Protein AF-A0AAD1YWH3-F1 (afdb_monomer_lite)

Organism: NCBI:txid56036

Secondary structure (DSSP, 8-state):
--EEEEEEEES--GGG-SS--TTEEEEEETTEEEEEEEEEESSPP--TTGGG---SEEEEEEEEHHHHHHHHTTSS-HHHHHHT-EEEEE--TTHHHHHHHHHTTPEEEEETTTTEEEEEETTEEEPPPS-PPP-PPPPPEEEEEEEE--TTSSS-EEEESSS------PPPP------HHHHHHHHS---BTTB----TT-BBTTB-GGGS-TT-BEEEETTEEEEEETTEEEEEEEEE--SSS--EEEEEEGGGSS-S--SS-------TTTEEE-TTEEEEEEEEEEEE-S-----TTEEEEEETTEEEEEEEEES--GGGTTTEE-SEEEEEEEEHHHHHHHTS--TTHHHHHHHHHHH-EEEEE-SSHHHHHHHHHTT-EEEE-TTS-EEEE-SS-EESS-TTSPP-----

Radius of gyration: 27.27 Å; chains: 1; bounding box: 63×57×82 Å

pLDDT: mean 71.96, std 18.34, range [24.55, 96.0]

Sequence (416 aa):
MENEVLYLIYGCNTSVMPLRPYNLFSCNSSGDNFNNAFYLIGPVPNDPILRIIYCNVSISVPILRAAGDRLNGLNISLEEALMQGFSVNYSDPYESNCSECSRFGGQCGFDSGLSQPVCICGDRPCPFALTPPRNDSVPSKDLVVNAGFDSGLGQPVCICGYRTCPFALTPPRNDSVPSQGEYATCGAPYRCGDIQNITYPFWGGSRPEYCGFSGFQLNCQGGVALLNILSIQYRVLEINNTTWSPWTLKVAREDLRTTACPRFLYNTTLDLNLFKPSPDYSNVTIYYGCSLNGQPTQLVNQFSCNVNGTNTDSFYVIEDSSASRNTIRCNNSIYVPINRTYQSLFALPTASVTRLLQDAFVSGFSLRWEANNRICQNCVGSGGLCGTNRDGSFACYCANRTSALTCNDAPTGNGT

Structure (mmCIF, N/CA/C/O backbone):
data_AF-A0AAD1YWH3-F1
#
_entry.id   AF-A0AAD1YWH3-F1
#
loop_
_atom_site.group_PDB
_atom_site.id
_atom_site.type_symbol
_atom_site.label_atom_id
_atom_site.label_alt_id
_atom_site.label_comp_id
_atom_site.label_asym_id
_atom_site.label_entity_id
_atom_site.label_seq_id
_atom_site.pdbx_PDB_ins_code
_atom_site.Cartn_x
_atom_site.Cartn_y
_atom_site.Cartn_z
_atom_site.occupancy
_atom_site.B_iso_or_equiv
_atom_site.auth_seq_id
_atom_site.auth_comp_id
_atom_site.auth_asym_id
_atom_site.auth_atom_id
_atom_site.pdbx_PDB_model_num
ATOM 1 N N . MET A 1 1 ? -4.805 -23.100 -11.398 1.00 59.19 1 MET A N 1
ATOM 2 C CA . MET A 1 1 ? -4.907 -23.595 -9.996 1.00 59.19 1 MET A CA 1
ATOM 3 C C . MET A 1 1 ? -4.573 -22.446 -9.045 1.00 59.19 1 MET A C 1
ATOM 5 O O . MET A 1 1 ? -3.831 -21.563 -9.453 1.00 59.19 1 MET A O 1
ATOM 9 N N . GLU A 1 2 ? -5.116 -22.399 -7.823 1.00 78.56 2 GLU A N 1
ATOM 10 C CA . GLU A 1 2 ? -4.827 -21.296 -6.884 1.00 78.56 2 GLU A CA 1
ATOM 11 C C . GLU A 1 2 ? -3.635 -21.601 -5.968 1.00 78.56 2 GLU A C 1
ATOM 13 O O . GLU A 1 2 ? -3.547 -22.686 -5.384 1.00 78.56 2 GLU A O 1
ATOM 18 N N . ASN A 1 3 ? -2.753 -20.613 -5.815 1.00 82.81 3 ASN A N 1
ATOM 19 C CA . ASN A 1 3 ? -1.651 -20.644 -4.858 1.00 82.81 3 ASN A CA 1
ATOM 20 C C . ASN A 1 3 ? -1.999 -19.866 -3.588 1.00 82.81 3 ASN A C 1
ATOM 22 O O . ASN A 1 3 ? -2.823 -18.951 -3.604 1.00 82.81 3 ASN A O 1
ATOM 26 N N . GLU A 1 4 ? -1.283 -20.177 -2.519 1.00 85.38 4 GLU A N 1
ATOM 27 C CA . GLU A 1 4 ? -1.261 -19.435 -1.267 1.00 85.38 4 GLU A CA 1
ATOM 28 C C . GLU A 1 4 ? 0.191 -19.178 -0.837 1.00 85.38 4 GLU A C 1
ATOM 30 O O . GLU A 1 4 ? 1.115 -19.855 -1.292 1.00 85.38 4 GLU A O 1
ATOM 35 N N . VAL A 1 5 ? 0.412 -18.164 0.002 1.00 79.81 5 VAL A N 1
ATOM 36 C CA . VAL A 1 5 ? 1.753 -17.808 0.485 1.00 79.81 5 VAL A CA 1
ATOM 37 C C . VAL A 1 5 ? 2.039 -18.541 1.791 1.00 79.81 5 VAL A C 1
ATOM 39 O O . VAL A 1 5 ? 1.297 -18.405 2.762 1.00 79.81 5 VAL A O 1
ATOM 42 N N . LEU A 1 6 ? 3.141 -19.283 1.816 1.00 80.88 6 LEU A N 1
ATOM 43 C CA . LEU A 1 6 ? 3.731 -19.891 3.000 1.00 80.88 6 LEU A CA 1
ATOM 44 C C . LEU A 1 6 ? 4.925 -19.046 3.451 1.00 80.88 6 LEU A C 1
ATOM 46 O O . LEU A 1 6 ? 5.859 -18.820 2.686 1.00 80.88 6 LEU A O 1
ATOM 50 N N . TYR A 1 7 ? 4.925 -18.602 4.699 1.00 77.50 7 TYR A N 1
ATOM 51 C CA . TYR A 1 7 ? 6.053 -17.917 5.316 1.00 77.50 7 TYR A CA 1
ATOM 52 C C . TYR A 1 7 ? 6.902 -18.914 6.097 1.00 77.50 7 TYR A C 1
ATOM 54 O O . TYR A 1 7 ? 6.369 -19.677 6.896 1.00 77.50 7 TYR A O 1
ATOM 62 N N . LEU A 1 8 ? 8.216 -18.881 5.898 1.00 74.19 8 LEU A N 1
ATOM 63 C CA . LEU A 1 8 ? 9.221 -19.617 6.655 1.00 74.19 8 LEU A CA 1
ATOM 64 C C . LEU A 1 8 ? 10.055 -18.609 7.437 1.00 74.19 8 LEU A C 1
ATOM 66 O O . LEU A 1 8 ? 10.664 -17.711 6.858 1.00 74.19 8 LEU A O 1
ATOM 70 N N . ILE A 1 9 ? 10.072 -18.742 8.755 1.00 71.56 9 ILE A N 1
ATOM 71 C CA . ILE A 1 9 ? 10.674 -17.765 9.654 1.00 71.56 9 ILE A CA 1
ATOM 72 C C . ILE A 1 9 ? 11.784 -18.455 10.443 1.00 71.56 9 ILE A C 1
ATOM 74 O O . ILE A 1 9 ? 11.543 -19.497 11.046 1.00 71.56 9 ILE A O 1
ATOM 78 N N . TYR A 1 10 ? 12.986 -17.879 10.455 1.00 70.94 10 TYR A N 1
ATOM 79 C CA . TYR A 1 10 ? 14.189 -18.477 11.042 1.00 70.94 10 TYR A CA 1
ATOM 80 C C . TYR A 1 10 ? 14.840 -17.574 12.094 1.00 70.94 10 TYR A C 1
ATOM 82 O O . TYR A 1 10 ? 14.664 -16.352 12.106 1.00 70.94 10 TYR A O 1
ATOM 90 N N . GLY A 1 11 ? 15.667 -18.186 12.947 1.00 66.38 11 GLY A N 1
ATOM 91 C CA . GLY A 1 11 ? 16.510 -17.470 13.909 1.00 66.38 11 GLY A CA 1
ATOM 92 C C . GLY A 1 11 ? 15.725 -16.842 15.050 1.00 66.38 11 GLY A C 1
ATOM 93 O O . GLY A 1 11 ? 16.036 -15.738 15.479 1.00 66.38 11 GLY A O 1
ATOM 94 N N . CYS A 1 12 ? 14.684 -17.522 15.513 1.00 67.38 12 CYS A N 1
ATOM 95 C CA . CYS A 1 12 ? 13.760 -16.971 16.485 1.00 67.38 12 CYS A CA 1
ATOM 96 C C . CYS A 1 12 ? 14.219 -17.208 17.933 1.00 67.38 12 CYS A C 1
ATOM 98 O O . CYS A 1 12 ? 14.693 -18.294 18.271 1.00 67.38 12 CYS A O 1
ATOM 100 N N . ASN A 1 13 ? 14.065 -16.228 18.828 1.00 66.88 13 ASN A N 1
ATOM 101 C CA . ASN A 1 13 ? 14.366 -16.427 20.253 1.00 66.88 13 ASN A CA 1
ATOM 102 C C . ASN A 1 13 ? 13.214 -17.169 20.963 1.00 66.88 13 ASN A C 1
ATOM 104 O O . ASN A 1 13 ? 12.200 -16.568 21.311 1.00 66.88 13 ASN A O 1
ATOM 108 N N . THR A 1 14 ? 13.363 -18.479 21.187 1.00 60.19 14 THR A N 1
ATOM 109 C CA . THR A 1 14 ? 12.327 -19.345 21.794 1.00 60.19 14 THR A CA 1
ATOM 110 C C . THR A 1 14 ? 12.315 -19.343 23.319 1.00 60.19 14 THR A C 1
ATOM 112 O O . THR A 1 14 ? 11.383 -19.878 23.915 1.00 60.19 14 THR A O 1
ATOM 115 N N . SER A 1 15 ? 13.284 -18.687 23.968 1.00 60.22 15 SER A N 1
ATOM 116 C CA . SER A 1 15 ? 13.395 -18.604 25.438 1.00 60.22 15 SER A CA 1
ATOM 117 C C . SER A 1 15 ? 12.206 -17.898 26.106 1.00 60.22 15 SER A C 1
ATOM 119 O O . SER A 1 15 ? 12.063 -17.928 27.323 1.00 60.22 15 SER A O 1
ATOM 121 N N . VAL A 1 16 ? 11.372 -17.237 25.305 1.00 55.53 16 VAL A N 1
ATOM 122 C CA . VAL A 1 16 ? 10.253 -16.392 25.729 1.00 55.53 16 VAL A CA 1
ATOM 123 C C . VAL A 1 16 ? 8.888 -16.983 25.343 1.00 55.53 16 VAL A C 1
ATOM 125 O O . VAL A 1 16 ? 7.861 -16.349 25.571 1.00 55.53 16 VAL A O 1
ATOM 128 N N . MET A 1 17 ? 8.859 -18.189 24.758 1.00 56.72 17 MET A N 1
ATOM 129 C CA . MET A 1 17 ? 7.622 -18.875 24.378 1.00 56.72 17 MET A CA 1
ATOM 130 C C . MET A 1 17 ? 7.065 -19.701 25.551 1.00 56.72 17 MET A C 1
ATOM 132 O O . MET A 1 17 ? 7.685 -20.695 25.932 1.00 56.72 17 MET A O 1
ATOM 136 N N . PRO A 1 18 ? 5.881 -19.366 26.102 1.00 52.16 18 PRO A N 1
ATOM 137 C CA . PRO A 1 18 ? 5.259 -20.159 27.165 1.00 52.16 18 PRO A CA 1
ATOM 138 C C . PRO A 1 18 ? 4.701 -21.508 26.671 1.00 52.16 18 PRO A C 1
ATOM 140 O O . PRO A 1 18 ? 4.436 -22.391 27.483 1.00 52.16 18 PRO A O 1
ATOM 143 N N . LEU A 1 19 ? 4.529 -21.690 25.354 1.00 55.28 19 LEU A N 1
ATOM 144 C CA . LEU A 1 19 ? 4.032 -22.916 24.720 1.00 55.28 19 LEU A CA 1
ATOM 145 C C . LEU A 1 19 ? 4.824 -23.203 23.435 1.00 55.28 19 LEU A C 1
ATOM 147 O O . LEU A 1 19 ? 5.128 -22.278 22.684 1.00 55.28 19 LEU A O 1
ATOM 151 N N . ARG A 1 20 ? 5.146 -24.479 23.170 1.00 61.75 20 ARG A N 1
ATOM 152 C CA . ARG A 1 20 ? 5.804 -24.897 21.919 1.00 61.75 20 ARG A CA 1
ATOM 153 C C . ARG A 1 20 ? 4.797 -24.862 20.758 1.00 61.75 20 ARG A C 1
ATOM 155 O O . ARG A 1 20 ? 3.809 -25.594 20.826 1.00 61.75 20 ARG A O 1
ATOM 162 N N . PRO A 1 21 ? 5.034 -24.060 19.707 1.00 65.31 21 PRO A N 1
ATOM 163 C CA . PRO A 1 21 ? 4.145 -24.004 18.553 1.00 65.31 21 PRO A CA 1
ATOM 164 C C . PRO A 1 21 ? 4.204 -25.303 17.736 1.00 65.31 21 PRO A C 1
ATOM 166 O O . PRO A 1 21 ? 5.271 -25.892 17.571 1.00 65.31 21 PRO A O 1
ATOM 169 N N . TYR A 1 22 ? 3.060 -25.745 17.207 1.00 70.44 22 TYR A N 1
ATOM 170 C CA . TYR A 1 22 ? 2.946 -26.970 16.397 1.00 70.44 22 TYR A CA 1
ATOM 171 C C . TYR A 1 22 ? 3.632 -26.848 15.026 1.00 70.44 22 TYR A C 1
ATOM 173 O O . TYR A 1 22 ? 3.991 -27.841 14.406 1.00 70.44 22 TYR A O 1
ATOM 181 N N . ASN A 1 23 ? 3.821 -25.616 14.567 1.00 72.06 23 ASN A N 1
ATOM 182 C CA . ASN A 1 23 ? 4.458 -25.235 13.313 1.00 72.06 23 ASN A CA 1
ATOM 183 C C . ASN A 1 23 ? 5.969 -24.959 13.466 1.00 72.06 23 ASN A C 1
ATOM 185 O O . ASN A 1 23 ? 6.574 -24.352 12.583 1.00 72.06 23 ASN A O 1
ATOM 189 N N . LEU A 1 24 ? 6.575 -25.376 14.586 1.00 72.94 24 LEU A N 1
ATOM 190 C CA . LEU A 1 24 ? 8.021 -25.340 14.813 1.00 72.94 24 LEU A CA 1
ATOM 191 C C . LEU A 1 24 ? 8.726 -26.389 13.942 1.00 72.94 24 LEU A C 1
ATOM 193 O O . LEU A 1 24 ? 8.329 -27.552 13.922 1.00 72.94 24 LEU A O 1
ATOM 197 N N . PHE A 1 25 ? 9.819 -26.001 13.293 1.00 74.31 25 PHE A N 1
ATOM 198 C CA . PHE A 1 25 ? 10.717 -26.913 12.593 1.00 74.31 25 PHE A CA 1
ATOM 199 C C . PHE A 1 25 ? 12.184 -26.536 12.839 1.00 74.31 25 PHE A C 1
ATOM 201 O O . PHE A 1 25 ? 12.499 -25.450 13.329 1.00 74.31 25 PHE A O 1
ATOM 208 N N . SER A 1 26 ? 13.093 -27.456 12.522 1.00 65.50 26 SER A N 1
ATOM 209 C CA . SER A 1 26 ? 14.538 -27.241 12.629 1.00 65.50 26 SER A CA 1
ATOM 210 C C . SER A 1 26 ? 15.154 -27.205 11.238 1.00 65.50 26 SER A C 1
ATOM 212 O O . SER A 1 26 ? 14.814 -28.027 10.389 1.00 65.50 26 SER A O 1
ATOM 214 N N . CYS A 1 27 ? 16.061 -26.258 11.006 1.00 61.00 27 CYS A N 1
ATOM 215 C CA . CYS A 1 27 ? 16.775 -26.127 9.743 1.00 61.00 27 CYS A CA 1
ATOM 216 C C . CYS A 1 27 ? 18.267 -25.948 10.024 1.00 61.00 27 CYS A C 1
ATOM 218 O O . CYS A 1 27 ? 18.670 -24.955 10.632 1.00 61.00 27 CYS A O 1
ATOM 220 N N . ASN A 1 28 ? 19.077 -26.905 9.570 1.00 56.41 28 ASN A N 1
ATOM 221 C CA . ASN A 1 28 ? 20.531 -26.826 9.648 1.00 56.41 28 ASN A CA 1
ATOM 222 C C . ASN A 1 28 ? 21.057 -26.424 8.272 1.00 56.41 28 ASN A C 1
ATOM 224 O O . ASN A 1 28 ? 21.085 -27.245 7.358 1.00 56.41 28 ASN A O 1
ATOM 228 N N . SER A 1 29 ? 21.467 -25.166 8.122 1.00 49.88 29 SER A N 1
ATOM 229 C CA . SER A 1 29 ? 22.102 -24.680 6.898 1.00 49.88 29 SER A CA 1
ATOM 230 C C . SER A 1 29 ? 23.561 -24.351 7.190 1.00 49.88 29 SER A C 1
ATOM 232 O O . SER A 1 29 ? 23.840 -23.403 7.916 1.00 49.88 29 SER A O 1
ATOM 234 N N . SER A 1 30 ? 24.467 -25.162 6.636 1.00 43.66 30 SER A N 1
ATOM 235 C CA . SER A 1 30 ? 25.908 -24.940 6.416 1.00 43.66 30 SER A CA 1
ATOM 236 C C . SER A 1 30 ? 26.586 -23.826 7.237 1.00 43.66 30 SER A C 1
ATOM 238 O O . SER A 1 30 ? 27.152 -22.899 6.663 1.00 43.66 30 SER A O 1
ATOM 240 N N . GLY A 1 31 ? 26.557 -23.929 8.570 1.00 48.62 31 GLY A N 1
ATOM 241 C CA . GLY A 1 31 ? 27.282 -23.034 9.482 1.00 48.62 31 GLY A CA 1
ATOM 242 C C . GLY A 1 31 ? 26.457 -22.480 10.645 1.00 48.62 31 GLY A C 1
ATOM 243 O O . GLY A 1 31 ? 27.027 -22.275 11.712 1.00 48.62 31 GLY A O 1
ATOM 244 N N . ASP A 1 32 ? 25.137 -22.335 10.483 1.00 49.31 32 ASP A N 1
ATOM 245 C CA . ASP A 1 32 ? 24.240 -21.807 11.520 1.00 49.31 32 ASP A CA 1
ATOM 246 C C . ASP A 1 32 ? 23.142 -22.823 11.883 1.00 49.31 32 ASP A C 1
ATOM 248 O O . ASP A 1 32 ? 22.325 -23.231 11.054 1.00 49.31 32 ASP A O 1
ATOM 252 N N . ASN A 1 33 ? 23.109 -23.232 13.156 1.00 52.84 33 ASN A N 1
ATOM 253 C CA . ASN A 1 33 ? 22.045 -24.077 13.704 1.00 52.84 33 ASN A CA 1
ATOM 254 C C . ASN A 1 33 ? 20.849 -23.201 14.097 1.00 52.84 33 ASN A C 1
ATOM 256 O O . ASN A 1 33 ? 20.745 -22.743 15.241 1.00 52.84 33 ASN A O 1
ATOM 260 N N . PHE A 1 34 ? 19.912 -22.979 13.173 1.00 54.00 34 PHE A N 1
ATOM 261 C CA . PHE A 1 34 ? 18.630 -22.365 13.513 1.00 54.00 34 PHE A CA 1
ATOM 262 C C . PHE A 1 34 ? 17.712 -23.419 14.148 1.00 54.00 34 PHE A C 1
ATOM 264 O O . PHE A 1 34 ? 16.804 -23.954 13.515 1.00 54.00 34 PHE A O 1
ATOM 271 N N . ASN A 1 35 ? 17.915 -23.692 15.440 1.00 55.22 35 ASN A N 1
ATOM 272 C CA . ASN A 1 35 ? 17.079 -24.622 16.219 1.00 55.22 35 ASN A CA 1
ATOM 273 C C . ASN A 1 35 ? 15.640 -24.115 16.463 1.00 55.22 35 ASN A C 1
ATOM 275 O O . ASN A 1 35 ? 14.850 -24.790 17.118 1.00 55.22 35 ASN A O 1
ATOM 279 N N . ASN A 1 36 ? 15.300 -22.935 15.943 1.00 63.72 36 ASN A N 1
ATOM 280 C CA . ASN A 1 36 ? 14.091 -22.188 16.253 1.00 63.72 36 ASN A CA 1
ATOM 281 C C . ASN A 1 36 ? 13.515 -21.550 14.976 1.00 63.72 36 ASN A C 1
ATOM 283 O O . ASN A 1 36 ? 13.690 -20.345 14.756 1.00 63.72 36 ASN A O 1
ATOM 287 N N . ALA A 1 37 ? 12.883 -22.352 14.117 1.00 72.75 37 ALA A N 1
ATOM 288 C CA . ALA A 1 37 ? 12.188 -21.871 12.925 1.00 72.75 37 ALA A CA 1
ATOM 289 C C . ALA A 1 37 ? 10.694 -22.222 12.978 1.00 72.75 37 ALA A C 1
ATOM 291 O O . ALA A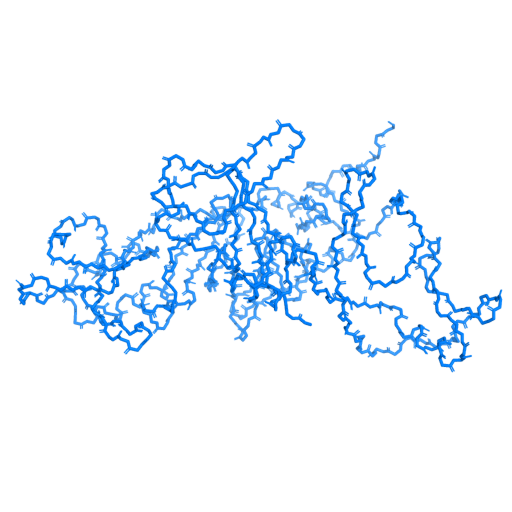 1 37 ? 10.317 -23.230 13.574 1.00 72.75 37 ALA A O 1
ATOM 292 N N . PHE A 1 38 ? 9.834 -21.407 12.367 1.00 74.69 38 PHE A N 1
ATOM 293 C CA . PHE A 1 38 ? 8.393 -21.674 12.286 1.00 74.69 38 PHE A CA 1
ATOM 294 C C . PHE A 1 38 ? 7.842 -21.339 10.908 1.00 74.69 38 PHE A C 1
ATOM 296 O O . PHE A 1 38 ? 8.369 -20.457 10.230 1.00 74.69 38 PHE A O 1
ATOM 303 N N . TYR A 1 39 ? 6.769 -22.016 10.506 1.00 76.44 39 TYR A N 1
ATOM 304 C CA . TYR A 1 39 ? 6.077 -21.720 9.253 1.00 76.44 39 TYR A CA 1
ATOM 305 C C . TYR A 1 39 ? 4.661 -21.182 9.482 1.00 76.44 39 TYR A C 1
ATOM 307 O O . TYR A 1 39 ? 4.011 -21.546 10.457 1.00 76.44 39 TYR A O 1
ATOM 315 N N . LEU A 1 40 ? 4.164 -20.317 8.599 1.00 78.00 40 LEU A N 1
ATOM 316 C CA . LEU A 1 40 ? 2.804 -19.768 8.653 1.00 78.00 40 LEU A CA 1
ATOM 317 C C . LEU A 1 40 ? 2.173 -19.810 7.264 1.00 78.00 40 LEU A C 1
ATOM 319 O O . LEU A 1 40 ? 2.798 -19.390 6.296 1.00 78.00 40 LEU A O 1
ATOM 323 N N . ILE A 1 41 ? 0.944 -20.309 7.169 1.00 75.44 41 ILE A N 1
ATOM 324 C CA . ILE A 1 41 ? 0.199 -20.394 5.909 1.00 75.44 41 ILE A CA 1
ATOM 325 C C . ILE A 1 41 ? -0.785 -19.231 5.868 1.00 75.44 41 ILE A C 1
ATOM 327 O O . ILE A 1 41 ? -1.542 -19.023 6.818 1.00 75.44 41 ILE A O 1
ATOM 331 N N . GLY A 1 42 ? -0.754 -18.470 4.779 1.00 62.81 42 GLY A N 1
ATOM 332 C CA . GLY A 1 42 ? -1.534 -17.250 4.647 1.00 62.81 42 GLY A CA 1
ATOM 333 C C . GLY A 1 42 ? -0.874 -16.048 5.340 1.00 62.81 42 GLY A C 1
ATOM 334 O O . GLY A 1 42 ? 0.278 -16.120 5.775 1.00 62.81 42 GLY A O 1
ATOM 335 N N . PRO A 1 43 ? -1.561 -14.896 5.410 1.00 49.50 43 PRO A N 1
ATOM 336 C CA . PRO A 1 43 ? -0.999 -13.672 5.974 1.00 49.50 43 PRO A CA 1
ATOM 337 C C . PRO A 1 43 ? -0.573 -13.884 7.432 1.00 49.50 43 PRO A C 1
ATOM 339 O O . PRO A 1 43 ? -1.365 -14.338 8.257 1.00 49.50 43 PRO A O 1
ATOM 342 N N . VAL A 1 44 ? 0.674 -13.520 7.749 1.00 44.56 44 VAL A N 1
ATOM 343 C CA . VAL A 1 44 ? 1.245 -13.616 9.102 1.00 44.56 44 VAL A CA 1
ATOM 344 C C . VAL A 1 44 ? 0.299 -12.947 10.115 1.00 44.56 44 VAL A C 1
ATOM 346 O O . VAL A 1 44 ? 0.016 -11.750 9.976 1.00 44.56 44 VAL A O 1
ATOM 349 N N . PRO A 1 45 ? -0.201 -13.669 11.138 1.00 41.31 45 PRO A N 1
ATOM 350 C CA . PRO A 1 45 ? -0.992 -13.063 12.199 1.00 41.31 45 PRO A CA 1
ATOM 351 C C . PRO A 1 45 ? -0.125 -12.056 12.963 1.00 41.31 45 PRO A C 1
ATOM 353 O O . PRO A 1 45 ? 0.870 -12.425 13.577 1.00 41.31 45 PRO A O 1
ATOM 356 N N . ASN A 1 46 ? -0.501 -10.776 12.963 1.00 43.34 46 ASN A N 1
ATOM 357 C CA . ASN A 1 46 ? 0.091 -9.772 13.854 1.00 43.34 46 ASN A CA 1
ATOM 358 C C . ASN A 1 46 ? -0.516 -9.897 15.262 1.00 43.34 46 ASN A C 1
ATOM 360 O O . ASN A 1 46 ? -1.138 -8.963 15.769 1.00 43.34 4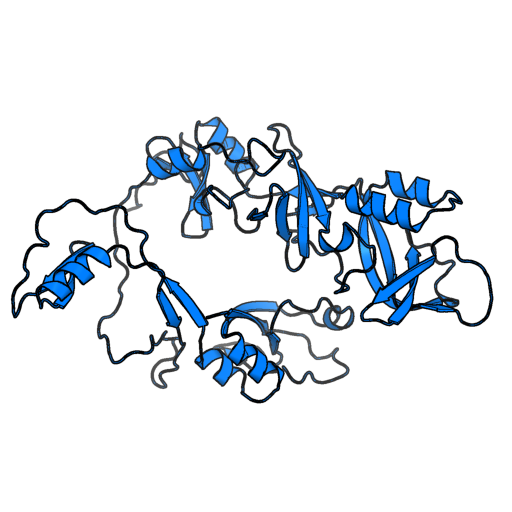6 ASN A O 1
ATOM 364 N N . ASP A 1 47 ? -0.377 -11.074 15.871 1.00 43.44 47 ASP A N 1
ATOM 365 C CA . ASP A 1 47 ? -0.784 -11.313 17.252 1.00 43.44 47 ASP A CA 1
ATOM 366 C C . ASP A 1 47 ? 0.177 -10.562 18.204 1.00 43.44 47 ASP A C 1
ATOM 368 O O . ASP A 1 47 ? 1.400 -10.683 18.054 1.00 43.44 47 ASP A O 1
ATOM 372 N N . PRO A 1 48 ? -0.317 -9.792 19.195 1.00 38.47 48 PRO A N 1
ATOM 373 C CA . PRO A 1 48 ? 0.498 -9.246 20.283 1.00 38.47 48 PRO A CA 1
ATOM 374 C C . PRO A 1 48 ? 1.405 -10.281 20.978 1.00 38.47 48 PRO A C 1
ATOM 376 O O . PRO A 1 48 ? 2.454 -9.902 21.499 1.00 38.47 48 PRO A O 1
ATOM 379 N N . ILE A 1 49 ? 1.050 -11.572 20.950 1.00 39.34 49 ILE A N 1
ATOM 380 C CA . ILE A 1 49 ? 1.849 -12.687 21.486 1.00 39.34 49 ILE A CA 1
ATOM 381 C C . ILE A 1 49 ? 3.082 -12.976 20.610 1.00 39.34 49 ILE A C 1
ATOM 383 O O . ILE A 1 49 ? 4.152 -13.295 21.131 1.00 39.34 49 ILE A O 1
ATOM 387 N N . LEU A 1 50 ? 2.987 -12.806 19.286 1.00 42.97 50 LEU A N 1
ATOM 388 C CA . LEU A 1 50 ? 4.105 -13.051 18.362 1.00 42.97 50 LEU A CA 1
ATOM 389 C C . LEU A 1 50 ? 5.166 -11.938 18.395 1.00 42.97 50 LEU A C 1
ATOM 391 O O . LEU A 1 50 ? 6.289 -12.136 17.941 1.00 42.97 50 LEU A O 1
ATOM 395 N N . ARG A 1 51 ? 4.861 -10.795 19.025 1.00 43.66 51 ARG A N 1
ATOM 396 C CA . ARG A 1 51 ? 5.800 -9.681 19.248 1.00 43.66 51 ARG A CA 1
ATOM 397 C C . ARG A 1 51 ? 6.841 -9.937 20.346 1.00 43.66 51 ARG A C 1
ATOM 399 O O . ARG A 1 51 ? 7.690 -9.084 20.587 1.00 43.66 51 ARG A O 1
ATOM 406 N N . ILE A 1 52 ? 6.776 -11.088 21.013 1.00 44.16 52 ILE A N 1
ATOM 407 C CA . ILE A 1 52 ? 7.795 -11.531 21.974 1.00 44.16 52 ILE A CA 1
ATOM 408 C C . ILE A 1 52 ? 8.940 -12.268 21.243 1.00 44.16 52 ILE A C 1
ATOM 410 O O . ILE A 1 52 ? 10.043 -12.410 21.771 1.00 44.16 52 ILE A O 1
ATOM 414 N N . ILE A 1 53 ? 8.712 -12.703 20.000 1.00 52.75 53 ILE A N 1
ATOM 415 C CA . ILE A 1 53 ? 9.644 -13.546 19.259 1.00 52.75 53 ILE A CA 1
ATOM 416 C C . ILE A 1 53 ? 10.343 -12.701 18.197 1.00 52.75 53 ILE A C 1
ATOM 418 O O . ILE A 1 53 ? 9.799 -12.403 17.137 1.00 52.75 53 ILE A O 1
ATOM 422 N N . TYR A 1 54 ? 11.578 -12.312 18.491 1.00 58.00 54 TYR A N 1
ATOM 423 C CA . TYR A 1 54 ? 12.471 -11.723 17.501 1.00 58.00 54 TYR A CA 1
ATOM 424 C C . TYR A 1 54 ? 13.024 -12.843 16.626 1.00 58.00 54 TYR A C 1
ATOM 426 O O . TYR A 1 54 ? 13.660 -13.757 17.153 1.00 58.00 54 TYR A O 1
ATOM 434 N N . CYS A 1 55 ? 12.757 -12.773 15.324 1.00 63.38 55 CYS A N 1
ATOM 435 C CA . CYS A 1 55 ? 13.294 -13.672 14.308 1.00 63.38 55 CYS A CA 1
ATOM 436 C C . CYS A 1 55 ? 14.178 -12.889 13.340 1.00 63.38 55 CYS A C 1
ATOM 438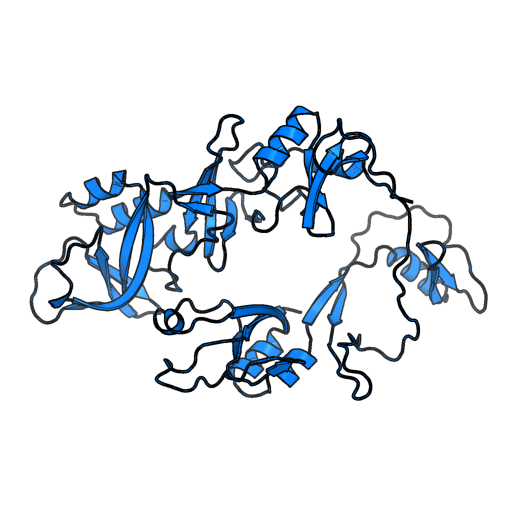 O O . CYS A 1 55 ? 13.885 -11.733 13.030 1.00 63.38 55 CYS A O 1
ATOM 440 N N . ASN A 1 56 ? 15.237 -13.521 12.843 1.00 57.81 56 ASN A N 1
ATOM 441 C CA . ASN A 1 56 ? 16.239 -12.848 12.018 1.00 57.81 56 ASN A CA 1
ATOM 442 C C . ASN A 1 56 ? 15.886 -12.840 10.529 1.00 57.81 56 ASN A C 1
ATOM 444 O O . ASN A 1 56 ? 16.304 -11.935 9.811 1.00 57.81 56 ASN A O 1
ATOM 448 N N . VAL A 1 57 ? 15.159 -13.854 10.052 1.00 62.84 57 VAL A N 1
ATOM 449 C CA . VAL A 1 57 ? 14.902 -14.052 8.619 1.00 62.84 57 VAL A CA 1
ATOM 450 C C . VAL A 1 57 ? 13.459 -14.487 8.408 1.00 62.84 57 VAL A C 1
ATOM 452 O O . VAL A 1 57 ? 12.960 -15.350 9.127 1.00 62.84 57 VAL A O 1
ATOM 455 N N . SER A 1 58 ? 12.808 -13.912 7.399 1.00 64.62 58 SER A N 1
ATOM 456 C CA . SER A 1 58 ? 11.497 -14.333 6.907 1.00 64.62 58 SER A CA 1
ATOM 457 C C . SER A 1 58 ? 11.584 -14.550 5.399 1.00 64.62 58 SER A C 1
ATOM 459 O O . SER A 1 58 ? 12.050 -13.670 4.675 1.00 64.62 58 SER A O 1
ATOM 461 N N . ILE A 1 59 ? 11.166 -15.725 4.938 1.00 64.81 59 ILE A N 1
ATOM 462 C CA . ILE A 1 59 ? 11.113 -16.128 3.530 1.00 64.81 59 ILE A CA 1
ATOM 463 C C . ILE A 1 59 ? 9.653 -16.409 3.184 1.00 64.81 59 ILE A C 1
ATOM 465 O O . ILE A 1 59 ? 8.954 -17.061 3.951 1.00 64.81 59 ILE A O 1
ATOM 469 N N . SER A 1 60 ? 9.188 -15.951 2.026 1.00 70.62 60 SER A N 1
ATOM 470 C CA . SER A 1 60 ? 7.860 -16.271 1.495 1.00 70.62 60 SER A CA 1
ATOM 471 C C . SER A 1 60 ? 7.974 -17.208 0.300 1.00 70.62 60 SER A C 1
ATOM 473 O O . SER A 1 60 ? 8.691 -16.903 -0.654 1.00 70.62 60 SER A O 1
ATOM 475 N N . VAL A 1 61 ? 7.236 -18.312 0.322 1.00 77.50 61 VAL A N 1
ATOM 476 C CA . VAL A 1 61 ? 7.232 -19.331 -0.727 1.00 77.50 61 VAL A CA 1
ATOM 477 C C . VAL A 1 61 ? 5.790 -19.556 -1.188 1.00 77.50 61 VAL A C 1
ATOM 479 O O . VAL A 1 61 ? 4.918 -19.775 -0.346 1.00 77.50 61 VAL A O 1
ATOM 482 N N . PRO A 1 62 ? 5.488 -19.492 -2.495 1.00 77.19 62 PRO A N 1
ATOM 483 C CA . PRO A 1 62 ? 4.183 -19.902 -2.992 1.00 77.19 62 PRO A CA 1
ATOM 484 C C . PRO A 1 62 ? 4.027 -21.423 -2.874 1.00 77.19 62 PRO A C 1
ATOM 486 O O . PRO A 1 62 ? 4.935 -22.176 -3.219 1.00 77.19 62 PRO A O 1
ATOM 489 N N . ILE A 1 63 ? 2.859 -21.869 -2.420 1.00 82.81 63 ILE A N 1
ATOM 490 C CA . ILE A 1 63 ? 2.449 -23.278 -2.391 1.00 82.81 63 ILE A CA 1
ATOM 491 C C . ILE A 1 63 ? 1.054 -23.422 -3.000 1.00 82.81 63 ILE A C 1
ATOM 493 O O . ILE A 1 63 ? 0.286 -22.460 -3.039 1.00 82.81 63 ILE A O 1
ATOM 497 N N . LEU A 1 64 ? 0.687 -24.615 -3.464 1.00 84.56 64 LEU A N 1
ATOM 498 C CA . LEU A 1 64 ? -0.700 -24.893 -3.853 1.00 84.56 64 LEU A CA 1
ATOM 499 C C . LEU A 1 64 ? -1.644 -24.692 -2.657 1.00 84.56 64 LEU A C 1
ATOM 501 O O . LEU A 1 64 ? -1.383 -25.227 -1.579 1.00 84.56 64 LEU A O 1
ATOM 505 N N . ARG A 1 65 ? -2.785 -24.011 -2.850 1.00 83.94 65 ARG A N 1
ATOM 506 C CA . ARG A 1 65 ? -3.786 -23.805 -1.780 1.00 83.94 65 ARG A CA 1
ATOM 507 C C . ARG A 1 65 ? -4.208 -25.131 -1.133 1.00 83.94 65 ARG A C 1
ATOM 509 O O . ARG A 1 65 ? -4.238 -25.247 0.083 1.00 83.94 65 ARG A O 1
ATOM 516 N N . ALA A 1 66 ? -4.410 -26.175 -1.940 1.00 84.81 66 ALA A N 1
ATOM 517 C CA . ALA A 1 66 ? -4.743 -27.513 -1.444 1.00 84.81 66 ALA A CA 1
ATOM 518 C C . ALA A 1 66 ? -3.632 -28.147 -0.578 1.00 84.81 66 ALA A C 1
ATOM 520 O O . ALA A 1 66 ? -3.926 -28.922 0.333 1.00 84.81 66 ALA A O 1
ATOM 521 N N . ALA A 1 67 ? -2.359 -27.837 -0.850 1.00 82.75 67 ALA A N 1
ATOM 522 C CA . ALA A 1 67 ? -1.247 -28.247 0.004 1.00 82.75 67 ALA A CA 1
ATOM 523 C C . ALA A 1 67 ? -1.235 -27.425 1.304 1.00 82.75 67 ALA A C 1
ATOM 525 O O . ALA A 1 67 ? -1.054 -27.998 2.374 1.00 82.75 67 ALA A O 1
ATOM 526 N N . GLY A 1 68 ? -1.521 -26.121 1.227 1.00 84.31 68 GLY A N 1
ATOM 527 C CA . GLY A 1 68 ? -1.710 -25.246 2.388 1.00 84.31 68 GLY A CA 1
ATOM 528 C C . GLY A 1 68 ? -2.809 -25.740 3.332 1.00 84.31 68 GLY A C 1
ATOM 529 O O . GLY A 1 68 ? -2.553 -25.941 4.517 1.00 84.31 68 GLY A O 1
ATOM 530 N N . ASP A 1 69 ? -3.997 -26.053 2.812 1.00 83.56 69 ASP A N 1
ATOM 531 C CA . ASP A 1 69 ? -5.122 -26.570 3.605 1.00 83.56 69 ASP A CA 1
ATOM 532 C C . ASP A 1 69 ? -4.758 -27.868 4.348 1.00 83.56 69 ASP A C 1
ATOM 534 O O . ASP A 1 69 ? -5.078 -28.050 5.526 1.00 83.56 69 ASP A O 1
ATOM 538 N N . ARG A 1 70 ? -4.038 -28.773 3.674 1.00 84.81 70 ARG A N 1
ATOM 539 C CA . ARG A 1 70 ? -3.583 -30.048 4.251 1.00 84.81 70 ARG A CA 1
ATOM 540 C C . ARG A 1 70 ? -2.468 -29.860 5.275 1.00 84.81 70 ARG A C 1
ATOM 542 O O . ARG A 1 70 ? -2.456 -30.577 6.272 1.00 84.81 70 ARG A O 1
ATOM 549 N N . LEU A 1 71 ? -1.551 -28.922 5.040 1.00 81.12 71 LEU A N 1
ATOM 550 C CA . LEU A 1 71 ? -0.474 -28.592 5.972 1.00 81.12 71 LEU A CA 1
ATOM 551 C C . LEU A 1 71 ? -1.042 -27.943 7.244 1.00 81.12 71 LEU A C 1
ATOM 553 O O . LEU A 1 71 ? -0.664 -28.330 8.345 1.00 81.12 71 LEU A O 1
ATOM 557 N N . ASN A 1 72 ? -2.016 -27.036 7.108 1.00 80.50 72 ASN A N 1
ATOM 558 C CA . ASN A 1 72 ? -2.718 -26.421 8.238 1.00 80.50 72 ASN A CA 1
ATOM 559 C C . ASN A 1 72 ? -3.526 -27.450 9.050 1.00 80.50 72 ASN A C 1
ATOM 561 O O . ASN A 1 72 ? -3.597 -27.377 10.273 1.00 80.50 72 ASN A O 1
ATOM 565 N N . GLY A 1 73 ? -4.104 -28.443 8.368 1.00 80.62 73 GLY A N 1
ATOM 566 C CA . GLY A 1 73 ? -4.777 -29.580 8.996 1.00 80.62 73 GLY A CA 1
ATOM 567 C C . GLY A 1 73 ? -3.844 -30.620 9.630 1.00 80.62 73 GLY A C 1
ATOM 568 O O . GLY A 1 73 ? -4.353 -31.596 10.170 1.00 80.62 73 GLY A O 1
ATOM 569 N N . LEU A 1 74 ? -2.514 -30.437 9.567 1.00 77.12 74 LEU A N 1
ATOM 570 C CA . LEU A 1 74 ? -1.490 -31.400 10.013 1.00 77.12 74 LEU A CA 1
ATOM 571 C C . LEU A 1 74 ? -1.560 -32.767 9.306 1.00 77.12 74 LEU A C 1
ATOM 573 O O . LEU A 1 74 ? -1.096 -33.777 9.832 1.00 77.12 74 LEU A O 1
ATOM 577 N N . ASN A 1 75 ? -2.121 -32.801 8.096 1.00 82.38 75 ASN A N 1
ATOM 578 C CA . ASN A 1 75 ? -2.266 -34.021 7.300 1.00 82.38 75 ASN A CA 1
ATOM 579 C C . ASN A 1 75 ? -1.019 -34.344 6.466 1.00 82.38 75 ASN A C 1
ATOM 581 O O . ASN A 1 75 ? -0.900 -35.461 5.969 1.00 82.38 75 ASN A O 1
ATOM 585 N N . ILE A 1 76 ? -0.148 -33.356 6.252 1.00 80.00 76 ILE A N 1
ATOM 586 C CA . ILE A 1 76 ? 1.124 -33.482 5.533 1.00 80.00 76 ILE A CA 1
ATOM 587 C C . ILE A 1 76 ? 2.224 -32.728 6.271 1.00 80.00 76 ILE A C 1
ATOM 589 O O . ILE A 1 76 ? 1.941 -31.807 7.041 1.00 80.00 76 ILE A O 1
ATOM 593 N N . SER A 1 77 ? 3.477 -33.099 6.019 1.00 80.94 77 SER A N 1
ATOM 594 C CA . SER A 1 77 ? 4.633 -32.373 6.549 1.00 80.94 77 SER A CA 1
ATOM 595 C C . SER A 1 77 ? 4.912 -31.080 5.766 1.00 80.94 77 SER A C 1
ATOM 597 O O . SER A 1 77 ? 4.478 -30.909 4.625 1.00 80.94 77 SER A O 1
ATOM 599 N N . LEU A 1 78 ? 5.673 -30.157 6.370 1.00 75.31 78 LEU A N 1
ATOM 600 C CA . LEU A 1 78 ? 6.145 -28.938 5.697 1.00 75.31 78 LEU A CA 1
ATOM 601 C C . LEU A 1 78 ? 6.943 -29.269 4.427 1.00 75.31 78 LEU A C 1
ATOM 603 O O . LEU A 1 78 ? 6.781 -28.616 3.400 1.00 75.31 78 LEU A O 1
ATOM 607 N N . GLU A 1 79 ? 7.779 -30.302 4.500 1.00 73.44 79 GLU A N 1
ATOM 608 C CA . GLU A 1 79 ? 8.556 -30.802 3.369 1.00 73.44 79 GLU A CA 1
ATOM 609 C C . GLU A 1 79 ? 7.640 -31.301 2.245 1.00 73.44 79 GLU A C 1
ATOM 611 O O . GLU A 1 79 ? 7.789 -30.883 1.100 1.00 73.44 79 GLU A O 1
ATOM 616 N N . GLU A 1 80 ? 6.632 -32.113 2.571 1.00 74.00 80 GLU A N 1
ATOM 617 C CA . GLU A 1 80 ? 5.656 -32.621 1.601 1.00 74.00 80 GLU A CA 1
ATOM 618 C C . GLU A 1 80 ? 4.827 -31.505 0.956 1.00 74.00 80 GLU A C 1
ATOM 620 O O . GLU A 1 80 ? 4.453 -31.604 -0.215 1.00 74.00 80 GLU A O 1
ATOM 625 N N . ALA A 1 81 ? 4.516 -30.446 1.707 1.00 79.75 81 ALA A N 1
ATOM 626 C CA . ALA A 1 81 ? 3.820 -29.279 1.180 1.00 79.75 81 ALA A CA 1
ATOM 627 C C . ALA A 1 81 ? 4.700 -28.488 0.200 1.00 79.75 81 ALA A C 1
ATOM 629 O O . ALA A 1 81 ? 4.223 -28.084 -0.858 1.00 79.75 81 ALA A O 1
ATOM 630 N N . LEU A 1 82 ? 5.988 -28.315 0.515 1.00 74.94 82 LEU A N 1
ATOM 631 C CA . LEU A 1 82 ? 6.960 -27.650 -0.358 1.00 74.94 82 LEU A CA 1
ATOM 632 C C . LEU A 1 82 ? 7.268 -28.476 -1.618 1.00 74.94 82 LEU A C 1
ATOM 634 O O . LEU A 1 82 ? 7.388 -27.919 -2.708 1.00 74.94 82 LEU A O 1
ATOM 638 N N . MET A 1 83 ? 7.340 -29.804 -1.497 1.00 75.44 83 MET A N 1
ATOM 639 C CA . MET A 1 83 ? 7.568 -30.713 -2.628 1.00 75.44 83 MET A CA 1
ATOM 640 C C . MET A 1 83 ? 6.388 -30.776 -3.605 1.00 75.44 83 MET A C 1
ATOM 642 O O . MET A 1 83 ? 6.587 -31.069 -4.783 1.00 75.44 83 MET A O 1
ATOM 646 N N . GLN A 1 84 ? 5.165 -30.486 -3.147 1.00 78.12 84 GLN A N 1
ATOM 647 C CA . GLN A 1 84 ? 3.987 -30.371 -4.018 1.00 78.12 84 GLN A CA 1
ATOM 648 C C . GLN A 1 84 ? 4.022 -29.139 -4.929 1.00 78.12 84 GLN A C 1
ATOM 650 O O . GLN A 1 84 ? 3.248 -29.086 -5.886 1.00 78.12 84 GLN A O 1
ATOM 655 N N . GLY A 1 85 ? 4.899 -28.174 -4.636 1.00 78.62 85 GLY A N 1
ATOM 656 C CA . GLY A 1 85 ? 5.145 -27.029 -5.494 1.00 78.62 85 GLY A CA 1
ATOM 657 C C . GLY A 1 85 ? 4.006 -26.018 -5.553 1.00 78.62 85 GLY A C 1
ATOM 658 O O . GLY A 1 85 ? 3.182 -25.899 -4.642 1.00 78.62 85 GLY A O 1
ATOM 659 N N . PHE A 1 86 ? 3.983 -25.253 -6.643 1.00 81.56 86 PHE A N 1
ATOM 660 C CA . PHE A 1 86 ? 2.999 -24.200 -6.889 1.00 81.56 86 PHE A CA 1
ATOM 661 C C . PHE A 1 86 ? 2.681 -24.048 -8.376 1.00 81.56 86 PHE A C 1
ATOM 663 O O . PHE A 1 86 ? 3.483 -24.391 -9.243 1.00 81.56 86 PHE A O 1
ATOM 670 N N . SER A 1 87 ? 1.494 -23.521 -8.674 1.00 75.06 87 SER A N 1
ATOM 671 C CA . SER A 1 87 ? 1.026 -23.295 -10.040 1.00 75.06 87 SER A CA 1
ATOM 672 C C . SER A 1 87 ? 1.562 -21.974 -10.583 1.00 75.06 87 SER A C 1
ATOM 674 O O . SER A 1 87 ? 1.359 -20.925 -9.982 1.00 75.06 87 SER A O 1
ATOM 676 N N . VAL A 1 88 ? 2.172 -21.976 -11.756 1.00 71.62 88 VAL A N 1
ATOM 677 C CA . VAL A 1 88 ? 2.488 -20.760 -12.507 1.00 71.62 88 VAL A CA 1
ATOM 678 C C . VAL A 1 88 ? 1.588 -20.677 -13.726 1.00 71.62 88 VAL A C 1
ATOM 680 O O . VAL A 1 88 ? 1.318 -21.685 -14.379 1.00 71.62 88 VAL A O 1
ATOM 683 N N . ASN A 1 89 ? 1.114 -19.469 -14.012 1.00 66.88 89 ASN A N 1
ATOM 684 C CA . ASN A 1 89 ? 0.498 -19.170 -15.291 1.00 66.88 89 ASN A CA 1
ATOM 685 C C . ASN A 1 89 ? 1.606 -18.687 -16.224 1.00 66.88 89 ASN A C 1
ATOM 687 O O . ASN A 1 89 ? 2.303 -17.721 -15.905 1.00 66.88 89 ASN A O 1
ATOM 691 N N . TYR A 1 90 ? 1.768 -19.367 -17.351 1.00 62.12 90 TYR A N 1
ATOM 692 C CA . TYR A 1 90 ? 2.682 -18.948 -18.396 1.00 62.12 90 TYR A CA 1
ATOM 693 C C . TYR A 1 90 ? 1.937 -18.803 -19.720 1.00 62.12 90 TYR A C 1
ATOM 695 O O . TYR A 1 90 ? 0.969 -19.512 -20.012 1.00 62.12 90 TYR A O 1
ATOM 703 N N . SER A 1 91 ? 2.406 -17.862 -20.527 1.00 60.72 91 SER A N 1
ATOM 704 C CA . SER A 1 91 ? 2.003 -17.689 -21.915 1.00 60.72 91 SER A CA 1
ATOM 705 C C . SER A 1 91 ? 3.154 -18.143 -22.804 1.00 60.72 91 SER A C 1
ATOM 707 O O . SER A 1 91 ? 4.284 -17.681 -22.650 1.00 60.72 91 SER A O 1
ATOM 709 N N . ASP A 1 92 ? 2.874 -19.068 -23.718 1.00 68.88 92 ASP A N 1
ATOM 710 C CA . ASP A 1 92 ? 3.820 -19.458 -24.760 1.00 68.88 92 ASP A CA 1
ATOM 711 C C . ASP A 1 92 ? 3.612 -18.533 -25.971 1.00 68.88 92 ASP A C 1
ATOM 713 O O . ASP A 1 92 ? 2.601 -18.653 -26.670 1.00 68.88 92 ASP A O 1
ATOM 717 N N . PRO A 1 93 ? 4.531 -17.585 -26.235 1.00 69.31 93 PRO A N 1
ATOM 718 C CA . PRO A 1 93 ? 4.375 -16.630 -27.328 1.00 69.31 93 PRO A CA 1
ATOM 719 C C . PRO A 1 93 ? 4.414 -17.291 -28.714 1.00 69.31 93 PRO A C 1
ATOM 721 O O . PRO A 1 93 ? 4.050 -16.645 -29.695 1.00 69.31 93 PRO A O 1
ATOM 724 N N . TYR A 1 94 ? 4.831 -18.558 -28.809 1.00 75.44 94 TYR A N 1
ATOM 725 C CA . TYR A 1 94 ? 4.932 -19.313 -30.057 1.00 75.44 94 TYR A CA 1
ATOM 726 C C . TYR A 1 94 ? 3.866 -20.405 -30.181 1.00 75.44 94 TYR A C 1
ATOM 728 O O . TYR A 1 94 ? 3.934 -21.242 -31.083 1.00 75.44 94 TYR A O 1
ATOM 736 N N . GLU A 1 95 ? 2.853 -20.398 -29.312 1.00 77.31 95 GLU A N 1
ATOM 737 C CA . GLU A 1 95 ? 1.807 -21.418 -29.299 1.00 77.31 95 GLU A CA 1
ATOM 738 C C . GLU A 1 95 ? 1.061 -21.526 -30.635 1.00 77.31 95 GLU A C 1
ATOM 740 O O . GLU A 1 95 ? 0.738 -22.631 -31.077 1.00 77.31 95 GLU A O 1
ATOM 745 N N . SER A 1 96 ? 0.819 -20.402 -31.310 1.00 74.81 96 SER A N 1
ATOM 746 C CA . SER A 1 96 ? 0.184 -20.371 -32.632 1.00 74.81 96 SER A CA 1
ATOM 747 C C . SER A 1 96 ? 1.055 -21.059 -33.690 1.00 74.81 96 SER A C 1
ATOM 749 O O . SER A 1 96 ? 0.573 -21.952 -34.390 1.00 74.81 96 SER A O 1
ATOM 751 N N . ASN A 1 97 ? 2.348 -20.727 -33.742 1.00 76.12 97 ASN A N 1
ATOM 752 C CA . ASN A 1 97 ? 3.341 -21.355 -34.615 1.00 76.12 97 ASN A CA 1
ATOM 753 C C . ASN A 1 97 ? 3.448 -22.867 -34.349 1.00 76.12 97 ASN A C 1
ATOM 755 O O . ASN A 1 97 ? 3.413 -23.676 -35.279 1.00 76.12 97 ASN A O 1
ATOM 759 N N . CYS A 1 98 ? 3.520 -23.272 -33.080 1.00 75.56 98 CYS A N 1
ATOM 760 C CA . CYS A 1 98 ? 3.588 -24.682 -32.699 1.00 75.56 98 CYS A CA 1
ATOM 761 C C . CYS A 1 98 ? 2.299 -25.453 -33.011 1.00 75.56 98 CYS A C 1
ATOM 763 O O . CYS A 1 98 ? 2.355 -26.619 -33.418 1.00 75.56 98 CYS A O 1
ATOM 765 N N . SER A 1 99 ? 1.139 -24.813 -32.858 1.00 80.44 99 SER A N 1
ATOM 766 C CA . SER A 1 99 ? -0.160 -25.394 -33.208 1.00 80.44 99 SER A CA 1
ATOM 767 C C . SER A 1 99 ? -0.289 -25.607 -34.715 1.00 80.44 99 SER A C 1
ATOM 769 O O . SER A 1 99 ? -0.807 -26.634 -35.155 1.00 80.44 99 SER A O 1
ATOM 771 N N . GLU A 1 100 ? 0.215 -24.669 -35.516 1.00 76.50 100 GLU A N 1
ATOM 772 C CA . GLU A 1 100 ? 0.266 -24.796 -36.971 1.00 76.50 100 GLU A CA 1
ATOM 773 C C . GLU A 1 100 ? 1.207 -25.930 -37.400 1.00 76.50 100 GLU A C 1
ATOM 775 O O . GLU A 1 100 ? 0.800 -26.806 -38.159 1.00 76.50 100 GLU A O 1
ATOM 780 N N . CYS A 1 101 ? 2.412 -25.995 -36.829 1.00 75.44 101 CYS A N 1
ATOM 781 C CA . CYS A 1 101 ? 3.357 -27.093 -37.050 1.00 75.44 101 CYS A CA 1
ATOM 782 C C . CYS A 1 101 ? 2.734 -28.470 -36.750 1.00 75.44 101 CYS A C 1
ATOM 784 O O . CYS A 1 101 ? 2.813 -29.396 -37.561 1.00 75.44 101 CYS A O 1
ATOM 786 N N . SER A 1 102 ? 2.033 -28.574 -35.617 1.00 78.69 102 SER A N 1
ATOM 787 C CA . SER A 1 102 ? 1.369 -29.808 -35.184 1.00 78.69 102 SER A CA 1
ATOM 788 C C . SER A 1 102 ? 0.222 -30.213 -36.116 1.00 78.69 102 SER A C 1
ATOM 790 O O . SER A 1 102 ? 0.029 -31.400 -36.377 1.00 78.69 102 SER A O 1
ATOM 792 N N . ARG A 1 103 ? -0.521 -29.245 -36.678 1.00 76.88 103 ARG A N 1
ATOM 793 C CA . ARG A 1 103 ? -1.577 -29.511 -37.676 1.00 76.88 103 ARG A CA 1
ATOM 794 C C . ARG A 1 103 ? -1.043 -30.159 -38.950 1.00 76.88 103 ARG A C 1
ATOM 796 O O . ARG A 1 103 ? -1.762 -30.943 -39.562 1.00 76.88 103 ARG A O 1
ATOM 803 N N . PHE A 1 104 ? 0.195 -29.859 -39.332 1.00 73.38 104 PHE A N 1
ATOM 804 C CA . PHE A 1 104 ? 0.857 -30.464 -40.490 1.00 73.38 104 PHE A CA 1
ATOM 805 C C . PHE A 1 104 ? 1.637 -31.746 -40.146 1.00 73.38 104 PHE A C 1
ATOM 807 O O . PHE A 1 104 ? 2.370 -32.260 -40.987 1.00 73.38 104 PHE A O 1
ATOM 814 N N . GLY A 1 105 ? 1.466 -32.288 -38.933 1.00 72.06 105 GLY A N 1
ATOM 815 C CA . GLY A 1 105 ? 2.136 -33.512 -38.488 1.00 72.06 105 GLY A CA 1
ATOM 816 C C . GLY A 1 105 ? 3.610 -33.325 -38.115 1.00 72.06 105 GLY A C 1
ATOM 817 O O . GLY A 1 105 ? 4.329 -34.316 -37.993 1.00 72.06 105 GLY A O 1
ATOM 818 N N . GLY A 1 106 ? 4.066 -32.079 -37.949 1.00 78.00 106 GLY A N 1
ATOM 819 C CA . GLY A 1 106 ? 5.409 -31.746 -37.480 1.00 78.00 106 GLY A CA 1
ATOM 820 C C . GLY A 1 106 ? 5.500 -31.665 -35.954 1.00 78.00 106 GLY A C 1
ATOM 821 O O . GLY A 1 106 ? 4.502 -31.474 -35.259 1.00 78.00 106 GLY A O 1
ATOM 822 N N . GLN A 1 107 ? 6.715 -31.797 -35.424 1.00 76.50 107 GLN A N 1
ATOM 823 C CA . GLN A 1 107 ? 7.020 -31.575 -34.011 1.00 76.50 107 GLN A CA 1
ATOM 824 C C . GLN A 1 107 ? 7.520 -30.147 -33.810 1.00 76.50 107 GLN A C 1
ATOM 826 O O . GLN A 1 107 ? 8.439 -29.707 -34.500 1.00 76.50 107 GLN A O 1
ATOM 831 N N . CYS A 1 108 ? 6.932 -29.417 -32.862 1.00 79.06 108 CYS A N 1
ATOM 832 C CA . CYS A 1 108 ? 7.438 -28.094 -32.521 1.00 79.06 108 CYS A CA 1
ATOM 833 C C . CYS A 1 108 ? 8.680 -28.214 -31.634 1.00 79.06 108 CYS A C 1
ATOM 835 O O . CYS A 1 108 ? 8.660 -28.904 -30.616 1.00 79.06 108 CYS A O 1
ATOM 837 N N . GLY A 1 109 ? 9.744 -27.524 -32.019 1.00 74.44 109 GLY A N 1
ATOM 838 C CA . GLY A 1 109 ? 10.954 -27.333 -31.237 1.00 74.44 109 GLY A CA 1
ATOM 839 C C . GLY A 1 109 ? 11.277 -25.850 -31.088 1.00 74.44 109 GLY A C 1
ATOM 840 O O . GLY A 1 109 ? 10.572 -24.977 -31.598 1.00 74.44 109 GLY A O 1
ATOM 841 N N . PHE A 1 110 ? 12.379 -25.563 -30.407 1.00 75.75 110 PHE A N 1
ATOM 842 C CA . PHE A 1 110 ? 12.889 -24.209 -30.232 1.00 75.75 110 PHE A CA 1
ATOM 843 C C . PHE A 1 110 ? 14.388 -24.187 -30.521 1.00 75.75 110 PHE A C 1
ATOM 845 O O . PHE A 1 110 ? 15.135 -24.995 -29.969 1.00 75.75 110 PHE A O 1
ATOM 852 N N . ASP A 1 111 ? 14.824 -23.279 -31.391 1.00 67.00 111 ASP A N 1
ATOM 853 C CA . ASP A 1 111 ? 16.240 -23.065 -31.665 1.00 67.00 111 ASP A CA 1
ATOM 854 C C . ASP A 1 111 ? 16.796 -22.060 -30.650 1.00 67.00 111 ASP A C 1
ATOM 856 O O . ASP A 1 111 ? 16.499 -20.864 -30.702 1.00 67.00 111 ASP A O 1
ATOM 860 N N . SER A 1 112 ? 17.609 -22.548 -29.711 1.00 58.06 112 SER A N 1
ATOM 861 C CA . SER A 1 112 ? 18.213 -21.718 -28.666 1.00 58.06 112 SER A CA 1
ATOM 862 C C . SER A 1 112 ? 19.249 -20.723 -29.195 1.00 58.06 112 SER A C 1
ATOM 864 O O . SER A 1 112 ? 19.486 -19.707 -28.550 1.00 58.06 112 SER A O 1
ATOM 866 N N . GLY A 1 113 ? 19.884 -21.002 -30.338 1.00 63.78 113 GLY A N 1
ATOM 867 C CA . GLY A 1 113 ? 20.866 -20.106 -30.951 1.00 63.78 113 GLY A CA 1
ATOM 868 C C . GLY A 1 113 ? 20.205 -18.937 -31.678 1.00 63.78 113 GLY A C 1
ATOM 869 O O . GLY A 1 113 ? 20.727 -17.825 -31.663 1.00 63.78 113 GLY A O 1
ATOM 870 N N . LEU A 1 114 ? 19.035 -19.178 -32.274 1.00 63.69 114 LEU A N 1
ATOM 871 C CA . LEU A 1 114 ? 18.266 -18.171 -33.012 1.00 63.69 114 LEU A CA 1
ATOM 872 C C . LEU A 1 114 ? 17.146 -17.525 -32.187 1.00 63.69 114 LEU A C 1
ATOM 874 O O . LEU A 1 114 ? 16.577 -16.526 -32.621 1.00 63.69 114 LEU A O 1
ATOM 878 N N . SER A 1 115 ? 16.839 -18.065 -31.003 1.00 65.44 115 SER A N 1
ATOM 879 C CA . SER A 1 115 ? 15.723 -17.637 -30.146 1.00 65.44 115 SER A CA 1
ATOM 880 C C . SER A 1 115 ? 14.376 -17.615 -30.883 1.00 65.44 115 SER A C 1
ATOM 882 O O . SER A 1 115 ? 13.585 -16.680 -30.741 1.00 65.44 115 SER A O 1
ATOM 884 N N . GLN A 1 116 ? 14.120 -18.634 -31.704 1.00 70.69 116 GLN A N 1
ATOM 885 C CA . GLN A 1 116 ? 12.918 -18.748 -32.534 1.00 70.69 116 GLN A CA 1
ATOM 886 C C . GLN A 1 116 ? 12.328 -20.163 -32.454 1.00 70.69 116 GLN A C 1
ATOM 888 O O . GLN A 1 116 ? 13.077 -21.133 -32.289 1.00 70.69 116 GLN A O 1
ATOM 893 N N . PRO A 1 117 ? 10.996 -20.317 -32.590 1.00 73.62 117 PRO A N 1
ATOM 894 C CA . PRO A 1 117 ? 10.394 -21.635 -32.719 1.00 73.62 117 PRO A CA 1
ATOM 895 C C . PRO A 1 117 ? 10.861 -22.272 -34.031 1.00 73.62 117 PRO A C 1
ATOM 897 O O . PRO A 1 117 ? 11.096 -21.579 -35.020 1.00 73.62 117 PRO A O 1
ATOM 900 N N . VAL A 1 118 ? 10.970 -23.595 -34.058 1.00 80.00 118 VAL A N 1
ATOM 901 C CA . VAL A 1 118 ? 11.292 -24.370 -35.260 1.00 80.00 118 VAL A CA 1
ATOM 902 C C . VAL A 1 118 ? 10.277 -25.494 -35.411 1.00 80.00 118 VAL A C 1
ATOM 904 O O . VAL A 1 118 ? 9.951 -26.178 -34.446 1.00 80.00 118 VAL A O 1
ATOM 907 N N . CYS A 1 119 ? 9.750 -25.692 -36.617 1.00 79.19 119 CYS A N 1
ATOM 908 C CA . CYS A 1 119 ? 8.930 -26.859 -36.915 1.00 79.19 119 CYS A CA 1
ATOM 909 C C . CYS A 1 119 ? 9.814 -27.963 -37.495 1.00 79.19 119 CYS A C 1
ATOM 911 O O . CYS A 1 119 ? 10.571 -27.722 -38.436 1.00 79.19 119 CYS A O 1
ATOM 913 N N . ILE A 1 120 ? 9.730 -29.165 -36.932 1.00 77.44 120 ILE A N 1
ATOM 914 C CA . ILE A 1 120 ? 10.508 -30.330 -37.347 1.00 77.44 120 ILE A CA 1
ATOM 915 C C . ILE A 1 120 ? 9.564 -31.298 -38.059 1.00 77.44 120 ILE A C 1
ATOM 917 O O . ILE A 1 120 ? 8.704 -31.930 -37.445 1.00 77.44 120 ILE A O 1
ATOM 921 N N . CYS A 1 121 ? 9.726 -31.411 -39.374 1.00 78.69 121 CYS A N 1
ATOM 922 C CA . CYS A 1 121 ? 8.961 -32.319 -40.218 1.00 78.69 121 CYS A CA 1
ATOM 923 C C . CYS A 1 121 ? 9.826 -33.556 -40.519 1.00 78.69 121 CYS A C 1
ATOM 925 O O . CYS A 1 121 ? 10.639 -33.538 -41.445 1.00 78.69 121 CYS A O 1
ATOM 927 N N . GLY A 1 122 ? 9.687 -34.628 -39.732 1.00 73.06 122 GLY A N 1
ATOM 928 C CA . GLY A 1 122 ? 10.575 -35.797 -39.824 1.00 73.06 122 GLY A CA 1
ATOM 929 C C . GLY A 1 122 ? 11.974 -35.477 -39.288 1.00 73.06 122 GLY A C 1
ATOM 930 O O . GLY A 1 122 ? 12.097 -35.074 -38.139 1.00 73.06 122 GLY A O 1
ATOM 931 N N . ASP A 1 123 ? 13.013 -35.604 -40.119 1.00 74.06 123 ASP A N 1
ATOM 932 C CA . ASP A 1 123 ? 14.413 -35.362 -39.717 1.00 74.06 123 ASP A CA 1
ATOM 933 C C . ASP A 1 123 ? 14.934 -33.956 -40.083 1.00 74.06 123 ASP A C 1
ATOM 935 O O . ASP A 1 123 ? 16.145 -33.719 -40.075 1.00 74.06 123 ASP A O 1
ATOM 939 N N . ARG A 1 124 ? 14.065 -33.018 -40.500 1.00 69.56 124 ARG A N 1
ATOM 940 C CA . ARG A 1 124 ? 14.494 -31.697 -41.004 1.00 69.56 124 ARG A CA 1
ATOM 941 C C . ARG A 1 124 ? 13.621 -30.535 -40.513 1.00 69.56 124 ARG A C 1
ATOM 943 O O . ARG A 1 124 ? 12.405 -30.700 -40.403 1.00 69.56 124 ARG A O 1
ATOM 950 N N . PRO A 1 125 ? 14.213 -29.339 -40.306 1.00 75.31 125 PRO A N 1
ATOM 951 C CA . PRO A 1 125 ? 13.458 -28.104 -40.124 1.00 75.31 125 PRO A CA 1
ATOM 952 C C . PRO A 1 125 ? 12.634 -27.760 -41.373 1.00 75.31 125 PRO A C 1
ATOM 954 O O . PRO A 1 125 ? 13.134 -27.851 -42.497 1.00 75.31 125 PRO A O 1
ATOM 957 N N . CYS A 1 126 ? 11.391 -27.332 -41.178 1.00 70.69 126 CYS A N 1
ATOM 958 C CA . CYS A 1 126 ? 10.478 -26.874 -42.224 1.00 70.69 126 CYS A CA 1
ATOM 959 C C . CYS A 1 126 ? 9.941 -25.467 -41.874 1.00 70.69 126 CYS A C 1
ATOM 961 O O . CYS A 1 126 ? 9.748 -25.166 -40.693 1.00 70.69 126 CYS A O 1
ATOM 963 N N . PRO A 1 127 ? 9.723 -24.573 -42.860 1.00 64.19 127 PRO A N 1
ATOM 964 C CA . PRO A 1 127 ? 9.212 -23.230 -42.591 1.00 64.19 127 PRO A CA 1
ATOM 965 C C . PRO A 1 127 ? 7.786 -23.269 -42.034 1.00 64.19 127 PRO A C 1
ATOM 967 O O . PRO A 1 127 ? 6.953 -24.028 -42.531 1.00 64.19 127 PRO A O 1
ATOM 970 N N . PHE A 1 128 ? 7.478 -22.388 -41.079 1.00 62.88 128 PHE A N 1
ATOM 971 C CA . PHE A 1 128 ? 6.088 -22.017 -40.803 1.00 62.88 128 PHE A CA 1
ATOM 972 C C . PHE A 1 128 ? 5.549 -21.350 -42.070 1.00 62.88 128 PHE A C 1
ATOM 974 O O . PHE A 1 128 ? 6.189 -20.440 -42.606 1.00 62.88 128 PHE A O 1
ATOM 981 N N . ALA A 1 129 ? 4.448 -21.856 -42.622 1.00 56.56 129 ALA A N 1
ATOM 982 C CA . ALA A 1 129 ? 3.896 -21.319 -43.856 1.00 56.56 129 ALA A CA 1
ATOM 983 C C . ALA A 1 129 ? 3.663 -19.805 -43.700 1.00 56.56 129 ALA A C 1
ATOM 985 O O . ALA A 1 129 ? 3.156 -19.344 -42.682 1.00 56.56 129 ALA A O 1
ATOM 986 N N . LEU A 1 130 ? 4.086 -19.026 -44.701 1.00 43.66 130 LEU A N 1
ATOM 987 C CA . LEU A 1 130 ? 4.058 -17.561 -44.703 1.00 43.66 130 LEU A CA 1
ATOM 988 C C . LEU A 1 130 ? 2.619 -17.027 -44.589 1.00 43.66 130 LEU A C 1
ATOM 990 O O . LEU A 1 130 ? 1.990 -16.703 -45.595 1.00 43.66 130 LEU A O 1
ATOM 994 N N . THR A 1 131 ? 2.101 -16.890 -43.371 1.00 40.78 131 THR A N 1
ATOM 995 C CA . THR A 1 131 ? 0.945 -16.040 -43.072 1.00 40.78 131 THR A CA 1
ATOM 996 C C . THR A 1 131 ? 1.229 -15.185 -41.834 1.00 40.78 131 THR A C 1
ATOM 998 O O . THR A 1 131 ? 1.867 -15.657 -40.894 1.00 40.78 131 THR A O 1
ATOM 1001 N N . PRO A 1 132 ? 0.831 -13.898 -41.829 1.00 39.62 132 PRO A N 1
ATOM 1002 C CA . PRO A 1 132 ? 1.041 -13.032 -40.676 1.00 39.62 132 PRO A CA 1
ATOM 1003 C C . PRO A 1 132 ? 0.184 -13.512 -39.491 1.00 39.62 132 PRO A C 1
ATOM 1005 O O . PRO A 1 132 ? -0.936 -13.986 -39.715 1.00 39.62 132 PRO A O 1
ATOM 1008 N N . PRO A 1 133 ? 0.665 -13.372 -38.240 1.00 42.00 133 PRO A N 1
ATOM 1009 C CA . PRO A 1 133 ? -0.069 -13.831 -37.069 1.00 42.00 133 PRO A CA 1
ATOM 1010 C C . PRO A 1 133 ? -1.416 -13.106 -36.979 1.00 42.00 133 PRO A C 1
ATOM 1012 O O . PRO A 1 133 ? -1.482 -11.874 -36.964 1.00 42.00 133 PRO A O 1
ATOM 1015 N N . ARG A 1 134 ? -2.507 -13.878 -36.927 1.00 44.28 134 ARG A N 1
ATOM 1016 C CA . ARG A 1 134 ? -3.805 -13.358 -36.490 1.00 44.28 134 ARG A CA 1
ATOM 1017 C C . ARG A 1 134 ? -3.705 -13.015 -35.009 1.00 44.28 134 ARG A C 1
ATOM 1019 O O . ARG A 1 134 ? -3.102 -13.751 -34.234 1.00 44.28 134 ARG A O 1
ATOM 1026 N N . ASN A 1 135 ? -4.291 -11.880 -34.648 1.00 42.66 135 ASN A N 1
ATOM 1027 C CA . ASN A 1 135 ? -4.353 -11.359 -33.289 1.00 42.66 135 ASN A CA 1
ATOM 1028 C C . ASN A 1 135 ? -5.375 -12.158 -32.460 1.00 42.66 135 ASN A C 1
ATOM 1030 O O . ASN A 1 135 ? -6.423 -11.635 -32.083 1.00 42.66 135 ASN A O 1
ATOM 1034 N N . ASP A 1 136 ? -5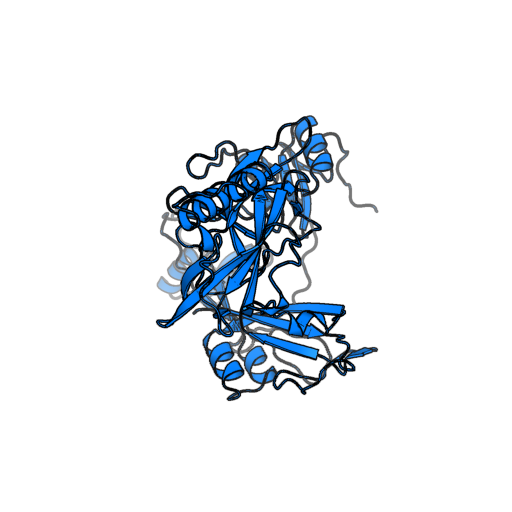.092 -13.441 -32.252 1.00 46.66 136 ASP A N 1
ATOM 1035 C CA . ASP A 1 136 ? -5.874 -14.318 -31.391 1.00 46.66 136 ASP A CA 1
ATOM 1036 C C . ASP A 1 136 ? -5.266 -14.289 -29.980 1.00 46.66 136 ASP A C 1
ATOM 1038 O O . ASP A 1 136 ? -4.048 -14.319 -29.799 1.00 46.66 136 ASP A O 1
ATOM 1042 N N . SER A 1 137 ? -6.119 -14.193 -28.962 1.00 48.44 137 SER A N 1
ATOM 1043 C CA . SER A 1 137 ? -5.717 -14.224 -27.554 1.00 48.44 137 SER A CA 1
ATOM 1044 C C . SER A 1 137 ? -4.993 -15.537 -27.231 1.00 48.44 137 SER A C 1
ATOM 1046 O O . SER A 1 137 ? -5.607 -16.602 -27.312 1.00 48.44 137 SER A O 1
ATOM 1048 N N . VAL A 1 138 ? -3.712 -15.455 -26.853 1.00 51.09 138 VAL A N 1
ATOM 1049 C CA . VAL A 1 138 ? -2.894 -16.610 -26.447 1.00 51.09 138 VAL A CA 1
ATOM 1050 C C . VAL A 1 138 ? -3.483 -17.221 -25.168 1.00 51.09 138 VAL A C 1
ATOM 1052 O O . VAL A 1 138 ? -3.618 -16.505 -24.171 1.00 51.09 138 VAL A O 1
ATOM 1055 N N . PRO A 1 139 ? -3.866 -18.508 -25.166 1.00 47.41 139 PRO A N 1
ATOM 1056 C CA . PRO A 1 139 ? -4.404 -19.146 -23.977 1.00 47.41 139 PRO A CA 1
ATOM 1057 C C . PRO A 1 139 ? -3.310 -19.341 -22.917 1.00 47.41 139 PRO A C 1
ATOM 1059 O O . PRO A 1 139 ? -2.251 -19.909 -23.161 1.00 47.41 139 PRO A O 1
ATOM 1062 N N . SER A 1 140 ? -3.586 -18.869 -21.705 1.00 46.78 140 SER A N 1
ATOM 1063 C CA . SER A 1 140 ? -2.767 -19.128 -20.521 1.00 46.78 140 SER A CA 1
ATOM 1064 C C . SER A 1 140 ? -2.765 -20.616 -20.162 1.00 46.78 140 SER A C 1
ATOM 1066 O O . SER A 1 140 ? -3.833 -21.230 -20.088 1.00 46.78 140 SER A O 1
ATOM 1068 N N . LYS A 1 141 ? -1.584 -21.184 -19.893 1.00 55.84 141 LYS A N 1
ATOM 1069 C CA . LYS A 1 141 ? -1.429 -22.570 -19.426 1.00 55.84 141 LYS A CA 1
ATOM 1070 C C . LYS A 1 141 ? -0.973 -22.602 -17.971 1.00 55.84 141 LYS A C 1
ATOM 1072 O O . LYS A 1 141 ? -0.128 -21.813 -17.552 1.00 55.84 141 LYS A O 1
ATOM 1077 N N . ASP A 1 142 ? -1.518 -23.557 -17.225 1.00 53.59 142 ASP A N 1
ATOM 1078 C CA . ASP A 1 142 ? -1.123 -23.837 -15.845 1.00 53.59 142 ASP A CA 1
ATOM 1079 C C . ASP A 1 142 ? 0.018 -24.871 -15.833 1.00 53.59 142 ASP A C 1
ATOM 1081 O O . ASP A 1 142 ? -0.138 -25.977 -16.354 1.00 53.59 142 ASP A O 1
ATOM 1085 N N . LEU A 1 143 ? 1.150 -24.540 -15.208 1.00 56.75 143 LEU A N 1
ATOM 1086 C CA . LEU A 1 143 ? 2.257 -25.466 -14.936 1.00 56.75 143 LEU A CA 1
ATOM 1087 C C . LEU A 1 143 ? 2.494 -25.549 -13.427 1.00 56.75 143 LEU A C 1
ATOM 1089 O O . LEU A 1 143 ? 2.545 -24.519 -12.765 1.00 56.75 143 LEU A O 1
ATOM 1093 N N . VAL A 1 144 ? 2.681 -26.748 -12.874 1.00 50.03 144 VAL A N 1
ATOM 1094 C CA . VAL A 1 144 ? 3.081 -26.912 -11.465 1.00 50.03 144 VAL A CA 1
ATOM 1095 C C . VAL A 1 144 ? 4.599 -27.064 -11.387 1.00 50.03 144 VAL A C 1
ATOM 1097 O O . VAL A 1 144 ? 5.171 -27.947 -12.028 1.00 50.03 144 VAL A O 1
ATOM 1100 N N . VAL A 1 145 ? 5.252 -26.189 -10.622 1.00 61.97 145 VAL A N 1
ATOM 1101 C CA . VAL A 1 145 ? 6.707 -26.174 -10.415 1.00 61.97 145 VAL A CA 1
ATOM 1102 C C . VAL A 1 145 ? 7.028 -26.776 -9.053 1.00 61.97 145 VAL A C 1
ATOM 1104 O O . VAL A 1 145 ? 6.563 -26.252 -8.044 1.00 61.97 145 VAL A O 1
ATOM 1107 N N . ASN A 1 146 ? 7.861 -27.822 -9.023 1.00 44.19 146 ASN A N 1
ATOM 1108 C CA . ASN A 1 146 ? 8.252 -28.529 -7.801 1.00 44.19 146 ASN A CA 1
ATOM 1109 C C . ASN A 1 146 ? 9.757 -28.382 -7.533 1.00 44.19 146 ASN A C 1
ATOM 1111 O O . ASN A 1 146 ? 10.579 -28.375 -8.454 1.00 44.19 146 ASN A O 1
ATOM 1115 N N . ALA A 1 147 ? 10.130 -28.316 -6.256 1.00 48.19 147 ALA A N 1
ATOM 1116 C CA . ALA A 1 147 ? 11.516 -28.470 -5.826 1.00 48.19 147 ALA A CA 1
ATOM 1117 C C . ALA A 1 147 ? 11.779 -29.949 -5.510 1.00 48.19 147 ALA A C 1
ATOM 1119 O O . ALA A 1 147 ? 11.020 -30.563 -4.760 1.00 48.19 147 ALA A O 1
ATOM 1120 N N . GLY A 1 148 ? 12.836 -30.527 -6.084 1.00 41.34 148 GLY A N 1
ATOM 1121 C CA . GLY A 1 148 ? 13.293 -31.874 -5.748 1.00 41.34 148 GLY A CA 1
ATOM 1122 C C . GLY A 1 148 ? 14.672 -31.821 -5.099 1.00 41.34 148 GLY A C 1
ATOM 1123 O O . GLY A 1 148 ? 15.519 -31.029 -5.505 1.00 41.34 148 GLY A O 1
ATOM 1124 N N . PHE A 1 149 ? 14.905 -32.661 -4.093 1.00 37.59 149 PHE A N 1
ATOM 1125 C CA . PHE A 1 149 ? 16.239 -32.864 -3.530 1.00 37.59 149 PHE A CA 1
ATOM 1126 C C . PHE A 1 149 ? 16.883 -34.078 -4.201 1.00 37.59 149 PHE A C 1
ATOM 1128 O O . PHE A 1 149 ? 16.406 -35.200 -4.040 1.00 37.59 149 PHE A O 1
ATOM 1135 N N . ASP A 1 150 ? 17.963 -33.855 -4.952 1.00 34.59 150 ASP A N 1
ATOM 1136 C CA . ASP A 1 150 ? 18.860 -34.932 -5.366 1.00 34.59 150 ASP A CA 1
ATOM 1137 C C . ASP A 1 150 ? 19.887 -35.162 -4.249 1.00 34.59 150 ASP A C 1
ATOM 1139 O O . ASP A 1 150 ? 20.609 -34.253 -3.839 1.00 34.59 150 ASP A O 1
ATOM 1143 N N . SER A 1 151 ? 19.945 -36.383 -3.727 1.00 36.31 151 SER A N 1
ATOM 1144 C CA . SER A 1 151 ? 20.786 -36.784 -2.591 1.00 36.31 151 SER A CA 1
ATOM 1145 C C . SER A 1 151 ? 22.303 -36.795 -2.875 1.00 36.31 151 SER A C 1
ATOM 1147 O O . SER A 1 151 ? 23.069 -37.310 -2.063 1.00 36.31 151 SER A O 1
ATOM 1149 N N . GLY A 1 152 ? 22.761 -36.252 -4.009 1.00 38.09 152 GLY A N 1
ATOM 1150 C CA . GLY A 1 152 ? 24.163 -36.307 -4.442 1.00 38.09 152 GLY A CA 1
ATOM 1151 C C . GLY A 1 152 ? 24.983 -35.021 -4.290 1.00 38.09 152 GLY A C 1
ATOM 1152 O O . GLY A 1 152 ? 26.196 -35.100 -4.115 1.00 38.09 152 GLY A O 1
ATOM 1153 N N . LEU A 1 153 ? 24.374 -33.835 -4.349 1.00 36.22 153 LEU A N 1
ATOM 1154 C CA . LEU A 1 153 ? 25.085 -32.550 -4.326 1.00 36.22 153 LEU A CA 1
ATOM 1155 C C . LEU A 1 153 ? 24.163 -31.511 -3.684 1.00 36.22 153 LEU A C 1
ATOM 1157 O O . LEU A 1 153 ? 23.089 -31.256 -4.209 1.00 36.22 153 LEU A O 1
ATOM 1161 N N . GLY A 1 154 ? 24.554 -30.933 -2.546 1.00 33.50 154 GLY A N 1
ATOM 1162 C CA . GLY A 1 154 ? 23.741 -30.000 -1.751 1.00 33.50 154 GLY A CA 1
ATOM 1163 C C . GLY A 1 154 ? 23.447 -28.648 -2.420 1.00 33.50 154 GLY A C 1
ATOM 1164 O O . GLY A 1 154 ? 23.838 -27.608 -1.896 1.00 33.50 154 GLY A O 1
ATOM 1165 N N . GLN A 1 155 ? 22.756 -28.653 -3.559 1.00 27.53 155 GLN A N 1
ATOM 1166 C CA . GLN A 1 155 ? 22.198 -27.489 -4.242 1.00 27.53 155 GLN A CA 1
ATOM 1167 C C . GLN A 1 155 ? 20.718 -27.748 -4.579 1.00 27.53 155 GLN A C 1
ATOM 1169 O O . GLN A 1 155 ? 20.379 -28.851 -5.006 1.00 27.53 155 GLN A O 1
ATOM 1174 N N . PRO A 1 156 ? 19.822 -26.759 -4.403 1.00 29.52 156 PRO A N 1
ATOM 1175 C CA . PRO A 1 156 ? 18.418 -26.907 -4.769 1.00 29.52 156 PRO A CA 1
ATOM 1176 C C . PRO A 1 156 ? 18.281 -26.988 -6.296 1.00 29.52 156 PRO A C 1
ATOM 1178 O O . PRO A 1 156 ? 18.603 -26.036 -7.006 1.00 29.52 156 PRO A O 1
ATOM 1181 N N . VAL A 1 157 ? 17.796 -28.124 -6.802 1.00 31.45 157 VAL A N 1
ATOM 1182 C CA . VAL A 1 157 ? 17.459 -28.316 -8.217 1.00 31.45 157 VAL A CA 1
ATOM 1183 C C . VAL A 1 157 ? 15.939 -28.247 -8.354 1.00 31.45 157 VAL A C 1
ATOM 1185 O O . VAL A 1 157 ? 15.202 -29.051 -7.783 1.00 31.45 157 VAL A O 1
ATOM 1188 N N . CYS A 1 158 ? 15.440 -27.273 -9.113 1.00 29.20 158 CYS A N 1
ATOM 1189 C CA . CYS A 1 158 ? 14.031 -27.236 -9.496 1.00 29.20 158 CYS A CA 1
ATOM 1190 C C . CYS A 1 158 ? 13.770 -28.377 -10.487 1.00 29.20 158 CYS A C 1
ATOM 1192 O O . CYS A 1 158 ? 14.268 -28.345 -11.613 1.00 29.20 158 CYS A O 1
ATOM 1194 N N . ILE A 1 159 ? 13.005 -29.390 -10.076 1.00 35.31 159 ILE A N 1
ATOM 1195 C CA . ILE A 1 159 ? 12.607 -30.487 -10.957 1.00 35.31 159 ILE A CA 1
ATOM 1196 C C . ILE A 1 159 ? 11.232 -30.130 -11.515 1.00 35.31 159 ILE A C 1
ATOM 1198 O O . ILE A 1 159 ? 10.204 -30.320 -10.865 1.00 35.31 159 ILE A O 1
ATOM 1202 N N . CYS A 1 160 ? 11.206 -29.613 -12.744 1.00 31.70 160 CYS A N 1
ATOM 1203 C CA . CYS A 1 160 ? 9.968 -29.517 -13.508 1.00 31.70 160 CYS A CA 1
ATOM 1204 C C . CYS A 1 160 ? 9.435 -30.934 -13.743 1.00 31.70 160 CYS A C 1
ATOM 1206 O O . CYS A 1 160 ? 10.066 -31.754 -14.412 1.00 31.70 160 CYS A O 1
ATOM 1208 N N . GLY A 1 161 ? 8.278 -31.234 -13.158 1.00 33.97 161 GLY A N 1
ATOM 1209 C CA . GLY A 1 161 ? 7.619 -32.521 -13.298 1.00 33.97 161 GLY A CA 1
ATOM 1210 C C . GLY A 1 161 ? 7.040 -32.706 -14.695 1.00 33.97 161 GLY A C 1
ATOM 1211 O O . GLY A 1 161 ? 5.852 -32.506 -14.875 1.00 33.97 161 GLY A O 1
ATOM 1212 N N . TYR A 1 162 ? 7.866 -33.111 -15.659 1.00 31.20 162 TYR A N 1
ATOM 1213 C CA . TYR A 1 162 ? 7.553 -34.133 -16.663 1.00 31.20 162 TYR A CA 1
ATOM 1214 C C . TYR A 1 162 ? 8.876 -34.651 -17.251 1.00 31.20 162 TYR A C 1
ATOM 1216 O O . TYR A 1 162 ? 9.791 -33.884 -17.526 1.00 31.20 162 TYR A O 1
ATOM 1224 N N . ARG A 1 163 ? 8.974 -35.982 -17.350 1.00 32.19 163 ARG A N 1
ATOM 1225 C CA . ARG A 1 163 ? 10.096 -36.810 -17.837 1.00 32.19 163 ARG A CA 1
ATOM 1226 C C . ARG A 1 163 ? 11.216 -36.059 -18.587 1.00 32.19 163 ARG A C 1
ATOM 1228 O O . ARG A 1 163 ? 11.031 -35.664 -19.728 1.00 32.19 163 ARG A O 1
ATOM 1235 N N . THR A 1 164 ? 12.392 -35.996 -17.951 1.00 30.14 164 THR A N 1
ATOM 1236 C CA . THR A 1 164 ? 13.733 -35.847 -18.557 1.00 30.14 164 THR A CA 1
ATOM 1237 C C . THR A 1 164 ? 13.855 -34.856 -19.722 1.00 30.14 164 THR A C 1
ATOM 1239 O O . THR A 1 164 ? 13.785 -35.257 -20.881 1.00 30.14 164 THR A O 1
ATOM 1242 N N . CYS A 1 165 ? 14.201 -33.604 -19.422 1.00 24.55 165 CYS A N 1
ATOM 1243 C CA . CYS A 1 165 ? 14.969 -32.776 -20.353 1.00 24.55 165 CYS A CA 1
ATOM 1244 C C . CYS A 1 165 ? 16.422 -32.732 -19.856 1.00 24.55 165 CYS A C 1
ATOM 1246 O O . CYS A 1 165 ? 16.667 -32.173 -18.784 1.00 24.55 165 CYS A O 1
ATOM 1248 N N . PRO A 1 166 ? 17.397 -33.325 -20.568 1.00 31.42 166 PRO A N 1
ATOM 1249 C CA . PRO A 1 166 ? 18.781 -32.931 -20.375 1.00 31.42 166 PRO A CA 1
ATOM 1250 C C . PRO A 1 166 ? 18.922 -31.497 -20.900 1.00 31.42 166 PRO A C 1
ATOM 1252 O O . PRO A 1 166 ? 18.211 -31.123 -21.822 1.00 31.42 166 PRO A O 1
ATOM 1255 N N . PHE A 1 167 ? 19.795 -30.711 -20.279 1.00 27.03 167 PHE A N 1
ATOM 1256 C CA . PHE A 1 167 ? 20.572 -29.582 -20.814 1.00 27.03 167 PHE A CA 1
ATOM 1257 C C . PHE A 1 167 ? 20.701 -28.486 -19.757 1.00 27.03 167 PHE A C 1
ATOM 1259 O O . PHE A 1 167 ? 19.747 -27.834 -19.340 1.00 27.03 167 PHE A O 1
ATOM 1266 N N . ALA A 1 168 ? 21.944 -28.349 -19.304 1.00 27.69 168 ALA A N 1
ATOM 1267 C CA . ALA A 1 168 ? 22.408 -27.353 -18.366 1.00 27.69 168 ALA A CA 1
ATOM 1268 C C . ALA A 1 168 ? 22.175 -25.944 -18.925 1.00 27.69 168 ALA A C 1
ATOM 1270 O O . ALA A 1 168 ? 22.651 -25.610 -20.009 1.00 27.69 168 ALA A O 1
ATOM 1271 N N . LEU A 1 169 ? 21.484 -25.105 -18.157 1.00 28.33 169 LEU A N 1
ATOM 1272 C CA . LEU A 1 169 ? 21.435 -23.671 -18.406 1.00 28.33 169 LEU A CA 1
ATOM 1273 C C . LEU A 1 169 ? 22.713 -23.041 -17.843 1.00 28.33 169 LEU A C 1
ATOM 1275 O O . LEU A 1 169 ? 22.786 -22.692 -16.667 1.00 28.33 169 LEU A O 1
ATOM 1279 N N . THR A 1 170 ? 23.730 -22.878 -18.685 1.00 29.88 170 THR A N 1
ATOM 1280 C CA . THR A 1 170 ? 24.654 -21.751 -18.515 1.00 29.88 170 THR A CA 1
ATOM 1281 C C . THR A 1 170 ? 23.941 -20.486 -18.998 1.00 29.88 170 THR A C 1
ATOM 1283 O O . THR A 1 170 ? 23.379 -20.514 -20.096 1.00 29.88 170 THR A O 1
ATOM 1286 N N . PRO A 1 171 ? 23.936 -19.381 -18.233 1.00 28.59 171 PRO A N 1
ATOM 1287 C CA . PRO A 1 171 ? 23.263 -18.159 -18.655 1.00 28.59 171 PRO A CA 1
ATOM 1288 C C . PRO A 1 171 ? 23.973 -17.568 -19.885 1.00 28.59 171 PRO A C 1
ATOM 1290 O O . PRO A 1 171 ? 25.208 -17.523 -19.903 1.00 28.59 171 PRO A O 1
ATOM 1293 N N . PRO A 1 172 ? 23.239 -17.101 -20.912 1.00 28.23 172 PRO A N 1
ATOM 1294 C CA . PRO A 1 172 ? 23.861 -16.412 -22.026 1.00 28.23 172 PRO A CA 1
ATOM 1295 C C . PRO A 1 172 ? 24.433 -15.073 -21.546 1.00 28.23 172 PRO A C 1
ATOM 1297 O O . PRO A 1 172 ? 23.763 -14.284 -20.878 1.00 28.23 172 PRO A O 1
ATOM 1300 N N . ARG A 1 173 ? 25.696 -14.827 -21.906 1.00 30.48 173 ARG A N 1
ATOM 1301 C CA . ARG A 1 173 ? 26.283 -13.489 -21.958 1.00 30.48 173 ARG A CA 1
ATOM 1302 C C . ARG A 1 173 ? 25.860 -12.809 -23.261 1.00 30.48 173 ARG A C 1
ATOM 1304 O O . ARG A 1 173 ? 25.903 -13.428 -24.319 1.00 30.48 173 ARG A O 1
ATOM 1311 N N . ASN A 1 174 ? 25.665 -11.505 -23.114 1.00 36.56 174 ASN A N 1
ATOM 1312 C CA . ASN A 1 174 ? 25.879 -10.417 -24.064 1.00 36.56 174 ASN A CA 1
ATOM 1313 C C . ASN A 1 174 ? 24.686 -9.763 -24.788 1.00 36.56 174 ASN A C 1
ATOM 1315 O O . ASN A 1 174 ? 23.921 -10.379 -25.519 1.00 36.56 174 ASN A O 1
ATOM 1319 N N . ASP A 1 175 ? 24.722 -8.442 -24.598 1.00 33.97 175 ASP A N 1
ATOM 1320 C CA . ASP A 1 175 ? 24.401 -7.326 -25.479 1.00 33.97 175 ASP A CA 1
ATOM 1321 C C . ASP A 1 175 ? 22.995 -6.701 -25.478 1.00 33.97 175 ASP A C 1
ATOM 1323 O O . ASP A 1 175 ? 21.957 -7.283 -25.768 1.00 33.97 175 ASP A O 1
ATOM 1327 N N . SER A 1 176 ? 23.040 -5.422 -25.108 1.00 42.62 176 SER A N 1
ATOM 1328 C CA . SER A 1 176 ? 22.018 -4.395 -24.983 1.00 42.62 176 SER A CA 1
ATOM 1329 C C . SER A 1 176 ? 21.089 -4.243 -26.193 1.00 42.62 176 SER A C 1
ATOM 1331 O O . SER A 1 176 ? 21.563 -4.073 -27.313 1.00 42.62 176 SER A O 1
ATOM 1333 N N . VAL A 1 177 ? 19.780 -4.159 -25.925 1.00 40.06 177 VAL A N 1
ATOM 1334 C CA . VAL A 1 177 ? 18.888 -2.982 -26.096 1.00 40.06 177 VAL A CA 1
ATOM 1335 C C . VAL A 1 177 ? 17.432 -3.490 -26.157 1.00 40.06 177 VAL A C 1
ATOM 1337 O O . VAL A 1 177 ? 17.062 -4.225 -27.069 1.00 40.06 177 VAL A O 1
ATOM 1340 N N . PRO A 1 178 ? 16.586 -3.064 -25.207 1.00 44.00 178 PRO A N 1
ATOM 1341 C CA . PRO A 1 178 ? 15.458 -2.218 -25.584 1.00 44.00 178 PRO A CA 1
ATOM 1342 C C . PRO A 1 178 ? 15.478 -0.955 -24.716 1.00 44.00 178 PRO A C 1
ATOM 1344 O O . PRO A 1 178 ? 15.692 -1.005 -23.510 1.00 44.00 178 PRO A O 1
ATOM 1347 N N . SER A 1 179 ? 15.386 0.209 -25.350 1.00 52.66 179 SER A N 1
ATOM 1348 C CA . SER A 1 179 ? 15.377 1.502 -24.650 1.00 52.66 179 SER A CA 1
ATOM 1349 C C . SER A 1 179 ? 14.294 2.440 -25.170 1.00 52.66 179 SER A C 1
ATOM 1351 O O . SER A 1 179 ? 13.767 3.263 -24.424 1.00 52.66 179 SER A O 1
ATOM 1353 N N . GLN A 1 180 ? 13.900 2.289 -26.437 1.00 55.53 180 GLN A N 1
ATOM 1354 C CA . GLN A 1 180 ? 12.819 3.075 -27.024 1.00 55.53 180 GLN A CA 1
ATOM 1355 C C . GLN A 1 180 ? 11.438 2.643 -26.495 1.00 55.53 180 GLN A C 1
ATOM 1357 O O . GLN A 1 180 ? 10.546 3.479 -26.342 1.00 55.53 180 GLN A O 1
ATOM 1362 N N . GLY A 1 181 ? 11.261 1.351 -26.192 1.00 80.00 181 GLY A N 1
ATOM 1363 C CA . GLY A 1 181 ? 9.991 0.791 -25.726 1.00 80.00 181 GLY A CA 1
ATOM 1364 C C . GLY A 1 181 ? 9.659 1.191 -24.290 1.00 80.00 181 GLY A C 1
ATOM 1365 O O . GLY A 1 181 ? 8.545 1.634 -24.013 1.00 80.00 181 GLY A O 1
ATOM 1366 N N . GLU A 1 182 ? 10.622 1.088 -23.378 1.00 87.00 182 GLU A N 1
ATOM 1367 C CA . GLU A 1 182 ? 10.458 1.380 -21.954 1.00 87.00 182 GLU A CA 1
ATOM 1368 C C . GLU A 1 182 ? 10.215 2.868 -21.717 1.00 87.00 182 GLU A C 1
ATOM 1370 O O . GLU A 1 182 ? 9.282 3.219 -20.996 1.00 87.00 182 GLU A O 1
ATOM 1375 N N . TYR A 1 183 ? 10.977 3.745 -22.382 1.00 87.62 183 TYR A N 1
ATOM 1376 C CA . TYR A 1 183 ? 10.759 5.191 -22.314 1.00 87.62 183 TYR A CA 1
ATOM 1377 C C . TYR A 1 183 ? 9.337 5.564 -22.758 1.00 87.62 183 TYR A C 1
ATOM 1379 O O . TYR A 1 183 ? 8.608 6.240 -22.033 1.00 87.62 183 TYR A O 1
ATOM 1387 N N . ALA A 1 184 ? 8.896 5.067 -23.918 1.00 88.88 184 ALA A N 1
ATOM 1388 C CA . ALA A 1 184 ? 7.550 5.334 -24.418 1.00 88.88 184 ALA A CA 1
ATOM 1389 C C . ALA A 1 184 ? 6.460 4.754 -23.497 1.00 88.88 184 ALA A C 1
ATOM 1391 O O . ALA A 1 184 ? 5.473 5.426 -23.199 1.00 88.88 184 ALA A O 1
ATOM 1392 N N . THR A 1 185 ? 6.653 3.530 -23.000 1.00 90.94 185 THR A N 1
ATOM 1393 C CA . THR A 1 185 ? 5.671 2.837 -22.153 1.00 90.94 185 THR A CA 1
ATOM 1394 C C . THR A 1 185 ? 5.539 3.495 -20.783 1.00 90.94 185 THR A C 1
ATOM 1396 O O . THR A 1 185 ? 4.429 3.758 -20.325 1.00 90.94 185 THR A O 1
ATOM 1399 N N . CYS A 1 186 ? 6.656 3.820 -20.130 1.00 91.25 186 CYS A N 1
ATOM 1400 C CA . CYS A 1 186 ? 6.641 4.476 -18.825 1.00 91.25 186 CYS A CA 1
ATOM 1401 C C . CYS A 1 186 ? 6.245 5.957 -18.909 1.00 91.25 186 CYS A C 1
ATOM 1403 O O . CYS A 1 186 ? 5.871 6.538 -17.886 1.00 91.25 186 CYS A O 1
ATOM 1405 N N . GLY A 1 187 ? 6.306 6.559 -20.099 1.00 90.31 187 GLY A N 1
ATOM 1406 C CA . GLY A 1 187 ? 5.817 7.909 -20.375 1.00 90.31 187 GLY A CA 1
ATOM 1407 C C . GLY A 1 187 ? 4.318 7.968 -20.673 1.00 90.31 187 GLY A C 1
ATOM 1408 O O . GLY A 1 187 ? 3.739 9.054 -20.662 1.00 90.31 187 GLY A O 1
ATOM 1409 N N . ALA A 1 188 ? 3.672 6.824 -20.919 1.00 90.06 188 ALA A N 1
ATOM 1410 C CA . ALA A 1 188 ? 2.244 6.778 -21.187 1.00 90.06 188 ALA A CA 1
ATOM 1411 C C . ALA A 1 188 ? 1.435 7.236 -19.954 1.00 90.06 188 ALA A C 1
ATOM 1413 O O . ALA A 1 188 ? 1.743 6.839 -18.822 1.00 90.06 188 ALA A O 1
ATOM 1414 N N . PRO A 1 189 ? 0.383 8.054 -20.145 1.00 85.81 189 PRO A N 1
ATOM 1415 C CA . PRO A 1 189 ? -0.435 8.530 -19.042 1.00 85.81 189 PRO A CA 1
ATOM 1416 C C . PRO A 1 189 ? -1.185 7.363 -18.397 1.00 85.81 189 PRO A C 1
ATOM 1418 O O . PRO A 1 189 ? -1.893 6.612 -19.069 1.00 85.81 189 PRO A O 1
ATOM 1421 N N . TYR A 1 190 ? -1.075 7.248 -17.076 1.00 89.88 190 TYR A N 1
ATOM 1422 C CA . TYR A 1 190 ? -1.817 6.277 -16.282 1.00 89.88 190 TYR A CA 1
ATOM 1423 C C . TYR A 1 190 ? -2.702 6.992 -15.258 1.00 89.88 190 TYR A C 1
ATOM 1425 O O . TYR A 1 190 ? -2.307 7.990 -14.648 1.00 89.88 190 TYR A O 1
ATOM 1433 N N . ARG A 1 191 ? -3.929 6.494 -15.101 1.00 91.06 191 ARG A N 1
ATOM 1434 C CA . ARG A 1 191 ? -4.938 7.023 -14.178 1.00 91.06 191 ARG A CA 1
ATOM 1435 C C . ARG A 1 191 ? -5.719 5.884 -13.551 1.00 91.06 191 ARG A C 1
ATOM 1437 O O . ARG A 1 191 ? -5.934 4.857 -14.190 1.00 91.06 191 ARG A O 1
ATOM 1444 N N . CYS A 1 192 ? -6.192 6.109 -12.335 1.00 90.81 192 CYS A N 1
ATOM 1445 C CA . CYS A 1 192 ? -7.106 5.205 -11.662 1.00 90.81 192 CYS A CA 1
ATOM 1446 C C . CYS A 1 192 ? -8.198 6.009 -10.956 1.00 90.81 192 CYS A C 1
ATOM 1448 O O . CYS A 1 192 ? -7.934 6.683 -9.961 1.00 90.81 192 CYS A O 1
ATOM 1450 N N . GLY A 1 193 ? -9.417 5.952 -11.501 1.00 87.50 193 GLY A N 1
ATOM 1451 C CA . GLY A 1 193 ? -10.524 6.789 -11.039 1.00 87.50 193 GLY A CA 1
ATOM 1452 C C . GLY A 1 193 ? -10.181 8.273 -11.115 1.00 87.50 193 GLY A C 1
ATOM 1453 O O . GLY A 1 193 ? -9.760 8.762 -12.165 1.00 87.50 193 GLY A O 1
ATOM 1454 N N . ASP A 1 194 ? -10.322 8.954 -9.980 1.00 87.31 194 ASP A N 1
ATOM 1455 C CA . ASP A 1 194 ? -10.050 10.387 -9.837 1.00 87.31 194 ASP A CA 1
ATOM 1456 C C . ASP A 1 194 ? -8.550 10.712 -9.721 1.00 87.31 194 ASP A C 1
ATOM 1458 O O . ASP A 1 194 ? -8.151 11.867 -9.868 1.00 87.31 194 ASP A O 1
ATOM 1462 N N . ILE A 1 195 ? -7.695 9.705 -9.497 1.00 89.06 195 ILE A N 1
ATOM 1463 C CA . ILE A 1 195 ? -6.247 9.896 -9.399 1.00 89.06 195 ILE A CA 1
ATOM 1464 C C . ILE A 1 195 ? -5.656 9.929 -10.807 1.00 89.06 195 ILE A C 1
ATOM 1466 O O . ILE A 1 195 ? -5.571 8.913 -11.506 1.00 89.06 195 ILE A O 1
ATOM 1470 N N . GLN A 1 196 ? -5.239 11.124 -11.215 1.00 87.00 196 GLN A N 1
ATOM 1471 C CA . GLN A 1 196 ? -4.610 11.391 -12.505 1.00 87.00 196 GLN A CA 1
ATOM 1472 C C . GLN A 1 196 ? -3.086 11.470 -12.377 1.00 87.00 196 GLN A C 1
ATOM 1474 O O . GLN A 1 196 ? -2.555 11.640 -11.283 1.00 87.00 196 GLN A O 1
ATOM 1479 N N . ASN A 1 197 ? -2.390 11.391 -13.516 1.00 84.44 197 ASN A N 1
ATOM 1480 C CA . ASN A 1 197 ? -0.937 11.567 -13.614 1.00 84.44 197 ASN A CA 1
ATOM 1481 C C . ASN A 1 197 ? -0.152 10.648 -12.665 1.00 84.44 197 ASN A C 1
ATOM 1483 O O . ASN A 1 197 ? 0.781 11.077 -11.988 1.00 84.44 197 ASN A O 1
ATOM 1487 N N . ILE A 1 198 ? -0.537 9.371 -12.618 1.00 90.44 198 ILE A N 1
ATOM 1488 C CA . ILE A 1 198 ? 0.160 8.367 -11.818 1.00 90.44 198 ILE A CA 1
ATOM 1489 C C . ILE A 1 198 ? 1.502 8.060 -12.489 1.00 90.44 198 ILE A C 1
ATOM 1491 O O . ILE A 1 198 ? 1.556 7.484 -13.578 1.00 90.44 198 ILE A O 1
ATOM 1495 N N . THR A 1 199 ? 2.586 8.445 -11.824 1.00 91.88 199 THR A N 1
ATOM 1496 C CA . THR A 1 199 ? 3.969 8.232 -12.268 1.00 91.88 199 THR A CA 1
ATOM 1497 C C . THR A 1 199 ? 4.713 7.297 -11.320 1.00 91.88 199 THR A C 1
ATOM 1499 O O . THR A 1 199 ? 4.184 6.901 -10.281 1.00 91.88 199 THR A O 1
ATOM 1502 N N . TYR A 1 200 ? 5.979 7.003 -11.637 1.00 92.69 200 TYR A N 1
ATOM 1503 C CA . TYR A 1 200 ? 6.919 6.397 -10.693 1.00 92.69 200 TYR A CA 1
ATOM 1504 C C . TYR A 1 200 ? 6.819 7.078 -9.307 1.00 92.69 200 TYR A C 1
ATOM 1506 O O . TYR A 1 200 ? 6.731 8.313 -9.258 1.00 92.69 200 TYR A O 1
ATOM 1514 N N . PRO A 1 201 ? 6.810 6.317 -8.197 1.00 94.25 201 PRO A N 1
ATOM 1515 C CA . PRO A 1 201 ? 7.077 4.874 -8.091 1.00 94.25 201 PRO A CA 1
ATOM 1516 C C . PRO A 1 201 ? 5.875 3.962 -8.364 1.00 94.25 201 PRO A C 1
ATOM 1518 O O . PRO A 1 201 ? 6.017 2.743 -8.336 1.00 94.25 201 PRO A O 1
ATOM 1521 N N . PHE A 1 202 ? 4.695 4.517 -8.619 1.00 94.88 202 PHE A N 1
ATOM 1522 C CA . PHE A 1 202 ? 3.474 3.735 -8.757 1.00 94.88 202 PHE A CA 1
ATOM 1523 C C . PHE A 1 202 ? 3.399 3.026 -10.112 1.00 94.88 202 PHE A C 1
ATOM 1525 O O . PHE A 1 202 ? 3.749 3.580 -11.160 1.00 94.88 202 PHE A O 1
ATOM 1532 N N . TRP A 1 203 ? 2.901 1.794 -10.086 1.00 92.44 203 TRP A N 1
ATOM 1533 C CA . TRP A 1 203 ? 2.702 0.943 -11.260 1.00 92.44 203 TRP A CA 1
ATOM 1534 C C . TRP A 1 203 ? 1.479 0.042 -11.069 1.00 92.44 203 TRP A C 1
ATOM 1536 O O . TRP A 1 203 ? 0.876 0.040 -10.002 1.00 92.44 203 TRP A O 1
ATOM 1546 N N . GLY A 1 204 ? 1.084 -0.701 -12.099 1.00 89.38 204 GLY A N 1
ATOM 1547 C CA . GLY A 1 204 ? -0.079 -1.587 -12.089 1.00 89.38 204 GLY A CA 1
ATOM 1548 C C . GLY A 1 204 ? -1.049 -1.291 -13.232 1.00 89.38 204 GLY A C 1
ATOM 1549 O O . GLY A 1 204 ? -0.949 -0.269 -13.913 1.00 89.38 204 GLY A O 1
ATOM 1550 N N . GLY A 1 205 ? -1.993 -2.206 -13.465 1.00 85.94 205 GLY A N 1
ATOM 1551 C CA . GLY A 1 205 ? -2.928 -2.106 -14.586 1.00 85.94 205 GLY A CA 1
ATOM 1552 C C . GLY A 1 205 ? -2.194 -2.073 -15.929 1.00 85.94 205 GLY A C 1
ATOM 1553 O O . GLY A 1 205 ? -1.471 -3.005 -16.266 1.00 85.94 205 GLY A O 1
ATOM 1554 N N . SER A 1 206 ? -2.362 -0.986 -16.686 1.00 87.81 206 SER A N 1
ATOM 1555 C CA . SER A 1 206 ? -1.681 -0.782 -17.972 1.00 87.81 206 SER A CA 1
ATOM 1556 C C . SER A 1 206 ? -0.253 -0.239 -17.844 1.00 87.81 206 SER A C 1
ATOM 1558 O O . SER A 1 206 ? 0.413 -0.073 -18.863 1.00 87.81 206 SER A O 1
ATOM 1560 N N . ARG A 1 207 ? 0.213 0.087 -16.628 1.00 89.94 207 ARG A N 1
ATOM 1561 C CA . ARG A 1 207 ? 1.574 0.565 -16.358 1.00 89.94 207 ARG A CA 1
ATOM 1562 C C . ARG A 1 207 ? 2.427 -0.600 -15.826 1.00 89.94 207 ARG A C 1
ATOM 1564 O O . ARG A 1 207 ? 2.182 -1.035 -14.700 1.00 89.94 207 ARG A O 1
ATOM 1571 N N . PRO A 1 208 ? 3.408 -1.107 -16.595 1.00 89.94 208 PRO A N 1
ATOM 1572 C CA . PRO A 1 208 ? 4.207 -2.269 -16.205 1.00 89.94 208 PRO A CA 1
ATOM 1573 C C . PRO A 1 208 ? 5.018 -2.072 -14.922 1.00 89.94 208 PRO A C 1
ATOM 1575 O O . PRO A 1 208 ? 5.349 -0.945 -14.555 1.00 89.94 208 PRO A O 1
ATOM 1578 N N . GLU A 1 209 ? 5.396 -3.182 -14.285 1.00 87.31 209 GLU A N 1
ATOM 1579 C CA . GLU A 1 209 ? 6.180 -3.199 -13.040 1.00 87.31 209 GLU A CA 1
ATOM 1580 C C . GLU A 1 209 ? 7.517 -2.464 -13.162 1.00 87.31 209 GLU A C 1
ATOM 1582 O O . GLU A 1 209 ? 7.861 -1.661 -12.299 1.00 87.31 209 GLU A O 1
ATOM 1587 N N . TYR A 1 210 ? 8.223 -2.640 -14.282 1.00 89.31 210 TYR A N 1
ATOM 1588 C CA . TYR A 1 210 ? 9.497 -1.963 -14.531 1.00 89.31 210 TYR A CA 1
ATOM 1589 C C . TYR A 1 210 ? 9.372 -0.428 -14.612 1.00 89.31 210 TYR A C 1
ATOM 1591 O O . TYR A 1 210 ? 10.375 0.273 -14.554 1.00 89.31 210 TYR A O 1
ATOM 1599 N N . CYS A 1 211 ? 8.161 0.132 -14.714 1.00 92.00 211 CYS A N 1
ATOM 1600 C CA . CYS A 1 211 ? 7.922 1.578 -14.673 1.00 92.00 211 CYS A CA 1
ATOM 1601 C C . CYS A 1 211 ? 7.714 2.141 -13.255 1.00 92.00 211 CYS A C 1
ATOM 1603 O O . CYS A 1 211 ? 7.394 3.331 -13.113 1.00 92.00 211 CYS A O 1
ATOM 1605 N N . GLY A 1 212 ? 7.813 1.302 -12.225 1.00 91.62 212 GLY A N 1
ATOM 1606 C CA . GLY A 1 212 ? 7.585 1.668 -10.833 1.00 91.62 212 GLY A CA 1
ATOM 1607 C C . GLY A 1 212 ? 8.609 1.048 -9.891 1.00 91.62 212 GLY A C 1
ATOM 1608 O O . GLY A 1 212 ? 9.673 0.634 -10.326 1.00 91.62 212 GLY A O 1
ATOM 1609 N N . PHE A 1 213 ? 8.292 1.038 -8.598 1.00 87.12 213 PHE A N 1
ATOM 1610 C CA . PHE A 1 213 ? 9.138 0.514 -7.529 1.00 87.12 213 PHE A CA 1
ATOM 1611 C C . PHE A 1 213 ? 8.402 -0.595 -6.763 1.00 87.12 213 PHE A C 1
ATOM 1613 O O . PHE A 1 213 ? 7.173 -0.557 -6.607 1.00 87.12 213 PHE A O 1
ATOM 1620 N N . SER A 1 214 ? 9.141 -1.584 -6.260 1.00 86.00 214 SER A N 1
ATOM 1621 C CA . SER A 1 214 ? 8.553 -2.679 -5.479 1.00 86.00 214 SER A CA 1
ATOM 1622 C C . SER A 1 214 ? 7.826 -2.148 -4.235 1.00 86.00 214 SER A C 1
ATOM 1624 O O . SER A 1 214 ? 8.322 -1.268 -3.538 1.00 86.00 214 SER A O 1
ATOM 1626 N N . GLY A 1 215 ? 6.616 -2.645 -3.974 1.00 83.25 215 GLY A N 1
ATOM 1627 C CA . GLY A 1 215 ? 5.761 -2.154 -2.883 1.00 83.25 215 GLY A CA 1
ATOM 1628 C C . GLY A 1 215 ? 4.856 -0.962 -3.233 1.00 83.25 215 GLY A C 1
ATOM 1629 O O . GLY A 1 215 ? 4.093 -0.523 -2.378 1.00 83.25 215 GLY A O 1
ATOM 1630 N N . PHE A 1 216 ? 4.879 -0.463 -4.478 1.00 90.75 216 PHE A N 1
ATOM 1631 C CA . PHE A 1 216 ? 4.012 0.633 -4.959 1.00 90.75 216 PHE A CA 1
ATOM 1632 C C . PHE A 1 216 ? 3.004 0.195 -6.038 1.00 90.75 216 PHE A C 1
ATOM 1634 O O . PHE A 1 216 ? 2.512 1.015 -6.819 1.00 90.75 216 PHE A O 1
ATOM 1641 N N . GLN A 1 217 ? 2.678 -1.098 -6.086 1.00 92.50 217 GLN A N 1
ATOM 1642 C CA . GLN A 1 217 ? 1.678 -1.628 -7.010 1.00 92.50 217 GLN A CA 1
ATOM 1643 C C . GLN A 1 217 ? 0.275 -1.121 -6.652 1.00 92.50 217 GLN A C 1
ATOM 1645 O O . GLN A 1 217 ? -0.253 -1.403 -5.577 1.00 92.50 217 GLN A O 1
ATOM 1650 N N . LEU A 1 218 ? -0.358 -0.426 -7.590 1.00 93.19 218 LEU A N 1
ATOM 1651 C CA . LEU A 1 218 ? -1.750 -0.015 -7.522 1.00 93.19 218 LEU A CA 1
ATOM 1652 C C . LEU A 1 218 ? -2.631 -1.019 -8.262 1.00 93.19 218 LEU A C 1
ATOM 1654 O O . LEU A 1 218 ? -2.489 -1.237 -9.467 1.00 93.19 218 LEU A O 1
ATOM 1658 N N . ASN A 1 219 ? -3.601 -1.577 -7.549 1.00 92.12 219 ASN A N 1
ATOM 1659 C CA . ASN A 1 219 ? -4.687 -2.341 -8.135 1.00 92.12 219 ASN A CA 1
ATOM 1660 C C . ASN A 1 219 ? -5.885 -1.411 -8.363 1.00 92.12 219 ASN A C 1
ATOM 1662 O O . ASN A 1 219 ? -6.475 -0.905 -7.409 1.00 92.12 219 ASN A O 1
ATOM 1666 N N . CYS A 1 220 ? -6.222 -1.158 -9.628 1.00 89.56 220 CYS A N 1
ATOM 1667 C CA . CYS A 1 220 ? -7.338 -0.293 -9.986 1.00 89.56 220 CYS A CA 1
ATOM 1668 C C . CYS A 1 220 ? -8.605 -1.119 -10.223 1.00 89.56 220 CYS A C 1
ATOM 1670 O O . CYS A 1 220 ? -8.743 -1.763 -11.263 1.00 89.56 220 CYS A O 1
ATOM 1672 N N . GLN A 1 221 ? -9.546 -1.089 -9.279 1.00 86.88 221 GLN A N 1
ATOM 1673 C CA . GLN A 1 221 ? -10.792 -1.857 -9.356 1.00 86.88 221 GLN A CA 1
ATOM 1674 C C . GLN A 1 221 ? -11.994 -0.919 -9.306 1.00 86.88 221 GLN A C 1
ATOM 1676 O O . GLN A 1 221 ? -12.172 -0.183 -8.341 1.00 86.88 221 GLN A O 1
ATOM 1681 N N . GLY A 1 222 ? -12.815 -0.905 -10.362 1.00 84.19 222 GLY A N 1
ATOM 1682 C CA . GLY A 1 222 ? -14.025 -0.073 -10.406 1.00 84.19 222 GLY A CA 1
ATOM 1683 C C . GLY A 1 222 ? -13.766 1.430 -10.217 1.00 84.19 222 GLY A C 1
ATOM 1684 O O . GLY A 1 222 ? -14.594 2.120 -9.633 1.00 84.19 222 GLY A O 1
ATOM 1685 N N . GLY A 1 223 ? -12.602 1.930 -10.652 1.00 85.81 223 GLY A N 1
ATOM 1686 C CA . GLY A 1 223 ? -12.189 3.323 -10.440 1.00 85.81 223 GLY A CA 1
ATOM 1687 C C . GLY A 1 223 ? -11.639 3.619 -9.039 1.00 85.81 223 GLY A C 1
ATOM 1688 O O . GLY A 1 223 ? -11.436 4.778 -8.699 1.00 85.81 223 GLY A O 1
ATOM 1689 N N . VAL A 1 224 ? -11.380 2.600 -8.220 1.00 90.00 224 VAL A N 1
ATOM 1690 C CA . VAL A 1 224 ? -10.757 2.744 -6.902 1.00 90.00 224 VAL A CA 1
ATOM 1691 C C . VAL A 1 224 ? -9.317 2.248 -6.959 1.00 90.00 224 VAL A C 1
ATOM 1693 O O . VAL A 1 224 ? -9.065 1.113 -7.360 1.00 90.00 224 VAL A O 1
ATOM 1696 N N . ALA A 1 225 ? -8.378 3.098 -6.544 1.00 94.06 225 ALA A N 1
ATOM 1697 C CA . ALA A 1 225 ? -6.974 2.735 -6.407 1.00 94.06 225 ALA A CA 1
ATOM 1698 C C . ALA A 1 225 ? -6.737 2.052 -5.056 1.00 94.06 225 ALA A C 1
ATOM 1700 O O . ALA A 1 225 ? -6.919 2.668 -4.003 1.00 94.06 225 ALA A O 1
ATOM 1701 N N . LEU A 1 226 ? -6.317 0.791 -5.097 1.00 94.88 226 LEU A N 1
ATOM 1702 C CA . LEU A 1 226 ? -5.979 -0.008 -3.925 1.00 94.88 226 LEU A CA 1
ATOM 1703 C C . LEU A 1 226 ? -4.473 -0.273 -3.896 1.00 94.88 226 LEU A C 1
ATOM 1705 O O . LEU A 1 226 ? -3.879 -0.622 -4.913 1.00 94.88 226 LEU A O 1
ATOM 1709 N N . LEU A 1 227 ? -3.867 -0.126 -2.724 1.00 91.25 227 LEU A N 1
ATOM 1710 C CA . LEU A 1 227 ? -2.458 -0.380 -2.457 1.00 91.25 227 LEU A CA 1
ATOM 1711 C C . LEU A 1 227 ? -2.351 -1.355 -1.289 1.00 91.25 227 LEU A C 1
ATOM 1713 O O . LEU A 1 227 ? -2.926 -1.123 -0.226 1.00 91.25 227 LEU A O 1
ATOM 1717 N N . ASN A 1 228 ? -1.581 -2.421 -1.463 1.00 86.38 228 ASN A N 1
ATOM 1718 C CA . ASN A 1 228 ? -1.276 -3.333 -0.371 1.00 86.38 228 ASN A CA 1
ATOM 1719 C C . ASN A 1 228 ? 0.015 -2.872 0.308 1.00 86.38 228 ASN A C 1
ATOM 1721 O O . ASN A 1 228 ? 1.059 -2.799 -0.336 1.00 86.38 228 ASN A O 1
ATOM 1725 N N . ILE A 1 229 ? -0.052 -2.575 1.606 1.00 80.00 229 ILE A N 1
ATOM 1726 C CA . ILE A 1 229 ? 1.137 -2.339 2.431 1.00 80.00 229 ILE A CA 1
ATOM 1727 C C . ILE A 1 229 ? 1.167 -3.456 3.466 1.00 80.00 229 ILE A C 1
ATOM 1729 O O . ILE A 1 229 ? 0.306 -3.521 4.349 1.00 80.00 229 ILE A O 1
ATOM 1733 N N . LEU A 1 230 ? 2.156 -4.344 3.342 1.00 77.75 230 LEU A N 1
ATOM 1734 C CA . LEU A 1 230 ? 2.212 -5.595 4.101 1.00 77.75 230 LEU A CA 1
ATOM 1735 C C . LEU A 1 230 ? 0.885 -6.369 3.940 1.00 77.75 230 LEU A C 1
ATOM 1737 O O . LEU A 1 230 ? 0.449 -6.613 2.817 1.00 77.75 230 LEU A O 1
ATOM 1741 N N . SER A 1 231 ? 0.226 -6.725 5.044 1.00 70.75 231 SER A N 1
ATOM 1742 C CA . SER A 1 231 ? -1.014 -7.515 5.053 1.00 70.75 231 SER A CA 1
ATOM 1743 C C . SER A 1 231 ? -2.301 -6.682 4.959 1.00 70.75 231 SER A C 1
ATOM 1745 O O . SER A 1 231 ? -3.388 -7.252 5.031 1.00 70.75 231 SER A O 1
ATOM 1747 N N . ILE A 1 232 ? -2.218 -5.348 4.860 1.00 78.69 232 ILE A N 1
ATOM 1748 C CA . ILE A 1 232 ? -3.397 -4.467 4.856 1.00 78.69 232 ILE A CA 1
ATOM 1749 C C . ILE A 1 232 ? -3.578 -3.834 3.481 1.00 78.69 232 ILE A C 1
ATOM 1751 O O . ILE A 1 232 ? -2.644 -3.282 2.896 1.00 78.69 232 ILE A O 1
ATOM 1755 N N . GLN A 1 233 ? -4.817 -3.886 2.995 1.00 88.25 233 GLN A N 1
ATOM 1756 C CA . GLN A 1 233 ? -5.238 -3.192 1.793 1.00 88.25 233 GLN A CA 1
ATOM 1757 C C . GLN A 1 233 ? -5.729 -1.785 2.137 1.00 88.25 233 GLN A C 1
ATOM 1759 O O . GLN A 1 233 ? -6.629 -1.580 2.957 1.00 88.25 233 GLN A O 1
ATOM 1764 N N . TYR A 1 234 ? -5.130 -0.814 1.469 1.00 93.81 234 TYR A N 1
ATOM 1765 C CA . TYR A 1 234 ? -5.422 0.594 1.616 1.00 93.81 234 TYR A CA 1
ATOM 1766 C C . TYR A 1 234 ? -6.053 1.131 0.346 1.00 93.81 234 TYR A C 1
ATOM 1768 O O . TYR A 1 234 ? -5.572 0.888 -0.757 1.00 93.81 234 TYR A O 1
ATOM 1776 N N . ARG A 1 235 ? -7.090 1.941 0.503 1.00 95.50 235 ARG A N 1
ATOM 1777 C CA . ARG A 1 235 ? -7.572 2.813 -0.553 1.00 95.50 235 ARG A CA 1
ATOM 1778 C C . ARG A 1 235 ? -6.695 4.050 -0.627 1.00 95.50 235 ARG A C 1
ATOM 1780 O O . ARG A 1 235 ? -6.535 4.754 0.369 1.00 95.50 235 ARG A O 1
ATOM 1787 N N . VAL A 1 236 ? -6.166 4.336 -1.808 1.00 96.00 236 VAL A N 1
ATOM 1788 C CA . VAL A 1 236 ? -5.445 5.580 -2.070 1.00 96.00 236 VAL A CA 1
ATOM 1789 C C . VAL A 1 236 ? -6.459 6.689 -2.323 1.00 96.00 236 VAL A C 1
ATOM 1791 O O . VAL A 1 236 ? -7.334 6.563 -3.178 1.00 96.00 236 VAL A O 1
ATOM 1794 N N . LEU A 1 237 ? -6.353 7.761 -1.544 1.00 94.56 237 LEU A N 1
ATOM 1795 C CA . LEU A 1 237 ? -7.213 8.940 -1.636 1.00 94.56 237 LEU A CA 1
ATOM 1796 C C . LEU A 1 237 ? -6.532 10.065 -2.413 1.00 94.56 237 LEU A C 1
ATOM 1798 O O . LEU A 1 237 ? -7.185 10.779 -3.164 1.00 94.56 237 LEU A O 1
ATOM 1802 N N . GLU A 1 238 ? -5.224 10.227 -2.222 1.00 93.31 238 GLU A N 1
ATOM 1803 C CA . GLU A 1 238 ? -4.457 11.312 -2.826 1.00 93.31 238 GLU A CA 1
ATOM 1804 C C . GLU A 1 238 ? -2.994 10.896 -2.983 1.00 93.31 238 GLU A C 1
ATOM 1806 O O . GLU A 1 238 ? -2.406 10.310 -2.070 1.00 93.31 238 GLU A O 1
ATOM 1811 N N . ILE A 1 239 ? -2.401 11.225 -4.130 1.00 92.44 239 ILE A N 1
ATOM 1812 C CA . ILE A 1 239 ? -0.965 11.100 -4.379 1.00 92.44 239 ILE A CA 1
ATOM 1813 C C . ILE A 1 239 ? -0.437 12.506 -4.614 1.00 92.44 239 ILE A C 1
ATOM 1815 O O . ILE A 1 239 ? -0.865 13.180 -5.548 1.00 92.44 239 ILE A O 1
ATOM 1819 N N . ASN A 1 240 ? 0.514 12.928 -3.791 1.00 87.75 240 ASN A N 1
ATOM 1820 C CA . ASN A 1 240 ? 1.219 14.179 -3.988 1.00 87.75 240 ASN A CA 1
ATOM 1821 C C . ASN A 1 240 ? 2.696 13.878 -4.240 1.00 87.75 240 ASN A C 1
ATOM 1823 O O . ASN A 1 240 ? 3.430 13.435 -3.353 1.00 87.75 240 ASN A O 1
ATOM 1827 N N . ASN A 1 241 ? 3.110 14.091 -5.485 1.00 78.69 241 ASN A N 1
ATOM 1828 C CA . ASN A 1 241 ? 4.458 13.844 -5.976 1.00 78.69 241 ASN A CA 1
ATOM 1829 C C . ASN A 1 241 ? 5.147 15.128 -6.471 1.00 78.69 241 ASN A C 1
ATOM 1831 O O . ASN A 1 241 ? 6.006 15.061 -7.352 1.00 78.69 241 ASN A O 1
ATOM 1835 N N . THR A 1 242 ? 4.777 16.295 -5.926 1.00 69.75 242 THR A N 1
ATOM 1836 C CA . THR A 1 242 ? 5.327 17.580 -6.375 1.00 69.75 242 THR A CA 1
ATOM 1837 C C . THR A 1 242 ? 6.845 17.638 -6.241 1.00 69.75 242 THR A C 1
ATOM 1839 O O . THR A 1 242 ? 7.434 17.098 -5.305 1.00 69.75 242 THR A O 1
ATOM 1842 N N . THR A 1 243 ? 7.489 18.370 -7.151 1.00 63.69 243 THR A N 1
ATOM 1843 C CA . THR A 1 243 ? 8.951 18.543 -7.208 1.00 63.69 243 THR A CA 1
ATOM 1844 C C . THR A 1 243 ? 9.541 19.121 -5.917 1.00 63.69 243 THR A C 1
ATOM 1846 O O . THR A 1 243 ? 10.699 18.873 -5.588 1.00 63.69 243 THR A O 1
ATOM 1849 N N . TRP A 1 244 ? 8.733 19.856 -5.156 1.00 59.78 244 TRP A N 1
ATOM 1850 C CA . TRP A 1 244 ? 9.094 20.445 -3.876 1.00 59.78 244 TRP A CA 1
ATOM 1851 C C . TRP A 1 244 ? 8.508 19.570 -2.762 1.00 59.78 244 TRP A C 1
ATOM 1853 O O . TRP A 1 244 ? 7.326 19.656 -2.452 1.00 59.78 244 TRP A O 1
ATOM 1863 N N . SER A 1 245 ? 9.339 18.661 -2.238 1.00 64.69 245 SER A N 1
ATOM 1864 C CA . SER A 1 245 ? 9.064 17.758 -1.106 1.00 64.69 245 SER A CA 1
ATOM 1865 C C . SER A 1 245 ? 8.191 18.409 -0.015 1.00 64.69 245 SER A C 1
ATOM 1867 O O . SER A 1 245 ? 8.442 19.565 0.335 1.00 64.69 245 SER A O 1
ATOM 1869 N N . PRO A 1 246 ? 7.257 17.666 0.616 1.00 76.31 246 PRO A N 1
ATOM 1870 C CA . PRO A 1 246 ? 7.275 16.206 0.764 1.00 76.31 246 PRO A CA 1
ATOM 1871 C C . PRO A 1 246 ? 6.409 15.423 -0.230 1.00 76.31 246 PRO A C 1
ATOM 1873 O O . PRO A 1 246 ? 5.242 15.736 -0.448 1.00 76.31 246 PRO A O 1
ATOM 1876 N N . TRP A 1 247 ? 6.964 14.316 -0.730 1.00 87.94 247 TRP A N 1
ATOM 1877 C CA . TRP A 1 247 ? 6.202 13.274 -1.415 1.00 87.94 247 TRP A CA 1
ATOM 1878 C C . TRP A 1 247 ? 5.293 12.563 -0.427 1.00 87.94 247 TRP A C 1
ATOM 1880 O O . TRP A 1 247 ? 5.764 11.945 0.535 1.00 87.94 247 TRP A O 1
ATOM 1890 N N . THR A 1 248 ? 3.989 12.679 -0.642 1.00 91.69 248 THR A N 1
ATOM 1891 C CA . THR A 1 248 ? 2.997 12.132 0.274 1.00 91.69 248 THR A CA 1
ATOM 1892 C C . THR A 1 248 ? 1.956 11.295 -0.445 1.00 91.69 248 THR A C 1
ATOM 1894 O O . THR A 1 248 ? 1.702 11.434 -1.640 1.00 91.69 248 THR A O 1
ATOM 1897 N N . LEU A 1 249 ? 1.402 10.356 0.305 1.00 93.50 249 LEU A N 1
ATOM 1898 C CA . LEU A 1 249 ? 0.370 9.430 -0.112 1.00 93.50 249 LEU A CA 1
ATOM 1899 C C . LEU A 1 249 ? -0.682 9.417 0.990 1.00 93.50 249 LEU A C 1
ATOM 1901 O O . LEU A 1 249 ? -0.388 9.033 2.122 1.00 93.50 249 LEU A O 1
ATOM 1905 N N . LYS A 1 250 ? -1.898 9.856 0.683 1.00 94.81 250 LYS A N 1
ATOM 1906 C CA . LYS A 1 250 ? -3.020 9.796 1.615 1.00 94.81 250 LYS A CA 1
ATOM 1907 C C . LYS A 1 250 ? -3.797 8.511 1.381 1.00 94.81 250 LYS A C 1
ATOM 1909 O O . LYS A 1 250 ? -4.258 8.264 0.267 1.00 94.81 250 LYS A O 1
ATOM 1914 N N . VAL A 1 251 ? -3.947 7.709 2.428 1.00 95.75 251 VAL A N 1
ATOM 1915 C CA . VAL A 1 251 ? -4.584 6.392 2.373 1.00 95.75 251 VAL A CA 1
ATOM 1916 C C . VAL A 1 251 ? -5.642 6.217 3.451 1.00 95.75 251 VAL A C 1
ATOM 1918 O O . VAL A 1 251 ? -5.523 6.772 4.535 1.00 95.75 251 VAL A O 1
ATOM 1921 N N . ALA A 1 252 ? -6.649 5.397 3.186 1.00 95.75 252 ALA A N 1
ATOM 1922 C CA . ALA A 1 252 ? -7.589 4.904 4.187 1.00 95.75 252 ALA A CA 1
ATOM 1923 C C . ALA A 1 252 ? -7.592 3.376 4.175 1.00 95.75 252 ALA A C 1
ATOM 1925 O O . ALA A 1 252 ? -7.411 2.760 3.128 1.00 95.75 252 ALA A O 1
ATOM 1926 N N . ARG A 1 253 ? -7.797 2.749 5.332 1.00 94.38 253 ARG A N 1
ATOM 1927 C CA . ARG A 1 253 ? -7.971 1.296 5.406 1.00 94.38 253 ARG A CA 1
ATOM 1928 C C . ARG A 1 253 ? -9.271 0.892 4.725 1.00 94.38 253 ARG A C 1
ATOM 1930 O O . ARG A 1 253 ? -10.334 1.368 5.120 1.00 94.38 253 ARG A O 1
ATOM 1937 N N . GLU A 1 254 ? -9.192 0.022 3.721 1.00 92.50 254 GLU A N 1
ATOM 1938 C CA . GLU A 1 254 ? -10.384 -0.352 2.950 1.00 92.50 254 GLU A CA 1
ATOM 1939 C C . GLU A 1 254 ? -11.365 -1.176 3.796 1.00 92.50 254 GLU A C 1
ATOM 1941 O O . GLU A 1 254 ? -12.578 -0.990 3.710 1.00 92.50 254 GLU A O 1
ATOM 1946 N N . ASP A 1 255 ? -10.854 -2.012 4.700 1.00 90.00 255 ASP A N 1
ATOM 1947 C CA . ASP A 1 255 ? -11.662 -2.850 5.590 1.00 90.00 255 ASP A CA 1
ATOM 1948 C C . ASP A 1 255 ? -12.422 -2.067 6.674 1.00 90.00 255 ASP A C 1
ATOM 1950 O O . ASP A 1 255 ? -13.376 -2.588 7.252 1.00 90.00 255 ASP A O 1
ATOM 1954 N N . LEU A 1 256 ? -12.037 -0.809 6.916 1.00 91.25 256 LEU A N 1
ATOM 1955 C CA . LEU A 1 256 ? -12.680 0.095 7.874 1.00 91.25 256 LEU A CA 1
ATOM 1956 C C . LEU A 1 256 ? -13.582 1.145 7.214 1.00 91.25 256 LEU A C 1
ATOM 1958 O O . LEU A 1 256 ? -14.076 2.046 7.887 1.00 91.25 256 LEU A O 1
ATOM 1962 N N . ARG A 1 257 ? -13.805 1.074 5.896 1.00 90.75 257 ARG A N 1
ATOM 1963 C CA . ARG A 1 257 ? -14.496 2.126 5.128 1.00 90.75 257 ARG A CA 1
ATOM 1964 C C . ARG A 1 257 ? -15.998 2.232 5.406 1.00 90.75 257 ARG A C 1
ATOM 1966 O O . ARG A 1 257 ? -16.571 3.312 5.281 1.00 90.75 257 ARG A O 1
ATOM 1973 N N . THR A 1 258 ? -16.655 1.116 5.704 1.00 88.62 258 THR A N 1
ATOM 1974 C CA . THR A 1 258 ? -18.115 1.055 5.926 1.00 88.62 258 THR A CA 1
ATOM 1975 C C . THR A 1 258 ? -18.489 0.642 7.338 1.00 88.62 258 THR A C 1
ATOM 1977 O O . THR A 1 258 ? -19.665 0.671 7.691 1.00 88.62 258 THR A O 1
ATOM 1980 N N . THR A 1 259 ? -17.513 0.180 8.113 1.00 86.81 259 THR A N 1
ATOM 1981 C CA . THR A 1 259 ? -17.717 -0.334 9.459 1.00 86.81 259 THR A CA 1
ATOM 1982 C C . THR A 1 259 ? -16.443 -0.171 10.276 1.00 86.81 259 THR A C 1
ATOM 1984 O O . THR A 1 259 ? -15.345 -0.375 9.769 1.00 86.81 259 THR A O 1
ATOM 1987 N N . ALA A 1 260 ? -16.590 0.115 11.568 1.00 86.12 260 ALA A N 1
ATOM 1988 C CA . ALA A 1 260 ? -15.496 0.055 12.537 1.00 86.12 260 ALA A CA 1
ATOM 1989 C C . ALA A 1 260 ? -15.201 -1.385 13.018 1.00 86.12 260 ALA A C 1
ATOM 1991 O O . ALA A 1 260 ? -14.330 -1.589 13.864 1.00 86.12 260 ALA A O 1
ATOM 1992 N N . CYS A 1 261 ? -15.930 -2.378 12.496 1.00 83.62 261 CYS A N 1
ATOM 1993 C CA . CYS A 1 261 ? -15.874 -3.786 12.884 1.00 83.62 261 CYS A CA 1
ATOM 1994 C C . CYS A 1 261 ? -15.388 -4.636 11.698 1.00 83.62 261 CYS A C 1
ATOM 1996 O O . CYS A 1 261 ? -16.207 -5.263 11.017 1.00 83.62 261 CYS A O 1
ATOM 1998 N N . PRO A 1 262 ? -14.080 -4.629 11.391 1.00 79.81 262 PRO A N 1
ATOM 1999 C CA . PRO A 1 262 ? -13.554 -5.431 10.300 1.00 79.81 262 PRO A CA 1
ATOM 2000 C C . PRO A 1 262 ? -13.629 -6.919 10.663 1.00 79.81 262 PRO A C 1
ATOM 2002 O O . PRO A 1 262 ? -13.594 -7.300 11.834 1.00 79.81 262 PRO A O 1
ATOM 2005 N N . ARG A 1 263 ? -13.696 -7.783 9.643 1.00 74.69 263 ARG A N 1
ATOM 2006 C CA . ARG A 1 263 ? -13.717 -9.246 9.833 1.00 74.69 263 ARG A CA 1
ATOM 2007 C C . ARG A 1 263 ? -12.452 -9.755 10.534 1.00 74.69 263 ARG A C 1
ATOM 2009 O O . ARG A 1 263 ? -12.522 -10.716 11.294 1.00 74.69 263 ARG A O 1
ATOM 2016 N N . PHE A 1 264 ? -11.318 -9.110 10.269 1.00 74.12 264 PHE A N 1
ATOM 2017 C CA . PHE A 1 264 ? -10.019 -9.440 10.845 1.00 74.12 264 PHE A CA 1
ATOM 2018 C C . PHE A 1 264 ? -9.440 -8.224 11.570 1.00 74.12 264 PHE A C 1
ATOM 2020 O O . PHE A 1 264 ? -9.382 -7.124 11.021 1.00 74.12 264 PHE A O 1
ATOM 2027 N N . LEU A 1 265 ? -9.004 -8.422 12.813 1.00 74.31 265 LEU A N 1
ATOM 2028 C CA . LEU A 1 265 ? -8.525 -7.355 13.690 1.00 74.31 265 LEU A CA 1
ATOM 2029 C C . LEU A 1 265 ? -7.015 -7.140 13.523 1.00 74.31 265 LEU A C 1
ATOM 2031 O O . LEU A 1 265 ? -6.222 -7.485 14.394 1.00 74.31 265 LEU A O 1
ATOM 2035 N N . TYR A 1 266 ? -6.609 -6.573 12.386 1.00 76.50 266 TYR A N 1
ATOM 2036 C CA . TYR A 1 266 ? -5.204 -6.245 12.140 1.00 76.50 266 TYR A CA 1
ATOM 2037 C C . TYR A 1 266 ? -4.836 -4.852 12.645 1.00 76.50 266 TYR A C 1
ATOM 2039 O O . TYR A 1 266 ? -5.546 -3.876 12.399 1.00 76.50 266 TYR A O 1
ATOM 2047 N N . ASN A 1 267 ? -3.685 -4.751 13.305 1.00 72.31 267 ASN A N 1
ATOM 2048 C CA . ASN A 1 267 ? -3.047 -3.481 13.635 1.00 72.31 267 ASN A CA 1
ATOM 2049 C C . ASN A 1 267 ? -2.577 -2.756 12.377 1.00 72.31 267 ASN A C 1
ATOM 2051 O O . ASN A 1 267 ? -2.079 -3.400 11.459 1.00 72.31 267 ASN A O 1
ATOM 2055 N N . THR A 1 268 ? -2.663 -1.424 12.351 1.00 75.19 268 THR A N 1
ATOM 2056 C CA . THR A 1 268 ? -2.183 -0.642 11.202 1.00 75.19 268 THR A CA 1
ATOM 2057 C C . THR A 1 268 ? -0.655 -0.670 11.132 1.00 75.19 268 THR A C 1
ATOM 2059 O O . THR A 1 268 ? 0.043 0.135 11.746 1.00 75.19 268 THR A O 1
ATOM 2062 N N . THR A 1 269 ? -0.113 -1.642 10.409 1.00 73.69 269 THR A N 1
ATOM 2063 C CA . THR A 1 269 ? 1.326 -1.806 10.185 1.00 73.69 269 THR A CA 1
ATOM 2064 C C . THR A 1 269 ? 1.731 -1.234 8.833 1.00 73.69 269 THR A C 1
ATOM 2066 O O . THR A 1 269 ? 0.996 -1.365 7.855 1.00 73.69 269 THR A O 1
ATOM 2069 N N . LEU A 1 270 ? 2.911 -0.618 8.784 1.00 77.44 270 LEU A N 1
ATOM 2070 C CA . LEU A 1 270 ? 3.492 -0.002 7.592 1.00 77.44 270 LEU A CA 1
ATOM 2071 C C . LEU A 1 270 ? 4.903 -0.552 7.381 1.00 77.44 270 LEU A C 1
ATOM 2073 O O . LEU A 1 270 ? 5.591 -0.856 8.357 1.00 77.44 270 LEU A O 1
ATOM 2077 N N . ASP A 1 271 ? 5.353 -0.619 6.131 1.00 79.25 271 ASP A N 1
ATOM 2078 C CA . ASP A 1 271 ? 6.778 -0.768 5.839 1.00 79.25 271 ASP A CA 1
ATOM 2079 C C . ASP A 1 271 ? 7.465 0.587 6.040 1.00 79.25 271 ASP A C 1
ATOM 2081 O O . ASP A 1 271 ? 7.347 1.477 5.202 1.00 79.25 271 ASP A O 1
ATOM 2085 N N . LEU A 1 272 ? 8.166 0.759 7.162 1.00 80.31 272 LEU A N 1
ATOM 2086 C CA . LEU A 1 272 ? 8.787 2.035 7.536 1.00 80.31 272 LEU A CA 1
ATOM 2087 C C . LEU A 1 272 ? 9.983 2.431 6.655 1.00 80.31 272 LEU A C 1
ATOM 2089 O O . LEU A 1 272 ? 10.423 3.586 6.725 1.00 80.31 272 LEU A O 1
ATOM 2093 N N . ASN A 1 273 ? 10.497 1.513 5.828 1.00 78.88 273 ASN A N 1
ATOM 2094 C CA . ASN A 1 273 ? 11.516 1.837 4.832 1.00 78.88 273 ASN A CA 1
ATOM 2095 C C . ASN A 1 273 ? 10.906 2.632 3.676 1.00 78.88 273 ASN A C 1
ATOM 2097 O O . ASN A 1 273 ? 11.519 3.589 3.207 1.00 78.88 273 ASN A O 1
ATOM 2101 N N . LEU A 1 274 ? 9.685 2.270 3.272 1.00 82.38 274 LEU A N 1
ATOM 2102 C CA . LEU A 1 274 ? 8.985 2.870 2.137 1.00 82.38 274 LEU A CA 1
ATOM 2103 C C . LEU A 1 274 ? 7.978 3.937 2.550 1.00 82.38 274 LEU A C 1
ATOM 2105 O O . LEU A 1 274 ? 7.805 4.907 1.823 1.00 82.38 274 LEU A O 1
ATOM 2109 N N . PHE A 1 275 ? 7.326 3.785 3.704 1.00 85.31 275 PHE A N 1
ATOM 2110 C CA . PHE A 1 275 ? 6.205 4.604 4.153 1.00 85.31 275 PHE A CA 1
ATOM 2111 C C . PHE A 1 275 ? 6.380 5.049 5.604 1.00 85.31 275 PHE A C 1
ATOM 2113 O O . PHE A 1 275 ? 6.327 4.258 6.544 1.00 85.31 275 PHE A O 1
ATOM 2120 N N . LYS A 1 276 ? 6.515 6.357 5.810 1.00 86.00 276 LYS A N 1
ATOM 2121 C CA . LYS A 1 276 ? 6.645 6.976 7.131 1.00 86.00 276 LYS A CA 1
ATOM 2122 C C . LYS A 1 276 ? 5.377 7.757 7.473 1.00 86.00 276 LYS A C 1
ATOM 2124 O O . LYS A 1 276 ? 4.956 8.590 6.670 1.00 86.00 276 LYS A O 1
ATOM 2129 N N . PRO A 1 277 ? 4.767 7.545 8.649 1.00 83.50 277 PRO A N 1
ATOM 2130 C CA . PRO A 1 277 ? 3.580 8.295 9.044 1.00 83.50 277 PRO A CA 1
ATOM 2131 C C . PRO A 1 277 ? 3.888 9.794 9.146 1.00 83.50 277 PRO A C 1
ATOM 2133 O O . PRO A 1 277 ? 4.947 10.191 9.638 1.00 83.50 277 PRO A O 1
ATOM 2136 N N . SER A 1 278 ? 2.970 10.636 8.663 1.00 85.19 278 SER A N 1
ATOM 2137 C CA . SER A 1 278 ? 3.089 12.089 8.824 1.00 85.19 278 SER A CA 1
ATOM 2138 C C . SER A 1 278 ? 2.826 12.488 10.286 1.00 85.19 278 SER A C 1
ATOM 2140 O O . SER A 1 278 ? 1.944 11.902 10.919 1.00 85.19 278 SER A O 1
ATOM 2142 N N . PRO A 1 279 ? 3.549 13.481 10.844 1.00 82.31 279 PRO A N 1
ATOM 2143 C CA . PRO A 1 279 ? 3.385 13.894 12.239 1.00 82.31 279 PRO A CA 1
ATOM 2144 C C . PRO A 1 279 ? 1.987 14.432 12.567 1.00 82.31 279 PRO A C 1
ATOM 2146 O O . PRO A 1 279 ? 1.614 14.419 13.731 1.00 82.31 279 PRO A O 1
ATOM 2149 N N . ASP A 1 280 ? 1.196 14.859 11.582 1.00 83.81 280 ASP A N 1
ATOM 2150 C CA . ASP A 1 280 ? -0.158 15.406 11.792 1.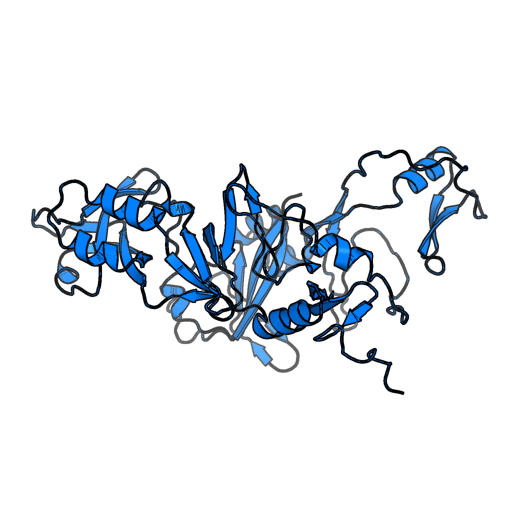00 83.81 280 ASP A CA 1
ATOM 2151 C C . ASP A 1 280 ? -1.216 14.341 12.129 1.00 83.81 280 ASP A C 1
ATOM 2153 O O . ASP A 1 280 ? -2.398 14.651 12.292 1.00 83.81 280 ASP A O 1
ATOM 2157 N N . TYR A 1 281 ? -0.800 13.079 12.232 1.00 82.81 281 TYR A N 1
ATOM 2158 C CA . TYR A 1 281 ? -1.667 11.943 12.504 1.00 82.81 281 TYR A CA 1
ATOM 2159 C C . TYR A 1 281 ? -1.326 11.313 13.853 1.00 82.81 281 TYR A C 1
ATOM 2161 O O . TYR A 1 281 ? -0.198 11.372 14.347 1.00 82.81 281 TYR A O 1
ATOM 2169 N N . SER A 1 282 ? -2.346 10.742 14.478 1.00 82.06 282 SER A N 1
ATOM 2170 C CA . SER A 1 282 ? -2.294 10.143 15.812 1.00 82.06 282 SER A CA 1
ATOM 2171 C C . SER A 1 282 ? -3.080 8.843 15.809 1.00 82.06 282 SER A C 1
ATOM 2173 O O . SER A 1 282 ? -3.995 8.686 15.004 1.00 82.06 282 SER A O 1
ATOM 2175 N N . ASN A 1 283 ? -2.738 7.909 16.688 1.00 85.12 283 ASN A N 1
ATOM 2176 C CA . ASN A 1 283 ? -3.435 6.631 16.732 1.00 85.12 283 ASN A CA 1
ATOM 2177 C C . ASN A 1 283 ? -4.681 6.723 17.614 1.00 85.12 283 ASN A C 1
ATOM 2179 O O . ASN A 1 283 ? -4.595 7.117 18.777 1.00 85.12 283 ASN A O 1
ATOM 2183 N N . VAL A 1 284 ? -5.815 6.282 17.074 1.00 83.75 284 VAL A N 1
ATOM 2184 C CA . VAL A 1 284 ? -6.954 5.826 17.873 1.00 83.75 284 VAL A CA 1
ATOM 2185 C C . VAL A 1 284 ? -6.812 4.323 18.091 1.00 83.75 284 VAL A C 1
ATOM 2187 O O . VAL A 1 284 ? -6.503 3.584 17.153 1.00 83.75 284 VAL A O 1
ATOM 2190 N N . THR A 1 285 ? -7.024 3.868 19.323 1.00 84.00 285 THR A N 1
ATOM 2191 C CA . THR A 1 285 ? -7.063 2.441 19.655 1.00 84.00 285 THR A CA 1
ATOM 2192 C C . THR A 1 285 ? -8.508 2.018 19.821 1.00 84.00 285 THR A C 1
ATOM 2194 O O . THR A 1 285 ? -9.233 2.596 20.627 1.00 84.00 285 THR A O 1
ATOM 2197 N N . ILE A 1 286 ? -8.917 0.999 19.080 1.00 82.69 286 ILE A N 1
ATOM 2198 C CA . ILE A 1 286 ? -10.250 0.412 19.138 1.00 82.69 286 ILE A CA 1
ATOM 2199 C C . ILE A 1 286 ? -10.132 -0.930 19.845 1.00 82.69 286 ILE A C 1
ATOM 2201 O O . ILE A 1 286 ? -9.319 -1.763 19.453 1.00 82.69 286 ILE A O 1
ATOM 2205 N N . TYR A 1 287 ? -10.941 -1.134 20.871 1.00 81.81 287 TYR A N 1
ATOM 2206 C CA . TYR A 1 287 ? -11.045 -2.365 21.635 1.00 81.81 287 TYR A CA 1
ATOM 2207 C C . TYR A 1 287 ? -12.343 -3.089 21.289 1.00 81.81 287 TYR A C 1
ATOM 2209 O O . TYR A 1 287 ? -13.397 -2.462 21.177 1.00 81.81 287 TYR A O 1
ATOM 2217 N N . TYR A 1 288 ? -12.262 -4.411 21.164 1.00 80.44 288 TYR A N 1
ATOM 2218 C CA . TYR A 1 288 ? -13.353 -5.282 20.733 1.00 80.44 288 TYR A CA 1
ATOM 2219 C C . TYR A 1 288 ? -13.622 -6.388 21.754 1.00 80.44 288 TYR A C 1
ATOM 2221 O O . TYR A 1 288 ? -12.708 -6.841 22.453 1.00 80.44 288 TYR A O 1
ATOM 2229 N N . GLY A 1 289 ? -14.864 -6.880 21.796 1.00 80.00 289 GLY A N 1
ATOM 2230 C CA . GLY A 1 289 ? -15.236 -7.969 22.699 1.00 80.00 289 GLY A CA 1
ATOM 2231 C C . GLY A 1 289 ? -15.216 -7.542 24.164 1.00 80.00 289 GLY A C 1
ATOM 2232 O O . GLY A 1 289 ? -14.734 -8.289 25.010 1.00 80.00 289 GLY A O 1
ATOM 2233 N N . CYS A 1 290 ? -15.642 -6.314 24.450 1.00 78.81 290 CYS A N 1
ATOM 2234 C CA . CYS A 1 290 ? -15.577 -5.740 25.781 1.00 78.81 290 CYS A CA 1
ATOM 2235 C C . CYS A 1 290 ? -16.718 -6.239 26.679 1.00 78.81 290 CYS A C 1
ATOM 2237 O O . CYS A 1 290 ? -17.840 -6.453 26.229 1.00 78.81 290 CYS A O 1
ATOM 2239 N N . SER A 1 291 ? -16.424 -6.415 27.966 1.00 77.31 291 SER A N 1
ATOM 2240 C CA . SER A 1 291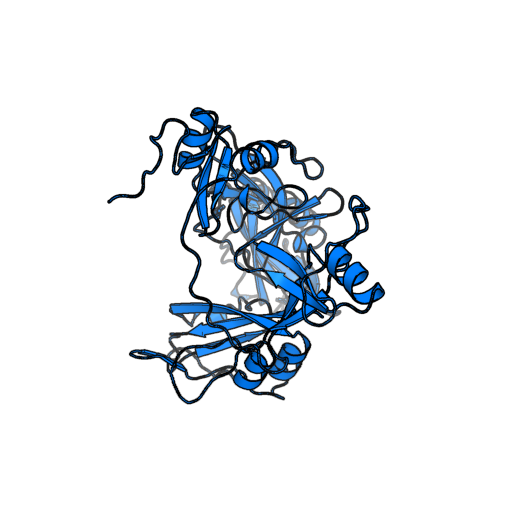 ? -17.379 -6.731 29.029 1.00 77.31 291 SER A CA 1
ATOM 2241 C C . SER A 1 291 ? -17.240 -5.714 30.161 1.00 77.31 291 SER A C 1
ATOM 2243 O O . SER A 1 291 ? -16.130 -5.448 30.637 1.00 77.31 291 SER A O 1
ATOM 2245 N N . LEU A 1 292 ? -18.368 -5.142 30.588 1.00 70.50 292 LEU A N 1
ATOM 2246 C CA . LEU A 1 292 ? -18.426 -4.199 31.704 1.00 70.50 292 LEU A CA 1
ATOM 2247 C C . LEU A 1 292 ? -18.520 -4.970 33.022 1.00 70.50 292 LEU A C 1
ATOM 2249 O O . LEU A 1 292 ? -19.515 -5.643 33.291 1.00 70.50 292 LEU A O 1
ATOM 2253 N N . ASN A 1 293 ? -17.501 -4.847 33.871 1.00 63.50 293 ASN A N 1
ATOM 2254 C CA . ASN A 1 293 ? -17.561 -5.386 35.225 1.00 63.50 293 ASN A CA 1
ATOM 2255 C C . ASN A 1 293 ? -18.393 -4.441 36.102 1.00 63.50 293 ASN A C 1
ATOM 2257 O O . ASN A 1 293 ? -17.850 -3.558 36.753 1.00 63.50 293 ASN A O 1
ATOM 2261 N N . GLY A 1 294 ? -19.716 -4.617 36.083 1.00 55.84 294 GLY A N 1
ATOM 2262 C CA . GLY A 1 294 ? -20.639 -4.107 37.100 1.00 55.84 294 GLY A CA 1
ATOM 2263 C C . GLY A 1 294 ? -20.545 -2.613 37.435 1.00 55.84 294 GLY A C 1
ATOM 2264 O O . GLY A 1 294 ? -20.157 -2.276 38.544 1.00 55.84 294 GLY A O 1
ATOM 2265 N N . GLN A 1 295 ? -20.982 -1.736 36.525 1.00 51.41 295 GLN A N 1
ATOM 2266 C CA . GLN A 1 295 ? -21.739 -0.506 36.828 1.00 51.41 295 GLN A CA 1
ATOM 2267 C C . GLN A 1 295 ? -22.254 0.131 35.518 1.00 51.41 295 GLN A C 1
ATOM 2269 O O . GLN A 1 295 ? -21.555 0.069 34.507 1.00 51.41 295 GLN A O 1
ATOM 2274 N N . PRO A 1 296 ? -23.457 0.740 35.498 1.00 51.34 296 PRO A N 1
ATOM 2275 C CA . PRO A 1 296 ? -24.068 1.287 34.292 1.00 51.34 296 PRO A CA 1
ATOM 2276 C C . PRO A 1 296 ? -23.641 2.747 34.108 1.00 51.34 296 PRO A C 1
ATOM 2278 O O . PRO A 1 296 ? -24.440 3.665 34.275 1.00 51.34 296 PRO A O 1
ATOM 2281 N N . THR A 1 297 ? -22.372 2.998 33.806 1.00 54.62 297 THR A N 1
ATOM 2282 C CA . THR A 1 297 ? -21.978 4.303 33.266 1.00 54.62 297 THR A CA 1
ATOM 2283 C C . THR A 1 297 ? -21.934 4.179 31.754 1.00 54.62 297 THR A C 1
ATOM 2285 O O . THR A 1 297 ? -21.117 3.451 31.200 1.00 54.62 297 THR A O 1
ATOM 2288 N N . GLN A 1 298 ? -22.869 4.850 31.081 1.00 55.81 298 GLN A N 1
ATOM 2289 C CA . GLN A 1 298 ? -22.903 4.932 29.627 1.00 55.81 298 GLN A CA 1
ATOM 2290 C C . GLN A 1 298 ? -21.584 5.558 29.157 1.00 55.81 298 GLN A C 1
ATOM 2292 O O . GLN A 1 298 ? -21.316 6.738 29.386 1.00 55.81 298 GLN A O 1
ATOM 2297 N N . LEU A 1 299 ? -20.718 4.733 28.578 1.00 64.06 299 LEU A N 1
ATOM 2298 C CA . LEU A 1 299 ? -19.402 5.144 28.121 1.00 64.06 299 LEU A CA 1
ATOM 2299 C C . LEU A 1 299 ? -19.558 5.901 26.804 1.00 64.06 299 LEU A C 1
ATOM 2301 O O . LEU A 1 299 ? -20.092 5.371 25.833 1.00 64.06 299 LEU A O 1
ATOM 2305 N N . VAL A 1 300 ? -19.070 7.140 26.762 1.00 66.06 300 VAL A N 1
ATOM 2306 C CA . VAL A 1 300 ? -19.282 8.054 25.624 1.00 66.06 300 VAL A CA 1
ATOM 2307 C C . VAL A 1 300 ? -18.656 7.524 24.325 1.00 66.06 300 VAL A C 1
ATOM 2309 O O . VAL A 1 300 ? -19.142 7.844 23.252 1.00 66.06 300 VAL A O 1
ATOM 2312 N N . ASN A 1 301 ? -17.653 6.640 24.410 1.00 77.12 301 ASN A N 1
ATOM 2313 C CA . ASN A 1 301 ? -16.966 6.062 23.245 1.00 77.12 301 ASN A CA 1
ATOM 2314 C C . ASN A 1 301 ? -17.351 4.597 22.957 1.00 77.12 301 ASN A C 1
ATOM 2316 O O . ASN A 1 301 ? -16.613 3.890 22.267 1.00 77.12 301 ASN A O 1
ATOM 2320 N N . GLN A 1 302 ? -18.465 4.115 23.519 1.00 79.81 302 GLN A N 1
ATOM 2321 C CA . GLN A 1 302 ? -18.954 2.753 23.301 1.00 79.81 302 GLN A CA 1
ATOM 2322 C C . GLN A 1 302 ? -19.759 2.648 22.002 1.00 79.81 302 GLN A C 1
ATOM 2324 O O . GLN A 1 302 ? -20.569 3.514 21.673 1.00 79.81 302 GLN A O 1
ATOM 2329 N N . PHE A 1 303 ? -19.570 1.549 21.283 1.00 81.81 303 PHE A N 1
ATOM 2330 C CA . PHE A 1 303 ? -20.368 1.174 20.122 1.00 81.81 303 PHE A CA 1
ATOM 2331 C C . PHE A 1 303 ? -20.464 -0.350 20.018 1.00 81.81 303 PHE A C 1
ATOM 2333 O O . PHE A 1 303 ? -19.644 -1.074 20.578 1.00 81.81 303 PHE A O 1
ATOM 2340 N N . SER A 1 304 ? -21.471 -0.855 19.313 1.00 81.38 304 SER A N 1
ATOM 2341 C CA . SER A 1 304 ? -21.648 -2.298 19.137 1.00 81.38 304 SER A CA 1
ATOM 2342 C C . SER A 1 304 ? -20.921 -2.786 17.888 1.00 81.38 304 SER A C 1
ATOM 2344 O O . SER A 1 304 ? -21.095 -2.220 16.808 1.00 81.38 304 SER A O 1
ATOM 2346 N N . CYS A 1 305 ? -20.164 -3.876 18.025 1.00 78.88 305 CYS A N 1
ATOM 2347 C CA . CYS A 1 305 ? -19.608 -4.611 16.896 1.00 78.88 305 CYS A CA 1
ATOM 2348 C C . CYS A 1 305 ? -20.184 -6.011 16.807 1.00 78.88 305 CYS A C 1
ATOM 2350 O O . CYS A 1 305 ? -20.144 -6.779 17.768 1.00 78.88 305 CYS A O 1
ATOM 2352 N N . ASN A 1 306 ? -20.636 -6.363 15.608 1.00 71.56 306 ASN A N 1
ATOM 2353 C CA . ASN A 1 306 ? -20.950 -7.735 15.265 1.00 71.56 306 ASN A CA 1
ATOM 2354 C C . ASN A 1 306 ? -19.719 -8.375 14.619 1.00 71.56 306 ASN A C 1
ATOM 2356 O O . ASN A 1 306 ? -19.454 -8.165 13.436 1.00 71.56 306 ASN A O 1
ATOM 2360 N N . VAL A 1 307 ? -18.960 -9.137 15.402 1.00 57.88 307 VAL A N 1
ATOM 2361 C CA . VAL A 1 307 ? -17.873 -9.964 14.871 1.00 57.88 307 VAL A CA 1
ATOM 2362 C C . VAL A 1 307 ? -18.395 -11.398 14.840 1.00 57.88 307 VAL A C 1
ATOM 2364 O O . VAL A 1 307 ? -18.691 -11.972 15.885 1.00 57.88 307 VAL A O 1
ATOM 2367 N N . ASN A 1 308 ? -18.550 -11.965 13.640 1.00 52.00 308 ASN A N 1
ATOM 2368 C CA . ASN A 1 308 ? -18.976 -13.355 13.410 1.00 52.00 308 ASN A CA 1
ATOM 2369 C C . ASN A 1 308 ? -20.333 -13.767 14.031 1.00 52.00 308 ASN A C 1
ATOM 2371 O O . ASN A 1 308 ? -20.504 -14.912 14.435 1.00 52.00 308 ASN A O 1
ATOM 2375 N N . GLY A 1 309 ? -21.318 -12.865 14.087 1.00 54.25 309 GLY A N 1
ATOM 2376 C CA . GLY A 1 309 ? -22.682 -13.168 14.552 1.00 54.25 309 GLY A CA 1
ATOM 2377 C C . GLY A 1 309 ? -22.927 -12.892 16.038 1.00 54.25 309 GLY A C 1
ATOM 2378 O O . GLY A 1 309 ? -24.072 -12.936 16.483 1.00 54.25 309 GLY A O 1
ATOM 2379 N N . THR A 1 310 ? -21.884 -12.557 16.798 1.00 58.69 310 THR A N 1
ATOM 2380 C CA . THR A 1 310 ? -21.992 -12.112 18.191 1.00 58.69 310 THR A CA 1
ATOM 2381 C C . THR A 1 310 ? -21.851 -10.599 18.286 1.00 58.69 310 THR A C 1
ATOM 2383 O O . THR A 1 310 ? -20.793 -10.043 17.984 1.00 58.69 310 THR A O 1
ATOM 2386 N N . ASN A 1 311 ? -22.915 -9.934 18.743 1.00 67.19 311 ASN A N 1
ATOM 2387 C CA . ASN A 1 311 ? -22.858 -8.528 19.126 1.00 67.19 311 ASN A CA 1
ATOM 2388 C C . ASN A 1 311 ? -22.068 -8.409 20.427 1.00 67.19 311 ASN A C 1
ATOM 2390 O O . ASN A 1 311 ? -22.471 -8.945 21.458 1.00 67.19 311 ASN A O 1
ATOM 2394 N N . THR A 1 312 ? -20.949 -7.703 20.366 1.00 73.81 312 THR A N 1
ATOM 2395 C CA . THR A 1 312 ? -20.126 -7.390 21.530 1.00 73.81 312 THR A CA 1
ATOM 2396 C C . THR A 1 312 ? -19.961 -5.887 21.653 1.00 73.81 312 THR A C 1
ATOM 2398 O O . THR A 1 312 ? -19.955 -5.163 20.651 1.00 73.81 312 THR A O 1
ATOM 2401 N N . ASP A 1 313 ? -19.818 -5.417 22.887 1.00 79.62 313 ASP A N 1
ATOM 2402 C CA . ASP A 1 313 ? -19.472 -4.027 23.127 1.00 79.62 313 ASP A CA 1
ATOM 2403 C C . ASP A 1 313 ? -18.039 -3.766 22.667 1.00 79.62 313 ASP A C 1
ATOM 2405 O O . ASP A 1 313 ? -17.137 -4.591 22.821 1.00 79.62 313 ASP A O 1
ATOM 2409 N N . SER A 1 314 ? -17.839 -2.616 22.044 1.00 82.75 314 SER A N 1
ATOM 2410 C CA . SER A 1 314 ? -16.549 -2.122 21.582 1.00 82.75 314 SER A CA 1
ATOM 2411 C C . SER A 1 314 ? -16.380 -0.684 22.040 1.00 82.75 314 SER A C 1
ATOM 2413 O O . SER A 1 314 ? -17.352 0.031 22.284 1.00 82.75 314 SER A O 1
ATOM 2415 N N . PHE A 1 315 ? -15.134 -0.267 22.207 1.00 81.31 315 PHE A N 1
ATOM 2416 C CA . PHE A 1 315 ? -14.803 1.040 22.759 1.00 81.31 315 PHE A CA 1
ATOM 2417 C C . PHE A 1 315 ? -13.565 1.585 22.069 1.00 81.31 315 PHE A C 1
ATOM 2419 O O . PHE A 1 315 ? -12.647 0.819 21.788 1.00 81.31 315 PHE A O 1
ATOM 2426 N N . TYR A 1 316 ? -13.497 2.889 21.814 1.00 80.69 316 TYR A N 1
ATOM 2427 C CA . TYR A 1 316 ? -12.262 3.503 21.326 1.00 80.69 316 TYR A CA 1
ATOM 2428 C C . TYR A 1 316 ? -11.681 4.511 22.317 1.00 80.69 316 TYR A C 1
ATOM 2430 O O . TYR A 1 316 ? -12.382 5.179 23.081 1.00 80.69 316 TYR A O 1
ATOM 2438 N N . VAL A 1 317 ? -10.358 4.611 22.273 1.00 77.00 317 VAL A N 1
ATOM 2439 C CA . VAL A 1 317 ? -9.534 5.483 23.102 1.00 77.00 317 VAL A CA 1
ATOM 2440 C C . VAL A 1 317 ? -8.642 6.309 22.194 1.00 77.00 317 VAL A C 1
ATOM 2442 O O . VAL A 1 317 ? -8.014 5.780 21.274 1.00 77.00 317 VAL A O 1
ATOM 2445 N N . ILE A 1 318 ? -8.579 7.606 22.471 1.00 72.56 318 ILE A N 1
ATOM 2446 C CA . ILE A 1 318 ? -7.729 8.554 21.760 1.00 72.56 318 ILE A CA 1
ATOM 2447 C C . ILE A 1 318 ? -6.754 9.099 22.779 1.00 72.56 318 ILE A C 1
ATOM 2449 O O . ILE A 1 318 ? -7.166 9.749 23.735 1.00 72.56 318 ILE A O 1
ATOM 2453 N N . GLU A 1 319 ? -5.480 8.785 22.557 1.00 63.88 319 GLU A N 1
ATOM 2454 C CA . GLU A 1 319 ? -4.398 8.985 23.522 1.00 63.88 319 GLU A CA 1
ATOM 2455 C C . GLU A 1 319 ? -4.622 8.242 24.842 1.00 63.88 319 GLU A C 1
ATOM 2457 O O . GLU A 1 319 ? -5.700 7.740 25.130 1.00 63.88 319 GLU A O 1
ATOM 2462 N N . ASP A 1 320 ? -3.552 8.063 25.610 1.00 50.00 320 ASP A N 1
ATOM 2463 C CA . ASP A 1 320 ? -3.470 7.135 26.738 1.00 50.00 320 ASP A CA 1
ATOM 2464 C C . ASP A 1 320 ? -4.248 7.661 27.964 1.00 50.00 320 ASP A C 1
ATOM 2466 O O . ASP A 1 320 ? -3.695 7.863 29.044 1.00 50.00 320 ASP A O 1
ATOM 2470 N N . SER A 1 321 ? -5.550 7.931 27.796 1.00 52.16 321 SER A N 1
ATOM 2471 C CA . SER A 1 321 ? -6.485 8.247 28.864 1.00 52.16 321 SER A CA 1
ATOM 2472 C C . SER A 1 321 ? -6.579 7.013 29.758 1.00 52.16 321 SER A C 1
ATOM 2474 O O . SER A 1 321 ? -7.406 6.117 29.585 1.00 52.16 321 SER A O 1
ATOM 2476 N N . SER A 1 322 ? -5.672 6.964 30.725 1.00 44.09 322 SER A N 1
ATOM 2477 C CA . SER A 1 322 ? -5.505 5.955 31.769 1.00 44.09 322 SER A CA 1
ATOM 2478 C C . SER A 1 322 ? -6.753 5.748 32.637 1.00 44.09 322 SER A C 1
ATOM 2480 O O . SER A 1 322 ? -6.797 4.818 33.438 1.00 44.09 322 SER A O 1
ATOM 2482 N N . ALA A 1 323 ? -7.793 6.560 32.440 1.00 46.22 323 ALA A N 1
ATOM 2483 C CA . ALA A 1 323 ? -9.024 6.572 33.215 1.00 46.22 323 ALA A CA 1
ATOM 2484 C C . ALA A 1 323 ? -9.912 5.319 33.058 1.00 46.22 323 ALA A C 1
ATOM 2486 O O . ALA A 1 323 ? -10.790 5.113 33.890 1.00 46.22 323 ALA A O 1
ATOM 2487 N N . SER A 1 324 ? -9.713 4.468 32.040 1.00 50.84 324 SER A N 1
ATOM 2488 C CA . SER A 1 324 ? -10.689 3.403 31.710 1.00 50.84 324 SER A CA 1
ATOM 2489 C C . SER A 1 324 ? -10.177 1.963 31.850 1.00 50.84 324 SER A C 1
ATOM 2491 O O . SER A 1 324 ? -10.970 1.026 31.759 1.00 50.84 324 SER A O 1
ATOM 2493 N N . ARG A 1 325 ? -8.870 1.751 32.070 1.00 50.16 325 ARG A N 1
ATOM 2494 C CA . ARG A 1 325 ? -8.248 0.415 31.940 1.00 50.16 325 ARG A CA 1
ATOM 2495 C C . ARG A 1 325 ? -8.625 -0.593 33.036 1.00 50.16 325 ARG A C 1
ATOM 2497 O O . ARG A 1 325 ? -8.465 -1.787 32.814 1.00 50.16 325 ARG A O 1
ATOM 2504 N N . ASN A 1 326 ? -9.142 -0.150 34.185 1.00 52.75 326 ASN A N 1
ATOM 2505 C CA . ASN A 1 326 ? -9.423 -1.052 35.312 1.00 52.75 326 ASN A CA 1
ATOM 2506 C C . ASN A 1 326 ? -10.864 -1.590 35.364 1.00 52.75 326 ASN A C 1
ATOM 2508 O O . ASN A 1 326 ? -11.105 -2.575 36.060 1.00 52.75 326 ASN A O 1
ATOM 2512 N N . THR A 1 327 ? -11.809 -1.004 34.620 1.00 60.28 327 THR A N 1
ATOM 2513 C CA . THR A 1 327 ? -13.244 -1.358 34.722 1.00 60.28 327 THR A CA 1
ATOM 2514 C C . THR A 1 327 ? -13.767 -2.126 33.503 1.00 60.28 327 THR A C 1
ATOM 2516 O O . THR A 1 327 ? -14.794 -2.801 33.587 1.00 60.28 327 THR A O 1
ATOM 2519 N N . ILE A 1 328 ? -13.054 -2.059 32.374 1.00 68.88 328 ILE A N 1
ATOM 2520 C CA . ILE A 1 328 ? -13.475 -2.630 31.091 1.00 68.88 328 ILE A CA 1
ATOM 2521 C C . ILE A 1 328 ? -12.454 -3.687 30.670 1.00 68.88 328 ILE A C 1
ATOM 2523 O O . ILE A 1 328 ? -11.276 -3.382 30.493 1.00 68.88 328 ILE A O 1
ATOM 2527 N N . ARG A 1 329 ? -12.900 -4.935 30.500 1.00 75.25 329 ARG A N 1
ATOM 2528 C CA . ARG A 1 329 ? -12.073 -6.009 29.928 1.00 75.25 329 ARG A CA 1
ATOM 2529 C C . ARG A 1 329 ? -12.470 -6.220 28.481 1.00 75.25 329 ARG A C 1
ATOM 2531 O O . ARG A 1 329 ? -13.644 -6.449 28.230 1.00 75.25 329 ARG A O 1
ATOM 2538 N N . CYS A 1 330 ? -11.510 -6.172 27.566 1.00 76.06 330 CYS A N 1
ATOM 2539 C CA . CYS A 1 330 ? -11.721 -6.408 26.139 1.00 76.06 330 CYS A CA 1
ATOM 2540 C C . CYS A 1 330 ? -10.784 -7.510 25.646 1.00 76.06 330 CYS A C 1
ATOM 2542 O O . CYS A 1 330 ? -9.687 -7.671 26.181 1.00 76.06 330 CYS A O 1
ATOM 2544 N N . ASN A 1 331 ? -11.210 -8.251 24.625 1.00 77.25 331 ASN A N 1
ATOM 2545 C CA . ASN A 1 331 ? -10.478 -9.418 24.133 1.00 77.25 331 ASN A CA 1
ATOM 2546 C C . ASN A 1 331 ? -9.377 -9.048 23.139 1.00 77.25 331 ASN A C 1
ATOM 2548 O O . ASN A 1 331 ? -8.336 -9.692 23.110 1.00 77.25 331 ASN A O 1
ATOM 2552 N N . ASN A 1 332 ? -9.620 -8.033 22.309 1.00 75.88 332 ASN A N 1
ATOM 2553 C CA . ASN A 1 332 ? -8.725 -7.650 21.222 1.00 75.88 332 ASN A CA 1
ATOM 2554 C C . ASN A 1 332 ? -8.689 -6.135 21.050 1.00 75.88 332 ASN A C 1
ATOM 2556 O O . ASN A 1 332 ? -9.610 -5.431 21.472 1.00 75.88 332 ASN A O 1
ATOM 2560 N N . SER A 1 333 ? -7.657 -5.641 20.372 1.00 79.50 333 SER A N 1
ATOM 2561 C CA . SER A 1 333 ? -7.585 -4.246 19.958 1.00 79.50 333 SER A CA 1
ATOM 2562 C C . SER A 1 333 ? -6.845 -4.064 18.640 1.00 79.50 333 SER A C 1
ATOM 2564 O O . SER A 1 333 ? -5.998 -4.877 18.270 1.00 79.50 333 SER A O 1
ATOM 2566 N N . ILE A 1 334 ? -7.170 -2.978 17.940 1.00 81.62 334 ILE A N 1
ATOM 2567 C CA . ILE A 1 334 ? -6.389 -2.475 16.810 1.00 81.62 334 ILE A CA 1
ATOM 2568 C C . ILE A 1 334 ? -6.078 -0.999 17.022 1.00 81.62 334 ILE A C 1
ATOM 2570 O O . ILE A 1 334 ? -6.883 -0.276 17.608 1.00 81.62 334 ILE A O 1
ATOM 2574 N N . TYR A 1 335 ? -4.952 -0.529 16.497 1.00 83.75 335 TYR A N 1
ATOM 2575 C CA . TYR A 1 335 ? -4.691 0.905 16.373 1.00 83.75 335 TYR A CA 1
ATOM 2576 C C . TYR A 1 335 ? -4.789 1.363 14.915 1.00 83.75 335 TYR A C 1
ATOM 2578 O O . TYR A 1 335 ? -4.365 0.657 13.991 1.00 83.75 335 TYR A O 1
ATOM 2586 N N . VAL A 1 336 ? -5.346 2.556 14.711 1.00 88.62 336 VAL A N 1
ATOM 2587 C CA . VAL A 1 336 ? -5.555 3.170 13.393 1.00 88.62 336 VAL A CA 1
ATOM 2588 C C . VAL A 1 336 ? -5.119 4.635 13.444 1.00 88.62 336 VAL A C 1
ATOM 2590 O O . VAL A 1 336 ? -5.581 5.365 14.322 1.00 88.62 336 VAL A O 1
ATOM 2593 N N . PRO A 1 337 ? -4.246 5.099 12.535 1.00 89.62 337 PRO A N 1
ATOM 2594 C CA . PRO A 1 337 ? -3.922 6.509 12.425 1.00 89.62 337 PRO A CA 1
ATOM 2595 C C . PRO A 1 337 ? -5.130 7.306 11.927 1.00 89.62 337 PRO A C 1
ATOM 2597 O O . PRO A 1 337 ? -5.759 6.953 10.931 1.00 89.62 337 PRO A O 1
ATOM 2600 N N . ILE A 1 338 ? -5.418 8.408 12.606 1.00 89.56 338 ILE A N 1
ATOM 2601 C CA . ILE A 1 338 ? -6.444 9.389 12.254 1.00 89.56 338 ILE A CA 1
ATOM 2602 C C . ILE A 1 338 ? -5.840 10.789 12.273 1.00 89.56 338 ILE A C 1
ATOM 2604 O O . ILE A 1 338 ? -4.849 11.050 12.967 1.00 89.56 338 ILE A O 1
ATOM 2608 N N . ASN A 1 339 ? -6.421 11.699 11.492 1.00 89.50 339 ASN A N 1
ATOM 2609 C CA . ASN A 1 339 ? -5.995 13.094 11.502 1.00 89.50 339 ASN A CA 1
ATOM 2610 C C . ASN A 1 339 ? -6.215 13.684 12.902 1.00 89.50 339 ASN A C 1
ATOM 2612 O O . ASN A 1 339 ? -7.283 13.497 13.489 1.00 89.50 339 ASN A O 1
ATOM 2616 N N . ARG A 1 340 ? -5.220 14.405 13.435 1.00 86.69 340 ARG A N 1
ATOM 2617 C CA . ARG A 1 340 ? -5.319 15.043 14.756 1.00 86.69 340 ARG A CA 1
ATOM 2618 C C . ARG A 1 340 ? -6.506 15.998 14.882 1.00 86.69 340 ARG A C 1
ATOM 2620 O O . ARG A 1 340 ? -7.011 16.181 15.983 1.00 86.69 340 ARG A O 1
ATOM 2627 N N . THR A 1 341 ? -7.017 16.546 13.778 1.00 85.94 341 THR A N 1
ATOM 2628 C CA . THR A 1 341 ? -8.251 17.350 13.789 1.00 85.94 341 THR A CA 1
ATOM 2629 C C . THR A 1 341 ? -9.468 16.587 14.312 1.00 85.94 341 THR A C 1
ATOM 2631 O O . THR A 1 341 ? -10.355 17.206 14.889 1.00 85.94 341 THR A O 1
ATOM 2634 N N . TYR A 1 342 ? -9.515 15.258 14.174 1.00 84.81 342 TYR A N 1
ATOM 2635 C CA . TYR A 1 342 ? -10.591 14.458 14.756 1.00 84.81 342 TYR A CA 1
ATOM 2636 C C . TYR A 1 342 ? -10.436 14.277 16.265 1.00 84.81 342 TYR A C 1
ATOM 2638 O O . TYR A 1 342 ? -11.449 14.159 16.946 1.00 84.81 342 TYR A O 1
ATOM 2646 N N . GLN A 1 343 ? -9.214 14.306 16.817 1.00 76.69 343 GLN A N 1
ATOM 2647 C CA . GLN A 1 343 ? -9.000 14.141 18.263 1.00 76.69 343 GLN A CA 1
ATOM 2648 C C . GLN A 1 343 ? -9.802 15.168 19.074 1.00 76.69 343 GLN A C 1
ATOM 2650 O O . GLN A 1 343 ? -10.463 14.807 20.044 1.00 76.69 343 GLN A O 1
ATOM 2655 N N . SER A 1 344 ? -9.798 16.435 18.648 1.00 73.25 344 SER A N 1
ATOM 2656 C CA . SER A 1 344 ? -10.561 17.497 19.315 1.00 73.25 344 SER A CA 1
ATOM 2657 C C . SER A 1 344 ? -12.075 17.319 19.175 1.00 73.25 344 SER A C 1
ATOM 2659 O O . SER A 1 344 ? -12.814 17.681 20.086 1.00 73.25 344 SER A O 1
ATOM 2661 N N . LEU A 1 345 ? -12.548 16.718 18.078 1.00 78.38 345 LEU A N 1
ATOM 2662 C CA . LEU A 1 345 ? -13.968 16.419 17.872 1.00 78.38 345 LEU A CA 1
ATOM 2663 C C . LEU A 1 345 ? -14.453 15.285 18.776 1.00 78.38 345 LEU A C 1
ATOM 2665 O O . LEU A 1 345 ? -15.577 15.334 19.266 1.00 78.38 345 LEU A O 1
ATOM 2669 N N . PHE A 1 346 ? -13.608 14.290 19.040 1.00 76.44 346 PHE A N 1
ATOM 2670 C CA . PHE A 1 346 ? -13.946 13.189 19.941 1.00 76.44 346 PHE A CA 1
ATOM 2671 C C . PHE A 1 346 ? -14.009 13.595 21.420 1.00 76.44 346 PHE A C 1
ATOM 2673 O O . PHE A 1 346 ? -14.590 12.868 22.220 1.00 76.44 346 PHE A O 1
ATOM 2680 N N . ALA A 1 347 ? -13.457 14.755 21.788 1.00 68.75 347 ALA A N 1
ATOM 2681 C CA . ALA A 1 347 ? -13.626 15.333 23.121 1.00 68.75 347 ALA A CA 1
ATOM 2682 C C . ALA A 1 347 ? -15.020 15.960 23.331 1.00 68.75 347 ALA A C 1
ATOM 2684 O O . ALA A 1 347 ? -15.379 16.305 24.458 1.00 68.75 347 ALA A O 1
ATOM 2685 N N . LEU A 1 348 ? -15.811 16.127 22.265 1.00 69.50 348 LEU A N 1
ATOM 2686 C CA . LEU A 1 348 ? -17.147 16.706 22.341 1.00 69.50 348 LEU A CA 1
ATOM 2687 C C . LEU A 1 348 ? -18.188 15.617 22.658 1.00 69.50 348 LEU A C 1
ATOM 2689 O O . LEU A 1 348 ? -18.206 14.576 21.995 1.00 69.50 348 LEU A O 1
ATOM 2693 N N . PRO A 1 349 ? -19.111 15.852 23.609 1.00 63.50 349 PRO A N 1
ATOM 2694 C CA . PRO A 1 349 ? -20.207 14.932 23.890 1.00 63.50 349 PRO A CA 1
ATOM 2695 C C . PRO A 1 349 ? -21.217 14.971 22.733 1.00 63.50 349 PRO A C 1
ATOM 2697 O O . PRO A 1 349 ? -22.149 15.774 22.722 1.00 63.50 349 PRO A O 1
ATOM 2700 N N . THR A 1 350 ? -21.008 14.126 21.722 1.00 63.03 350 THR A N 1
ATOM 2701 C CA . THR A 1 350 ? -21.850 14.054 20.519 1.00 63.03 350 THR A CA 1
ATOM 2702 C C . THR A 1 350 ? -22.662 12.760 20.483 1.00 63.03 350 THR A C 1
ATOM 2704 O O . THR A 1 350 ? -22.213 11.705 20.916 1.00 63.03 350 THR A O 1
ATOM 2707 N N . ALA A 1 351 ? -23.884 12.827 19.945 1.00 54.75 351 ALA A N 1
ATOM 2708 C CA . ALA A 1 351 ? -24.818 11.697 19.926 1.00 54.75 351 ALA A CA 1
ATOM 2709 C C . ALA A 1 351 ? -24.489 10.607 18.880 1.00 54.75 351 ALA A C 1
ATOM 2711 O O . ALA A 1 351 ? -25.139 9.566 18.865 1.00 54.75 351 ALA A O 1
ATOM 2712 N N . SER A 1 352 ? -23.519 10.828 17.980 1.00 68.94 352 SER A N 1
ATOM 2713 C CA . SER A 1 352 ? -23.210 9.906 16.871 1.00 68.94 352 SER A CA 1
ATOM 2714 C C . SER A 1 352 ? -21.720 9.591 16.773 1.00 68.94 352 SER A C 1
ATOM 2716 O O . SER A 1 352 ? -21.063 9.750 15.747 1.00 68.94 352 SER A O 1
ATOM 2718 N N . VAL A 1 353 ? -21.197 9.108 17.886 1.00 71.56 353 VAL A N 1
ATOM 2719 C CA . VAL A 1 353 ? -19.812 8.689 18.071 1.00 71.56 353 VAL A CA 1
ATOM 2720 C C . VAL A 1 353 ? -19.337 7.680 17.011 1.00 71.56 353 VAL A C 1
ATOM 2722 O O . VAL A 1 353 ? -18.248 7.824 16.457 1.00 71.56 353 VAL A O 1
ATOM 2725 N N . THR A 1 354 ? -20.178 6.710 16.642 1.00 76.81 354 THR A N 1
ATOM 2726 C CA . THR A 1 354 ? -19.865 5.734 15.583 1.00 76.81 354 THR A CA 1
ATOM 2727 C C . THR A 1 354 ? -19.685 6.396 14.218 1.00 76.81 354 THR A C 1
ATOM 2729 O O . THR A 1 354 ? -18.804 6.003 13.458 1.00 76.81 354 THR A O 1
ATOM 2732 N N . ARG A 1 355 ? -20.488 7.420 13.904 1.00 82.00 355 ARG A N 1
ATOM 2733 C CA . ARG A 1 355 ? -20.372 8.154 12.641 1.00 82.00 355 ARG A CA 1
ATOM 2734 C C . ARG A 1 355 ? -19.103 8.994 12.613 1.00 82.00 355 ARG A C 1
ATOM 2736 O O . ARG A 1 355 ? -18.404 8.968 11.613 1.00 82.00 355 ARG A O 1
ATOM 2743 N N . LEU A 1 356 ? -18.773 9.668 13.714 1.00 84.81 356 LEU A N 1
ATOM 2744 C CA . LEU A 1 356 ? -17.532 10.435 13.816 1.00 84.81 356 LEU A CA 1
ATOM 2745 C C . LEU A 1 356 ? -16.296 9.536 13.643 1.00 84.81 356 LEU A C 1
ATOM 2747 O O . LEU A 1 356 ? -15.357 9.902 12.940 1.00 84.81 356 LEU A O 1
ATOM 2751 N N . LEU A 1 357 ? -16.324 8.337 14.233 1.00 86.44 357 LEU A N 1
ATOM 2752 C CA . LEU A 1 357 ? -15.281 7.327 14.051 1.00 86.44 357 LEU A CA 1
ATOM 2753 C C . LEU A 1 357 ? -15.179 6.864 12.593 1.00 86.44 357 LEU A C 1
ATOM 2755 O O . LEU A 1 357 ? -14.082 6.770 12.043 1.00 86.44 357 LEU A O 1
ATOM 2759 N N . GLN A 1 358 ? -16.323 6.636 11.950 1.00 89.44 358 GLN A N 1
ATOM 2760 C CA . GLN A 1 358 ? -16.381 6.250 10.546 1.00 89.44 358 GLN A CA 1
ATOM 2761 C C . GLN A 1 358 ? -15.844 7.350 9.619 1.00 89.44 358 GLN A C 1
ATOM 2763 O O . GLN A 1 358 ? -15.051 7.061 8.722 1.00 89.44 358 GLN A O 1
ATOM 2768 N N . ASP A 1 359 ? -16.230 8.603 9.858 1.00 90.44 359 ASP A N 1
ATOM 2769 C CA . ASP A 1 359 ? -15.761 9.771 9.110 1.00 90.44 359 ASP A CA 1
ATOM 2770 C C . ASP A 1 359 ? -14.237 9.930 9.263 1.00 90.44 359 ASP A C 1
ATOM 2772 O O . ASP A 1 359 ? -13.533 10.161 8.276 1.00 90.44 359 ASP A O 1
ATOM 2776 N N . ALA A 1 360 ? -13.702 9.697 10.469 1.00 91.19 360 ALA A N 1
ATOM 2777 C CA . ALA A 1 360 ? -12.264 9.696 10.717 1.00 91.19 360 ALA A CA 1
ATOM 2778 C C . ALA A 1 360 ? -11.534 8.623 9.886 1.00 91.19 360 ALA A C 1
ATOM 2780 O O . ALA A 1 360 ? -10.529 8.940 9.244 1.00 91.19 360 ALA A O 1
ATOM 2781 N N . PHE A 1 361 ? -12.045 7.387 9.817 1.00 93.12 361 PHE A N 1
ATOM 2782 C CA . PHE A 1 361 ? -11.431 6.326 9.003 1.00 93.12 361 PHE A CA 1
ATOM 2783 C C . PHE A 1 361 ? -11.518 6.591 7.504 1.00 93.12 361 PHE A C 1
ATOM 2785 O O . PHE A 1 361 ? -10.530 6.399 6.795 1.00 93.12 361 PHE A O 1
ATOM 2792 N N . VAL A 1 362 ? -12.662 7.080 7.020 1.00 94.56 362 VAL A N 1
ATOM 2793 C CA . VAL A 1 362 ? -12.852 7.426 5.603 1.00 94.56 362 VAL A CA 1
ATOM 2794 C C . VAL A 1 362 ? -11.957 8.595 5.198 1.00 94.56 362 VAL A C 1
ATOM 2796 O O . VAL A 1 362 ? -11.459 8.623 4.074 1.00 94.56 362 VAL A O 1
ATOM 2799 N N . SER A 1 363 ? -11.702 9.536 6.110 1.00 93.69 363 SER A N 1
ATOM 2800 C CA . SER A 1 363 ? -10.797 10.655 5.847 1.00 93.69 363 SER A CA 1
ATOM 2801 C C . SER A 1 363 ? -9.342 10.228 5.639 1.00 93.69 363 SER A C 1
ATOM 2803 O O . SER A 1 363 ? -8.589 10.960 4.995 1.00 93.69 363 SER A O 1
ATOM 2805 N N . GLY A 1 364 ? -8.966 9.050 6.145 1.00 94.69 364 GLY A N 1
ATOM 2806 C CA . GLY A 1 364 ? -7.648 8.455 5.984 1.00 94.69 364 GLY A CA 1
ATOM 2807 C C . GLY A 1 364 ? -6.519 9.190 6.709 1.00 94.69 364 GLY A C 1
ATOM 2808 O O . GLY A 1 364 ? -6.722 10.084 7.533 1.00 94.69 364 GLY A O 1
ATOM 2809 N N . PHE A 1 365 ? -5.292 8.796 6.377 1.00 93.50 365 PHE A N 1
ATOM 2810 C CA . PHE A 1 365 ? -4.063 9.360 6.904 1.00 93.50 365 PHE A CA 1
ATOM 2811 C C . PHE A 1 365 ? -2.968 9.492 5.850 1.00 93.50 365 PHE A C 1
ATOM 2813 O O . PHE A 1 365 ? -2.917 8.735 4.883 1.00 93.50 365 PHE A O 1
ATOM 2820 N N . SER A 1 366 ? -2.089 10.481 6.024 1.00 93.75 366 SER A N 1
ATOM 2821 C CA . SER A 1 366 ? -1.001 10.748 5.081 1.00 93.75 366 SER A CA 1
ATOM 2822 C C . SER A 1 366 ? 0.293 10.068 5.509 1.00 93.75 366 SER A C 1
ATOM 2824 O O . SER A 1 366 ? 0.735 10.164 6.657 1.00 93.75 366 SER A O 1
ATOM 2826 N N . LEU A 1 367 ? 0.933 9.442 4.533 1.00 92.50 367 LEU A N 1
ATOM 2827 C CA . LEU A 1 367 ? 2.237 8.811 4.608 1.00 92.50 367 LEU A CA 1
ATOM 2828 C C . LEU A 1 367 ? 3.216 9.610 3.757 1.00 92.50 367 LEU A C 1
ATOM 2830 O O . LEU A 1 367 ? 2.894 9.989 2.635 1.00 92.50 367 LEU A O 1
ATOM 2834 N N . ARG A 1 368 ? 4.421 9.852 4.264 1.00 90.75 368 ARG A N 1
ATOM 2835 C CA . ARG A 1 368 ? 5.565 10.213 3.425 1.00 90.75 368 ARG A CA 1
ATOM 2836 C C . ARG A 1 368 ? 6.128 8.938 2.833 1.00 90.75 368 ARG A C 1
ATOM 2838 O O . ARG A 1 368 ? 6.276 7.967 3.570 1.00 90.75 368 ARG A O 1
ATOM 2845 N N . TRP A 1 369 ? 6.464 8.944 1.553 1.00 90.38 369 TRP A N 1
ATOM 2846 C CA . TRP A 1 369 ? 7.025 7.764 0.905 1.00 90.38 369 TRP A CA 1
ATOM 2847 C C . TRP A 1 369 ? 8.415 8.012 0.328 1.00 90.38 369 TRP A C 1
ATOM 2849 O O . TRP A 1 369 ? 8.730 9.136 -0.058 1.00 90.38 369 TRP A O 1
ATOM 2859 N N . GLU A 1 370 ? 9.241 6.969 0.282 1.00 86.56 370 GLU A N 1
ATOM 2860 C CA . GLU A 1 370 ? 10.590 6.988 -0.293 1.00 86.56 370 GLU A CA 1
ATOM 2861 C C . GLU A 1 370 ? 10.794 5.770 -1.196 1.00 86.56 370 GLU A C 1
ATOM 2863 O O . GLU A 1 370 ? 10.622 4.630 -0.775 1.00 86.56 370 GLU A O 1
ATOM 2868 N N . ALA A 1 371 ? 11.162 6.032 -2.444 1.00 89.31 371 ALA A N 1
ATOM 2869 C CA . ALA A 1 371 ? 11.386 5.042 -3.486 1.00 89.31 371 ALA A CA 1
ATOM 2870 C C . ALA A 1 371 ? 12.454 5.563 -4.459 1.00 89.31 371 ALA A C 1
ATOM 2872 O O . ALA A 1 371 ? 12.223 5.661 -5.661 1.00 89.31 371 ALA A O 1
ATOM 2873 N N . ASN A 1 372 ? 13.621 5.962 -3.945 1.00 88.56 372 ASN A N 1
ATOM 2874 C CA . ASN A 1 372 ? 14.672 6.640 -4.716 1.00 88.56 372 ASN A CA 1
ATOM 2875 C C . ASN A 1 372 ? 14.207 7.982 -5.300 1.00 88.56 372 ASN A C 1
ATOM 2877 O O . ASN A 1 372 ? 14.545 8.341 -6.430 1.00 88.56 372 ASN A O 1
ATOM 2881 N N . ASN A 1 373 ? 13.437 8.751 -4.534 1.00 87.75 373 ASN A N 1
ATOM 2882 C CA . ASN A 1 373 ? 12.705 9.904 -5.057 1.00 87.75 373 ASN A CA 1
ATOM 2883 C C . ASN A 1 373 ? 13.650 10.983 -5.592 1.00 87.75 373 ASN A C 1
ATOM 2885 O O . ASN A 1 373 ? 13.430 11.544 -6.663 1.00 87.75 373 ASN A O 1
ATOM 2889 N N . ARG A 1 374 ? 14.742 11.243 -4.863 1.00 87.12 374 ARG A N 1
ATOM 2890 C CA . ARG A 1 374 ? 15.779 12.203 -5.273 1.00 87.12 374 ARG A CA 1
ATOM 2891 C C . ARG A 1 374 ? 16.527 11.756 -6.528 1.00 87.12 374 ARG A C 1
ATOM 2893 O O . ARG A 1 374 ? 16.812 12.577 -7.391 1.00 87.12 374 ARG A O 1
ATOM 2900 N N . ILE A 1 375 ? 16.829 10.462 -6.641 1.00 90.25 375 ILE A N 1
ATOM 2901 C CA . ILE A 1 375 ? 17.493 9.904 -7.828 1.00 90.25 375 ILE A CA 1
ATOM 2902 C C . ILE A 1 375 ? 16.557 10.033 -9.033 1.00 90.25 375 ILE A C 1
ATOM 2904 O O . ILE A 1 375 ? 16.960 10.512 -10.091 1.00 90.25 375 ILE A O 1
ATOM 2908 N N . CYS A 1 376 ? 15.278 9.711 -8.834 1.00 91.50 376 CYS A N 1
ATOM 2909 C CA . CYS A 1 376 ? 14.254 9.875 -9.850 1.00 91.50 376 CYS A CA 1
ATOM 2910 C C . CYS A 1 376 ? 14.100 11.336 -10.303 1.00 91.50 376 CYS A C 1
ATOM 2912 O O . CYS A 1 376 ? 14.040 11.603 -11.501 1.00 91.50 376 CYS A O 1
ATOM 2914 N N . GLN A 1 377 ? 14.118 12.304 -9.382 1.00 90.88 377 GLN A N 1
ATOM 2915 C CA . GLN A 1 377 ? 14.097 13.725 -9.745 1.00 90.88 377 GLN A CA 1
ATOM 2916 C C . GLN A 1 377 ? 15.261 14.121 -10.656 1.00 90.88 377 GLN A C 1
ATOM 2918 O O . GLN A 1 377 ? 15.047 14.853 -11.620 1.00 90.88 377 GLN A O 1
ATOM 2923 N N . ASN A 1 378 ? 16.470 13.621 -10.393 1.00 91.50 378 ASN A N 1
ATOM 2924 C CA . ASN A 1 378 ? 17.632 13.895 -11.241 1.00 91.50 378 ASN A CA 1
ATOM 2925 C C . ASN A 1 378 ? 17.469 13.274 -12.636 1.00 91.50 378 ASN A C 1
ATOM 2927 O O . ASN A 1 378 ? 17.740 13.935 -13.639 1.00 91.50 378 ASN A O 1
ATOM 2931 N N . CYS A 1 379 ? 16.972 12.035 -12.705 1.00 93.00 379 CYS A N 1
ATOM 2932 C CA . CYS A 1 379 ? 16.656 11.368 -13.967 1.00 93.00 379 CYS A CA 1
ATOM 2933 C C . CYS A 1 379 ? 15.647 12.181 -14.794 1.00 93.00 379 CYS A C 1
ATOM 2935 O O . CYS A 1 379 ? 15.923 12.525 -15.946 1.00 93.00 379 CYS A O 1
ATOM 2937 N N . VAL A 1 380 ? 14.524 12.576 -14.186 1.00 92.62 380 VAL A N 1
ATOM 2938 C CA . VAL A 1 380 ? 13.493 13.399 -14.840 1.00 92.62 380 VAL A CA 1
ATOM 2939 C C . VAL A 1 380 ? 14.050 14.761 -15.255 1.00 92.62 380 VAL A C 1
ATOM 2941 O O . VAL A 1 380 ? 13.800 15.210 -16.371 1.00 92.62 380 VAL A O 1
ATOM 2944 N N . GLY A 1 381 ? 14.875 15.390 -14.412 1.00 92.31 381 GLY A N 1
ATOM 2945 C CA . GLY A 1 381 ? 15.557 16.650 -14.725 1.00 92.31 381 GLY A CA 1
ATOM 2946 C C . GLY A 1 381 ? 16.503 16.563 -15.928 1.00 92.31 381 GLY A C 1
ATOM 2947 O O . GLY A 1 381 ? 16.735 17.566 -16.595 1.00 92.31 381 GLY A O 1
ATOM 2948 N N . SER A 1 382 ? 17.004 15.365 -16.246 1.00 93.62 382 SER A N 1
ATOM 2949 C CA . SER A 1 382 ? 17.807 15.092 -17.447 1.00 93.62 382 SER A CA 1
ATOM 2950 C C . SER A 1 382 ? 16.987 14.679 -18.682 1.00 93.62 382 SER A C 1
ATOM 2952 O O . SER A 1 382 ? 17.566 14.343 -19.712 1.00 93.62 382 SER A O 1
ATOM 2954 N N . GLY A 1 383 ? 15.650 14.696 -18.599 1.00 92.19 383 GLY A N 1
ATOM 2955 C CA . GLY A 1 383 ? 14.741 14.288 -19.680 1.00 92.19 383 GLY A CA 1
ATOM 2956 C C . GLY A 1 383 ? 14.395 12.794 -19.703 1.00 92.19 383 GLY A C 1
ATOM 2957 O O . GLY A 1 383 ? 13.813 12.313 -20.679 1.00 92.19 383 GLY A O 1
ATOM 2958 N N . GLY A 1 384 ? 14.760 12.060 -18.648 1.00 93.56 384 GLY A N 1
ATOM 2959 C CA . GLY A 1 384 ? 14.486 10.636 -18.487 1.00 93.56 384 GLY A CA 1
ATOM 2960 C C . GLY A 1 384 ? 13.171 10.327 -17.770 1.00 93.56 384 GLY A C 1
ATOM 2961 O O . GLY A 1 384 ? 12.459 11.211 -17.294 1.00 93.56 384 GLY A O 1
ATOM 2962 N N . LEU A 1 385 ? 12.867 9.038 -17.667 1.00 94.31 385 LEU A N 1
ATOM 2963 C CA . LEU A 1 385 ? 11.746 8.481 -16.920 1.00 94.31 385 LEU A CA 1
ATOM 2964 C C . LEU A 1 385 ? 12.257 7.406 -15.966 1.00 94.31 385 LEU A C 1
ATOM 2966 O O . LEU A 1 385 ? 13.065 6.560 -16.335 1.00 94.31 385 LEU A O 1
ATOM 2970 N N . CYS A 1 386 ? 11.774 7.442 -14.734 1.00 93.62 386 CYS A N 1
ATOM 2971 C CA . CYS A 1 386 ? 12.221 6.531 -13.690 1.00 93.62 386 CYS A CA 1
ATOM 2972 C C . CYS A 1 386 ? 11.546 5.166 -13.802 1.00 93.62 386 CYS A C 1
ATOM 2974 O O . CYS A 1 386 ? 10.359 5.075 -14.132 1.00 93.62 386 CYS A O 1
ATOM 2976 N N . GLY A 1 387 ? 12.290 4.131 -13.438 1.00 92.75 387 GLY A N 1
ATOM 2977 C CA . GLY A 1 387 ? 11.805 2.766 -13.354 1.00 92.75 387 GLY A CA 1
ATOM 2978 C C . GLY A 1 387 ? 12.776 1.854 -12.621 1.00 92.75 387 GLY A C 1
ATOM 2979 O O . GLY A 1 387 ? 13.626 2.306 -11.846 1.00 92.75 387 GLY A O 1
ATOM 2980 N N . THR A 1 388 ? 12.647 0.561 -12.882 1.00 86.50 388 THR A N 1
ATOM 2981 C CA . THR A 1 388 ? 13.401 -0.490 -12.208 1.00 86.50 388 THR A CA 1
ATOM 2982 C C . THR A 1 388 ? 13.866 -1.541 -13.210 1.00 86.50 388 THR A C 1
ATOM 2984 O O . THR A 1 388 ? 13.107 -2.016 -14.054 1.00 86.50 388 THR A O 1
ATOM 2987 N N . ASN A 1 389 ? 15.148 -1.891 -13.128 1.00 82.19 389 ASN A N 1
ATOM 2988 C CA . ASN A 1 389 ? 15.766 -2.948 -13.918 1.00 82.19 389 ASN A CA 1
ATOM 2989 C C . ASN A 1 389 ? 15.307 -4.335 -13.445 1.00 82.19 389 ASN A C 1
ATOM 2991 O O . ASN A 1 389 ? 14.727 -4.498 -12.374 1.00 82.19 389 ASN A O 1
ATOM 2995 N N . ARG A 1 390 ? 15.624 -5.372 -14.228 1.00 78.00 390 ARG A N 1
ATOM 2996 C CA . ARG A 1 390 ? 15.264 -6.768 -13.908 1.00 78.00 390 ARG A CA 1
ATOM 2997 C C . ARG A 1 390 ? 15.855 -7.275 -12.590 1.00 78.00 390 ARG A C 1
ATOM 2999 O O . ARG A 1 390 ? 15.298 -8.183 -11.989 1.00 78.00 390 ARG A O 1
ATOM 3006 N N . ASP A 1 391 ? 16.979 -6.712 -12.166 1.00 75.69 391 ASP A N 1
ATOM 3007 C CA . ASP A 1 391 ? 17.652 -7.030 -10.904 1.00 75.69 391 ASP A CA 1
ATOM 3008 C C . ASP A 1 391 ? 17.089 -6.245 -9.703 1.00 75.69 391 ASP A C 1
ATOM 3010 O O . ASP A 1 391 ? 17.592 -6.379 -8.590 1.00 75.69 391 ASP A O 1
ATOM 3014 N N . GLY A 1 392 ? 16.060 -5.416 -9.911 1.00 74.38 392 GLY A N 1
ATOM 3015 C CA . GLY A 1 392 ? 15.475 -4.562 -8.879 1.00 74.38 392 GLY A CA 1
ATOM 3016 C C . GLY A 1 392 ? 16.215 -3.237 -8.662 1.00 74.38 392 GLY A C 1
ATOM 3017 O O . GLY A 1 392 ? 15.781 -2.430 -7.839 1.00 74.38 392 GLY A O 1
ATOM 3018 N N . SER A 1 393 ? 17.308 -2.975 -9.389 1.00 81.19 393 SER A N 1
ATOM 3019 C CA . SER A 1 393 ? 18.034 -1.705 -9.294 1.00 81.19 393 SER A CA 1
ATOM 3020 C C . SER A 1 393 ? 17.273 -0.556 -9.966 1.00 81.19 393 SER A C 1
ATOM 3022 O O . SER A 1 393 ? 16.463 -0.759 -10.873 1.00 81.19 393 SER A O 1
ATOM 3024 N N . PHE A 1 394 ? 17.522 0.678 -9.521 1.00 87.56 394 PHE A N 1
ATOM 3025 C CA . PHE A 1 394 ? 16.931 1.864 -10.141 1.00 87.56 394 PHE A CA 1
ATOM 3026 C C . PHE A 1 394 ? 17.382 2.004 -11.604 1.00 87.56 394 PHE A C 1
ATOM 3028 O O . PHE A 1 394 ? 18.556 1.815 -11.923 1.00 87.56 394 PHE A O 1
ATOM 3035 N N . ALA A 1 395 ? 16.449 2.383 -12.474 1.00 90.25 395 ALA A N 1
ATOM 3036 C CA . ALA A 1 395 ? 16.695 2.635 -13.884 1.00 90.25 395 ALA A CA 1
ATOM 3037 C C . ALA A 1 395 ? 16.219 4.036 -14.278 1.00 90.25 395 ALA A C 1
ATOM 3039 O O . ALA A 1 395 ? 15.112 4.456 -13.932 1.00 90.25 395 ALA A O 1
ATOM 3040 N N . CYS A 1 396 ? 17.040 4.738 -15.056 1.00 93.62 396 CYS A N 1
ATOM 3041 C CA . CYS A 1 396 ? 16.648 5.951 -15.758 1.00 93.62 396 CYS A CA 1
ATOM 3042 C C . CYS A 1 396 ? 16.487 5.637 -17.247 1.00 93.62 396 CYS A C 1
ATOM 3044 O O . CYS A 1 396 ? 17.473 5.509 -17.975 1.00 93.62 396 CYS A O 1
ATOM 3046 N N . TYR A 1 397 ? 15.250 5.492 -17.711 1.00 93.44 397 TYR A N 1
ATOM 3047 C CA . TYR A 1 397 ? 14.953 5.308 -19.126 1.00 93.44 397 TYR A CA 1
ATOM 3048 C C . TYR A 1 397 ? 15.082 6.646 -19.845 1.00 93.44 397 TYR A C 1
ATOM 3050 O O . TYR A 1 397 ? 14.428 7.622 -19.489 1.00 93.44 397 TYR A O 1
ATOM 3058 N N . CYS A 1 398 ? 15.912 6.693 -20.875 1.00 91.88 398 CYS A N 1
ATOM 3059 C CA . CYS A 1 398 ? 16.111 7.840 -21.752 1.00 91.88 398 CYS A CA 1
ATOM 3060 C C . CYS A 1 398 ? 15.646 7.468 -23.161 1.00 91.88 398 CYS A C 1
ATOM 3062 O O . CYS A 1 398 ? 15.579 6.290 -23.497 1.00 91.88 398 CYS A O 1
ATOM 3064 N N . ALA A 1 399 ? 15.409 8.458 -24.025 1.00 87.62 399 ALA A N 1
ATOM 3065 C CA . ALA A 1 399 ? 14.874 8.225 -25.373 1.00 87.62 399 ALA A CA 1
ATOM 3066 C C . ALA A 1 399 ? 15.625 7.149 -26.192 1.00 87.62 399 ALA A C 1
ATOM 3068 O O . ALA A 1 399 ? 15.003 6.427 -26.966 1.00 87.62 399 ALA A O 1
ATOM 3069 N N . ASN A 1 400 ? 16.947 7.025 -26.000 1.00 83.88 400 ASN A N 1
ATOM 3070 C CA . ASN A 1 400 ? 17.800 6.114 -26.773 1.00 83.88 400 ASN A CA 1
ATOM 3071 C C . ASN A 1 400 ? 18.488 5.025 -25.933 1.00 83.88 400 ASN A C 1
ATOM 3073 O O . ASN A 1 400 ? 19.090 4.115 -26.501 1.00 83.88 400 ASN A O 1
ATOM 3077 N N . ARG A 1 401 ? 18.470 5.102 -24.597 1.00 84.00 401 ARG A N 1
ATOM 3078 C CA . ARG A 1 401 ? 19.199 4.162 -23.722 1.00 84.00 401 ARG A CA 1
ATOM 3079 C C . ARG A 1 401 ? 18.613 4.116 -22.319 1.00 84.00 401 ARG A C 1
ATOM 3081 O O . ARG A 1 401 ? 17.897 5.027 -21.926 1.00 84.00 401 ARG A O 1
ATOM 3088 N N . THR A 1 402 ? 19.012 3.116 -21.549 1.00 87.88 402 THR A N 1
ATOM 3089 C CA . THR A 1 402 ? 18.813 3.091 -20.098 1.00 87.88 402 THR A CA 1
ATOM 3090 C C . THR A 1 402 ? 20.114 3.499 -19.415 1.00 87.88 402 THR A C 1
ATOM 3092 O O . THR A 1 402 ? 21.186 3.033 -19.799 1.00 87.88 402 THR A O 1
ATOM 3095 N N . SER A 1 403 ? 20.023 4.381 -18.426 1.00 87.69 403 SER A N 1
ATOM 3096 C CA . SER A 1 403 ? 21.139 4.854 -17.604 1.00 87.69 403 SER A CA 1
ATOM 3097 C C . SER A 1 403 ? 20.915 4.505 -16.132 1.00 87.69 403 SER A C 1
ATOM 3099 O O . SER A 1 403 ? 19.783 4.278 -15.703 1.00 87.69 403 SER A O 1
ATOM 3101 N N . ALA A 1 404 ? 21.989 4.515 -15.340 1.00 87.06 404 ALA A N 1
ATOM 3102 C CA . ALA A 1 404 ? 21.918 4.231 -13.909 1.00 87.06 404 ALA A CA 1
ATOM 3103 C C . ALA A 1 404 ? 21.322 5.387 -13.089 1.00 87.06 404 ALA A C 1
ATOM 3105 O O . ALA A 1 404 ? 20.614 5.125 -12.125 1.00 87.06 404 ALA A O 1
ATOM 3106 N N . LEU A 1 405 ? 21.591 6.656 -13.435 1.00 87.69 405 LEU A N 1
ATOM 3107 C CA . LEU A 1 405 ? 21.122 7.808 -12.648 1.00 87.69 405 LEU A CA 1
ATOM 3108 C C . LEU A 1 405 ? 20.491 8.896 -13.521 1.00 87.69 405 LEU A C 1
ATOM 3110 O O . LEU A 1 405 ? 19.399 9.367 -13.208 1.00 87.69 405 LEU A O 1
ATOM 3114 N N . THR A 1 406 ? 21.157 9.299 -14.607 1.00 92.31 406 THR A N 1
ATOM 3115 C CA . THR A 1 406 ? 20.698 10.384 -15.488 1.00 92.31 406 THR A CA 1
ATOM 3116 C C . THR A 1 406 ? 20.956 10.100 -16.969 1.00 92.31 406 THR A C 1
ATOM 3118 O O . THR A 1 406 ? 21.816 9.303 -17.349 1.00 92.31 406 THR A O 1
ATOM 3121 N N . CYS A 1 407 ? 20.259 10.815 -17.849 1.00 90.25 407 CYS A N 1
ATOM 3122 C CA . CYS A 1 407 ? 20.483 10.762 -19.295 1.00 90.25 407 CYS A CA 1
ATOM 3123 C C . CYS A 1 407 ? 21.762 11.481 -19.754 1.00 90.25 407 CYS A C 1
ATOM 3125 O O . CYS A 1 407 ? 22.115 11.401 -20.933 1.00 90.25 407 CYS A O 1
ATOM 3127 N N . ASN A 1 408 ? 22.479 12.133 -18.833 1.00 86.44 408 ASN A N 1
ATOM 3128 C CA . ASN A 1 408 ? 23.767 12.775 -19.093 1.00 86.44 408 ASN A CA 1
ATOM 3129 C C . ASN A 1 408 ? 24.958 11.858 -18.778 1.00 86.44 408 ASN A C 1
ATOM 3131 O O . ASN A 1 408 ? 26.079 12.170 -19.175 1.00 86.44 408 ASN A O 1
ATOM 3135 N N . ASP A 1 409 ? 24.729 10.730 -18.098 1.00 73.56 409 ASP A N 1
ATOM 3136 C CA . ASP A 1 409 ? 25.792 9.790 -17.744 1.00 73.56 409 ASP A CA 1
ATOM 3137 C C . ASP A 1 409 ? 26.399 9.172 -19.017 1.00 73.56 409 ASP A C 1
ATOM 3139 O O . ASP A 1 409 ? 25.671 8.815 -19.956 1.00 73.56 409 ASP A O 1
ATOM 3143 N N . ALA A 1 410 ? 27.730 9.039 -19.056 1.00 57.88 410 ALA A N 1
ATOM 3144 C CA . ALA A 1 410 ? 28.418 8.306 -20.118 1.00 57.88 410 ALA A CA 1
ATOM 3145 C C . ALA A 1 410 ? 27.903 6.852 -20.160 1.00 57.88 410 ALA A C 1
ATOM 3147 O O . ALA A 1 410 ? 27.536 6.317 -19.110 1.00 57.88 410 ALA A O 1
ATOM 3148 N N . PRO A 1 411 ? 27.861 6.195 -21.336 1.00 53.06 411 PRO A N 1
ATOM 3149 C CA . PRO A 1 411 ? 27.477 4.792 -21.412 1.00 53.06 411 PRO A CA 1
ATOM 3150 C C . PRO A 1 411 ? 28.332 3.993 -20.430 1.00 53.06 411 PRO A C 1
ATOM 3152 O O . PRO A 1 411 ? 29.556 4.131 -20.441 1.00 53.06 411 PRO A O 1
ATOM 3155 N N . THR A 1 412 ? 27.707 3.177 -19.583 1.00 46.84 412 THR A N 1
ATOM 3156 C CA . THR A 1 412 ? 28.417 2.177 -18.784 1.00 46.84 412 THR A CA 1
ATOM 3157 C C . THR A 1 412 ? 29.055 1.181 -19.751 1.00 46.84 412 THR A C 1
ATOM 3159 O O . THR A 1 412 ? 28.447 0.185 -20.132 1.00 46.84 412 THR A O 1
ATOM 3162 N N . GLY A 1 413 ? 30.258 1.503 -20.227 1.00 38.44 413 GLY A N 1
ATOM 3163 C CA . GLY A 1 413 ? 31.111 0.573 -20.943 1.00 38.44 413 GLY A CA 1
ATOM 3164 C C . GLY A 1 413 ? 31.552 -0.508 -19.969 1.00 38.44 413 GLY A C 1
ATOM 3165 O O . GLY A 1 413 ? 31.981 -0.196 -18.857 1.00 38.44 413 GLY A O 1
ATOM 3166 N N . ASN A 1 414 ? 31.421 -1.768 -20.382 1.00 33.81 414 ASN A N 1
ATOM 3167 C CA . ASN A 1 414 ? 32.045 -2.899 -19.706 1.00 33.81 414 ASN A CA 1
ATOM 3168 C C . ASN A 1 414 ? 33.517 -2.563 -19.439 1.00 33.81 414 ASN A C 1
ATOM 3170 O O . ASN A 1 414 ? 34.295 -2.377 -20.377 1.00 33.81 414 ASN A O 1
ATOM 3174 N N . GLY A 1 415 ? 33.872 -2.458 -18.158 1.00 32.81 415 GLY A N 1
ATOM 3175 C CA . GLY A 1 415 ? 35.259 -2.431 -17.722 1.00 32.81 415 GLY A CA 1
ATOM 3176 C C . GLY A 1 415 ? 35.946 -3.714 -18.181 1.00 32.81 415 GLY A C 1
ATOM 3177 O O . GLY A 1 415 ? 35.415 -4.804 -17.975 1.00 32.81 415 GLY A O 1
ATOM 3178 N N . THR A 1 416 ? 37.070 -3.505 -18.859 1.00 30.28 416 THR A N 1
ATOM 3179 C CA . THR A 1 416 ? 38.035 -4.458 -19.430 1.00 30.28 416 THR A CA 1
ATOM 3180 C C . THR A 1 416 ? 38.354 -5.673 -18.581 1.00 30.28 416 THR A C 1
ATOM 3182 O O . THR A 1 416 ? 38.532 -5.479 -17.356 1.00 30.28 416 THR A O 1
#

Foldseek 3Di:
DDKWKKKKFFDKDCPLPPDDDPQFDWDDDDPDTRNGMGMDTHADPPDPNCVVIDTDDMDIFIFHVVLSVCVVVVNDDPLVRQQQAHKDWDFDPCVVVQVQLVVVVWHWDADPVVRGIFTHDDPDTDDSPDDDDDPDDGDIDIFGKGWDDDPPDPDIDTDRPDDDDDDDDDDDDDDDDDQQVLQVQQPDWDAQAPRGRDFEQAAEDSRDQQRHAPQRYWDRDPSWTWGDFRPFIWTWDDFDLDPPDQGKTFTFGPQLQPHPAGLDADAPDGDCQFWAFDPQKFKKKKFAQKDFDDDPDPDLFWDWYDHPNDTGIMGIDGPPPVVPVPGMDGDDMYIFIFGVVLVVVSVDSDPCNRVSVNVRRNSGGMIGGDRPSVLQSQAVVQVWRWGADPVSQIWTRHNGDIDRRYPPDDPPDPDD

InterPro domains:
  IPR025287 Wall-associated receptor kinase, galacturonan-binding domain [PF13947] (188-244)
  IPR032872 Wall-associated receptor kinase, C-terminal [PF14380] (52-123)
  IPR032872 Wall-associated receptor kinase, C-terminal [PF14380] (305-400)